Protein AF-A0A346Y3M1-F1 (afdb_monomer_lite)

Structure (mmCIF, N/CA/C/O backbone):
data_AF-A0A346Y3M1-F1
#
_entry.id   AF-A0A346Y3M1-F1
#
loop_
_atom_site.group_PDB
_atom_site.id
_atom_site.type_symbol
_atom_site.label_atom_id
_atom_site.label_alt_id
_atom_site.label_comp_id
_atom_site.label_asym_id
_atom_site.label_entity_id
_atom_site.label_seq_id
_atom_site.pdbx_PDB_ins_code
_atom_site.Cartn_x
_atom_site.Cartn_y
_atom_site.Cartn_z
_atom_site.occupancy
_atom_site.B_iso_or_equiv
_atom_site.auth_seq_id
_atom_site.auth_comp_id
_atom_site.auth_asym_id
_atom_site.auth_atom_id
_atom_site.pdbx_PDB_model_num
ATOM 1 N N . MET A 1 1 ? 23.963 12.002 -17.989 1.00 23.64 1 MET A N 1
ATOM 2 C CA . MET A 1 1 ? 22.587 12.238 -18.474 1.00 23.64 1 MET A CA 1
ATOM 3 C C . MET A 1 1 ? 21.785 12.744 -17.291 1.00 23.64 1 MET A C 1
ATOM 5 O O . MET A 1 1 ? 22.084 12.278 -16.195 1.00 23.64 1 MET A O 1
ATOM 9 N N . PRO A 1 2 ? 20.897 13.739 -17.447 1.00 24.45 2 PRO A N 1
ATOM 10 C CA . PRO A 1 2 ? 20.096 14.206 -16.323 1.00 24.45 2 PRO A CA 1
ATOM 11 C C . PRO A 1 2 ? 19.302 13.014 -15.786 1.00 24.45 2 PRO A C 1
ATOM 13 O O . PRO A 1 2 ? 18.709 12.270 -16.566 1.00 24.45 2 PRO A O 1
ATOM 16 N N . VAL A 1 3 ? 19.383 12.795 -14.474 1.00 26.22 3 VAL A N 1
ATOM 17 C CA . VAL A 1 3 ? 18.525 11.840 -13.771 1.00 26.22 3 VAL A CA 1
ATOM 18 C C . VAL A 1 3 ? 17.090 12.261 -14.098 1.00 26.22 3 VAL A C 1
ATOM 20 O O . VAL A 1 3 ? 16.787 13.450 -13.946 1.00 26.22 3 VAL A O 1
ATOM 23 N N . PRO A 1 4 ? 16.238 11.377 -14.643 1.00 32.31 4 PRO A N 1
ATOM 24 C CA . PRO A 1 4 ? 14.855 11.744 -14.874 1.00 32.31 4 PRO A CA 1
ATOM 25 C C . PRO A 1 4 ? 14.270 12.126 -13.517 1.00 32.31 4 PRO A C 1
ATOM 27 O O . PRO A 1 4 ? 14.454 11.387 -12.554 1.00 32.31 4 PRO A O 1
ATOM 30 N N . LEU A 1 5 ? 13.617 13.288 -13.441 1.00 34.12 5 LEU A N 1
ATOM 31 C CA . LEU A 1 5 ? 12.729 13.621 -12.332 1.00 34.12 5 LEU A CA 1
ATOM 32 C C . LEU A 1 5 ? 11.742 12.459 -12.206 1.00 34.12 5 LEU A C 1
ATOM 34 O O . LEU A 1 5 ? 10.825 12.321 -13.017 1.00 34.12 5 LEU A O 1
ATOM 38 N N . LEU A 1 6 ? 12.001 11.582 -11.242 1.00 40.91 6 LEU A N 1
ATOM 39 C CA . LEU A 1 6 ? 11.101 10.516 -10.856 1.00 40.91 6 LEU A CA 1
ATOM 40 C C . LEU A 1 6 ? 9.777 11.186 -10.476 1.00 40.91 6 LEU A C 1
ATOM 42 O O . LEU A 1 6 ? 9.757 12.233 -9.828 1.00 40.91 6 LEU A O 1
ATOM 46 N N . ALA A 1 7 ? 8.653 10.611 -10.910 1.00 43.75 7 ALA A N 1
ATOM 47 C CA . ALA A 1 7 ? 7.298 11.169 -10.778 1.00 43.75 7 ALA A CA 1
ATOM 48 C C . ALA A 1 7 ? 6.774 11.279 -9.319 1.00 43.75 7 ALA A C 1
ATOM 50 O O . ALA A 1 7 ? 5.561 11.278 -9.079 1.00 43.75 7 ALA A O 1
ATOM 51 N N . HIS A 1 8 ? 7.686 11.319 -8.347 1.00 48.94 8 HIS A N 1
ATOM 52 C CA . HIS A 1 8 ? 7.473 11.048 -6.932 1.00 48.94 8 HIS A CA 1
ATOM 53 C C . HIS A 1 8 ? 7.248 12.348 -6.134 1.00 48.94 8 HIS A C 1
ATOM 55 O O . HIS A 1 8 ? 6.527 12.329 -5.135 1.00 48.94 8 HIS A O 1
ATOM 61 N N . ALA A 1 9 ? 7.739 13.500 -6.619 1.00 47.34 9 ALA A N 1
ATOM 62 C CA . ALA A 1 9 ? 7.533 14.816 -6.004 1.00 47.34 9 ALA A CA 1
ATOM 63 C C . ALA A 1 9 ? 6.978 15.856 -6.999 1.00 47.34 9 ALA A C 1
ATOM 65 O O . ALA A 1 9 ? 7.380 15.917 -8.161 1.00 47.34 9 ALA A O 1
ATOM 66 N N . LEU A 1 10 ? 6.040 16.694 -6.541 1.00 49.81 10 LEU A N 1
ATOM 67 C CA . LEU A 1 10 ? 5.562 17.838 -7.322 1.00 49.81 10 LEU A CA 1
ATOM 68 C C . LEU A 1 10 ? 6.624 18.949 -7.334 1.00 49.81 10 LEU A C 1
ATOM 70 O O . LEU A 1 10 ? 7.386 19.080 -6.375 1.00 49.81 10 LEU A O 1
ATOM 74 N N . PRO A 1 11 ? 6.638 19.822 -8.358 1.00 47.91 11 PRO A N 1
ATOM 75 C CA . PRO A 1 11 ? 7.435 21.044 -8.318 1.00 47.91 11 PRO A CA 1
ATOM 76 C C . PRO A 1 11 ? 7.142 21.854 -7.043 1.00 47.91 11 PRO A C 1
ATOM 78 O O . PRO A 1 11 ? 5.994 21.887 -6.593 1.00 47.91 11 PRO A O 1
ATOM 81 N N . LYS A 1 12 ? 8.139 22.594 -6.522 1.00 46.66 12 LYS A N 1
ATOM 82 C CA . LYS A 1 12 ? 8.071 23.444 -5.299 1.00 46.66 12 LYS A CA 1
ATOM 83 C C . LYS A 1 12 ? 6.934 24.487 -5.266 1.00 46.66 12 LYS A C 1
ATOM 85 O O . LYS A 1 12 ? 6.745 25.197 -4.282 1.00 46.66 12 LYS A O 1
ATOM 90 N N . SER A 1 13 ? 6.164 24.596 -6.343 1.00 41.66 13 SER A N 1
ATOM 91 C CA . SER A 1 13 ? 4.921 25.348 -6.420 1.00 41.66 13 SER A CA 1
ATOM 92 C C . SER A 1 13 ? 3.924 24.606 -7.306 1.00 41.66 13 SER A C 1
ATOM 94 O O . SER A 1 13 ? 4.160 24.432 -8.505 1.00 41.66 13 SER A O 1
ATOM 96 N N . VAL A 1 14 ? 2.771 24.236 -6.751 1.00 46.94 14 VAL A N 1
ATOM 97 C CA . VAL A 1 14 ? 1.624 23.805 -7.558 1.00 46.94 14 VAL A CA 1
ATOM 98 C C . VAL A 1 14 ? 0.920 25.052 -8.062 1.00 46.94 14 VAL A C 1
ATOM 100 O O . VAL A 1 14 ? -0.011 25.571 -7.442 1.00 46.94 14 VAL A O 1
ATOM 103 N N . GLY A 1 15 ? 1.408 25.574 -9.182 1.00 52.34 15 GLY A N 1
ATOM 104 C CA . GLY A 1 15 ? 0.926 26.847 -9.698 1.00 52.34 15 GLY A CA 1
ATOM 105 C C . GLY A 1 15 ? 1.045 27.978 -8.668 1.00 52.34 15 GLY A C 1
ATOM 106 O O . GLY A 1 15 ? 1.755 27.892 -7.669 1.00 52.34 15 GLY A O 1
ATOM 107 N N . ALA A 1 16 ? 0.340 29.074 -8.923 1.00 56.28 16 ALA A N 1
ATOM 108 C CA . ALA A 1 16 ? 0.446 30.321 -8.169 1.00 56.28 16 ALA A CA 1
ATOM 109 C C . ALA A 1 16 ? -0.099 30.278 -6.717 1.00 56.28 16 ALA A C 1
ATOM 111 O O . ALA A 1 16 ? -0.330 31.340 -6.142 1.00 56.28 16 ALA A O 1
ATOM 112 N N . VAL A 1 17 ? -0.347 29.101 -6.119 1.00 66.25 17 VAL A N 1
ATOM 113 C CA . VAL A 1 17 ? -0.883 28.985 -4.751 1.00 66.25 17 VAL A CA 1
ATOM 114 C C . VAL A 1 17 ? 0.257 28.754 -3.751 1.00 66.25 17 VAL A C 1
ATOM 116 O O . VAL A 1 17 ? 0.894 27.703 -3.785 1.00 66.25 17 VAL A O 1
ATOM 119 N N . PRO A 1 18 ? 0.504 29.692 -2.817 1.00 79.88 18 PRO A N 1
ATOM 120 C CA . PRO A 1 18 ? 1.498 29.513 -1.766 1.00 79.88 18 PRO A CA 1
ATOM 121 C C . PRO A 1 18 ? 1.251 28.256 -0.923 1.00 79.88 18 PRO A C 1
ATOM 123 O O . PRO A 1 18 ? 0.133 28.023 -0.454 1.00 79.88 18 PRO A O 1
ATOM 126 N N . LEU A 1 19 ? 2.319 27.506 -0.635 1.00 79.56 19 LEU A N 1
ATOM 127 C CA . LEU A 1 19 ? 2.298 26.320 0.231 1.00 79.56 19 LEU A CA 1
ATOM 128 C C . LEU A 1 19 ? 1.611 26.586 1.582 1.00 79.56 19 LEU A C 1
ATOM 130 O O . LEU A 1 19 ? 0.837 25.769 2.074 1.00 79.56 19 LEU A O 1
ATOM 134 N N . THR A 1 20 ? 1.824 27.769 2.159 1.00 84.06 20 THR A N 1
ATOM 135 C CA . THR A 1 20 ? 1.208 28.190 3.425 1.00 84.06 20 THR A CA 1
ATOM 136 C C . THR A 1 20 ? -0.320 28.224 3.371 1.00 84.06 20 THR A C 1
ATOM 138 O O . THR A 1 20 ? -0.971 27.845 4.347 1.00 84.06 20 THR A O 1
ATOM 141 N N . LEU A 1 21 ? -0.912 28.629 2.243 1.00 84.38 21 LEU A N 1
ATOM 142 C CA . LEU A 1 21 ? -2.364 28.617 2.055 1.00 84.38 21 LEU A CA 1
ATOM 143 C C . LEU A 1 21 ? -2.891 27.189 1.932 1.00 84.38 21 LEU A C 1
ATOM 145 O O . LEU A 1 21 ? -3.919 26.875 2.531 1.00 84.38 21 LEU A O 1
ATOM 149 N N . ILE A 1 22 ? -2.169 26.317 1.223 1.00 83.38 22 ILE A N 1
ATOM 150 C CA . ILE A 1 22 ? -2.534 24.900 1.096 1.00 83.38 22 ILE A CA 1
ATOM 151 C C . ILE A 1 22 ? -2.521 24.234 2.475 1.00 83.38 22 ILE A C 1
ATOM 153 O O . ILE A 1 22 ? -3.523 23.648 2.881 1.00 83.38 22 ILE A O 1
ATOM 157 N N . LEU A 1 23 ? -1.438 24.389 3.240 1.00 87.12 23 LEU A N 1
ATOM 158 C CA . LEU A 1 23 ? -1.315 23.811 4.582 1.00 87.12 23 LEU A CA 1
ATOM 159 C C . LEU A 1 23 ? -2.374 24.352 5.548 1.00 87.12 23 LEU A C 1
ATOM 161 O O . LEU A 1 23 ? -2.950 23.592 6.327 1.00 87.12 23 LEU A O 1
ATOM 165 N N . THR A 1 24 ? -2.680 25.649 5.466 1.00 88.56 24 THR A N 1
ATOM 166 C CA . THR A 1 24 ? -3.735 26.272 6.276 1.00 88.56 24 THR A CA 1
ATOM 167 C C . THR A 1 24 ? -5.114 25.727 5.901 1.00 88.56 24 THR A C 1
ATOM 169 O O . THR A 1 24 ? -5.910 25.412 6.786 1.00 88.56 24 THR A O 1
ATOM 172 N N . GLY A 1 25 ? -5.392 25.552 4.606 1.00 89.38 25 GLY A N 1
ATOM 173 C CA . GLY A 1 25 ? -6.620 24.931 4.109 1.00 89.38 25 GLY A CA 1
ATOM 174 C C . GLY A 1 25 ? -6.771 23.480 4.569 1.00 89.38 25 GLY A C 1
ATOM 175 O O . GLY A 1 25 ? -7.831 23.103 5.071 1.00 89.38 25 GLY A O 1
ATOM 176 N N . LEU A 1 26 ? -5.701 22.682 4.476 1.00 88.56 26 LEU A N 1
ATOM 177 C CA . LEU A 1 26 ? -5.672 21.297 4.957 1.00 88.56 26 LEU A CA 1
ATOM 178 C C . LEU A 1 26 ? -5.905 21.221 6.469 1.00 88.56 26 LEU A C 1
ATOM 180 O O . LEU A 1 26 ? -6.720 20.414 6.919 1.00 88.56 26 LEU A O 1
ATOM 184 N N . LEU A 1 27 ? -5.255 22.086 7.254 1.00 89.88 27 LEU A N 1
ATOM 185 C CA . LEU A 1 27 ? -5.462 22.164 8.700 1.00 89.88 27 LEU A CA 1
ATOM 186 C C . LEU A 1 27 ? -6.905 22.553 9.041 1.00 89.88 27 LEU A C 1
ATOM 188 O O . LEU A 1 27 ? -7.532 21.904 9.878 1.00 89.88 27 LEU A O 1
ATOM 192 N N . ALA A 1 28 ? -7.458 23.575 8.385 1.00 91.38 28 ALA A N 1
ATOM 193 C CA . ALA A 1 28 ? -8.834 24.009 8.608 1.00 91.38 28 ALA A CA 1
ATOM 194 C C . ALA A 1 28 ? -9.840 22.896 8.271 1.00 91.38 28 ALA A C 1
ATOM 196 O O . ALA A 1 28 ? -10.729 22.603 9.075 1.00 91.38 28 ALA A O 1
ATOM 197 N N . ALA A 1 29 ? -9.664 22.222 7.129 1.00 89.25 29 ALA A N 1
ATOM 198 C CA . ALA A 1 29 ? -10.486 21.083 6.729 1.00 89.25 29 ALA A CA 1
ATOM 199 C C . ALA A 1 29 ? -10.376 19.929 7.737 1.00 89.25 29 ALA A C 1
ATOM 201 O O . ALA A 1 29 ? -11.392 19.380 8.172 1.00 89.25 29 ALA A O 1
ATOM 202 N N . PHE A 1 30 ? -9.155 19.604 8.170 1.00 89.06 30 PHE A N 1
ATOM 203 C CA . PHE A 1 30 ? -8.908 18.586 9.182 1.00 89.06 30 PHE A CA 1
ATOM 204 C C . PHE A 1 30 ? -9.622 18.925 10.495 1.00 89.06 30 PHE A C 1
ATOM 206 O O . PHE A 1 30 ? -10.365 18.095 11.020 1.00 89.06 30 PHE A O 1
ATOM 213 N N . LEU A 1 31 ? -9.470 20.144 11.019 1.00 89.81 31 LEU A N 1
ATOM 214 C CA . LEU A 1 31 ? -10.122 20.584 12.257 1.00 89.81 31 LEU A CA 1
ATOM 215 C C . LEU A 1 31 ? -11.654 20.568 12.145 1.00 89.81 31 LEU A C 1
ATOM 217 O O . LEU A 1 31 ? -12.328 20.100 13.067 1.00 89.81 31 LEU A O 1
ATOM 221 N N . ALA A 1 32 ? -12.208 21.001 11.010 1.00 90.75 32 ALA A N 1
ATOM 222 C CA . ALA A 1 32 ? -13.646 20.971 10.757 1.00 90.75 32 ALA A CA 1
ATOM 223 C C . ALA A 1 32 ? -14.196 19.534 10.758 1.00 90.75 32 ALA A C 1
ATOM 225 O O . ALA A 1 32 ? -15.171 19.242 11.457 1.00 90.75 32 ALA A O 1
ATOM 226 N N . VAL A 1 33 ? -13.538 18.611 10.047 1.00 87.94 33 VAL A N 1
ATOM 227 C CA . VAL A 1 33 ? -13.884 17.178 10.044 1.00 87.94 33 VAL A CA 1
ATOM 228 C C . VAL A 1 33 ? -13.820 16.605 11.451 1.00 87.94 33 VAL A C 1
ATOM 230 O O . VAL A 1 33 ? -14.723 15.887 11.871 1.00 87.94 33 VAL A O 1
ATOM 233 N N . ASN A 1 34 ? -12.779 16.948 12.201 1.00 87.75 34 ASN A N 1
ATOM 234 C CA . ASN A 1 34 ? -12.608 16.503 13.572 1.00 87.75 34 ASN A CA 1
ATOM 235 C C . ASN A 1 34 ? -13.755 16.972 14.479 1.00 87.75 34 ASN A C 1
ATOM 237 O O . ASN A 1 34 ? -14.279 16.170 15.257 1.00 87.75 34 ASN A O 1
ATOM 241 N N . ALA A 1 35 ? -14.175 18.235 14.367 1.00 87.88 35 ALA A N 1
ATOM 242 C CA . ALA A 1 35 ? -15.287 18.789 15.135 1.00 87.88 35 ALA A CA 1
ATOM 243 C C . ALA A 1 35 ? -16.623 18.115 14.777 1.00 87.88 35 ALA A C 1
ATOM 245 O O . ALA A 1 35 ? -17.345 17.647 15.660 1.00 87.88 35 ALA A O 1
ATOM 246 N N . VAL A 1 36 ? -16.931 17.996 13.481 1.00 88.56 36 VAL A N 1
ATOM 247 C CA . VAL A 1 36 ? -18.158 17.342 12.993 1.00 88.56 36 VAL A CA 1
ATOM 248 C C . VAL A 1 36 ? -18.175 15.856 13.355 1.00 88.56 36 VAL A C 1
ATOM 250 O O . VAL A 1 36 ? -19.192 15.333 13.812 1.00 88.56 36 VAL A O 1
ATOM 253 N N . GLY A 1 37 ? -17.051 15.172 13.169 1.00 84.50 37 GLY A N 1
ATOM 254 C CA . GLY A 1 37 ? -16.887 13.757 13.472 1.00 84.50 37 GLY A CA 1
ATOM 255 C C . GLY A 1 37 ? -17.026 13.461 14.964 1.00 84.50 37 GLY A C 1
ATOM 256 O O . GLY A 1 37 ? -17.740 12.528 15.322 1.00 84.50 37 GLY A O 1
ATOM 257 N N . THR A 1 38 ? -16.481 14.321 15.836 1.00 85.81 38 THR A N 1
ATOM 258 C CA . THR A 1 38 ? -16.658 14.206 17.295 1.00 85.81 38 THR A CA 1
ATOM 259 C C . THR A 1 38 ? -18.138 14.302 17.666 1.00 85.81 38 THR A C 1
ATOM 261 O O . THR A 1 38 ? -18.633 13.429 18.367 1.00 85.81 38 THR A O 1
ATOM 264 N N . ARG A 1 39 ? -18.879 15.284 17.126 1.00 86.69 39 ARG A N 1
ATOM 265 C CA . ARG A 1 39 ? -20.333 15.415 17.366 1.00 86.69 39 ARG A CA 1
ATOM 266 C C . ARG A 1 39 ? -21.119 14.189 16.888 1.00 86.69 39 ARG A C 1
ATOM 268 O O . ARG A 1 39 ? -22.026 13.720 17.565 1.00 86.69 39 ARG A O 1
ATOM 275 N N . ARG A 1 40 ? -20.769 13.640 15.720 1.00 87.81 40 ARG A N 1
ATOM 276 C CA . ARG A 1 40 ? -21.428 12.443 15.163 1.00 87.81 40 ARG A CA 1
ATOM 277 C C . ARG A 1 40 ? -21.105 11.158 15.926 1.00 87.81 40 ARG A C 1
ATOM 279 O O . ARG A 1 40 ? -21.934 10.250 15.946 1.00 87.81 40 ARG A O 1
ATOM 286 N N . ALA A 1 41 ? -19.899 11.054 16.473 1.00 85.69 41 ALA A N 1
ATOM 287 C CA . ALA A 1 41 ? -19.464 9.926 17.288 1.00 85.69 41 ALA A CA 1
ATOM 288 C C . ALA A 1 41 ? -20.031 10.014 18.712 1.00 85.69 41 ALA A C 1
ATOM 290 O O . ALA A 1 41 ? -20.428 8.997 19.266 1.00 85.69 41 ALA A O 1
ATOM 291 N N . ALA A 1 42 ? -20.170 11.224 19.260 1.00 84.75 42 ALA A N 1
ATOM 292 C CA . ALA A 1 42 ? -20.806 11.466 20.550 1.00 84.75 42 ALA A CA 1
ATOM 293 C C . ALA A 1 42 ? -22.238 10.915 20.619 1.00 84.75 42 ALA A C 1
ATOM 295 O O . ALA A 1 42 ? -22.588 10.216 21.565 1.00 84.75 42 ALA A O 1
ATOM 296 N N . GLY A 1 43 ? -23.031 11.116 19.560 1.00 84.06 43 GLY A N 1
ATOM 297 C CA . GLY A 1 43 ? -24.379 10.543 19.451 1.00 84.06 43 GLY A CA 1
ATOM 298 C C . GLY A 1 43 ? -24.435 9.009 19.358 1.00 84.06 43 GLY A C 1
ATOM 299 O O . GLY A 1 43 ? -25.527 8.455 19.289 1.00 84.06 43 GLY A O 1
ATOM 300 N N . ARG A 1 44 ? -23.286 8.319 19.318 1.00 83.06 44 ARG A N 1
ATOM 301 C CA . ARG A 1 44 ? -23.162 6.850 19.286 1.00 83.06 44 ARG A CA 1
ATOM 302 C C . ARG A 1 44 ? -22.529 6.260 20.549 1.00 83.06 44 ARG A C 1
ATOM 304 O O . ARG A 1 44 ? -22.376 5.045 20.627 1.00 83.06 44 ARG A O 1
ATOM 311 N N . ILE A 1 45 ? -22.150 7.097 21.515 1.00 85.50 45 ILE A N 1
ATOM 312 C CA . ILE A 1 45 ? -21.528 6.654 22.766 1.00 85.50 45 ILE A CA 1
ATOM 313 C C . ILE A 1 45 ? -22.429 5.625 23.456 1.00 85.50 45 ILE A C 1
ATOM 315 O O . ILE A 1 45 ? -23.620 5.860 23.646 1.00 85.50 45 ILE A O 1
ATOM 319 N N . GLY A 1 46 ? -21.854 4.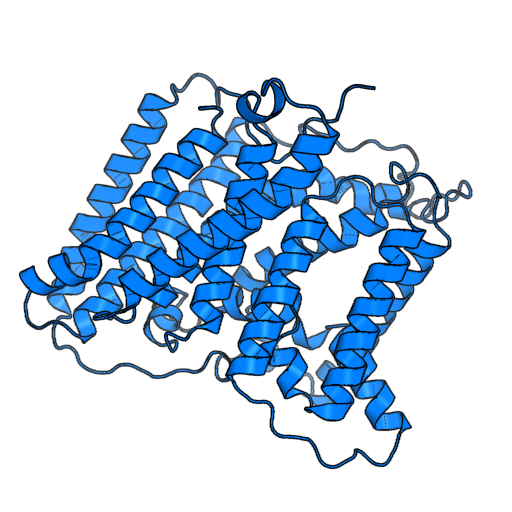482 23.832 1.00 66.94 46 GLY A N 1
ATOM 320 C CA . GLY A 1 46 ? -22.590 3.400 24.492 1.00 66.94 46 GLY A CA 1
ATOM 321 C C . GLY A 1 46 ? -23.488 2.562 23.569 1.00 66.94 46 GLY A C 1
ATOM 322 O O . GLY A 1 46 ? -24.218 1.712 24.069 1.00 66.94 46 GLY A O 1
ATOM 323 N N . GLY A 1 47 ? -23.419 2.756 22.245 1.00 62.06 47 GLY A N 1
ATOM 324 C CA . GLY A 1 47 ? -24.231 2.054 21.239 1.00 62.06 47 GLY A CA 1
ATOM 325 C C . GLY A 1 47 ? -23.885 0.580 20.975 1.00 62.06 47 GLY A C 1
ATOM 326 O O . GLY A 1 47 ? -24.488 -0.009 20.088 1.00 62.06 47 GLY A O 1
ATOM 327 N N . GLY A 1 48 ? -22.939 0.002 21.723 1.00 58.16 48 GLY A N 1
ATOM 328 C CA . GLY A 1 48 ? -22.666 -1.434 21.875 1.00 58.16 48 GLY A CA 1
ATOM 329 C C . GLY A 1 48 ? -22.872 -2.360 20.666 1.00 58.16 48 GLY A C 1
ATOM 330 O O . GLY A 1 48 ? -23.957 -2.895 20.481 1.00 58.16 48 GLY A O 1
ATOM 331 N N . ALA A 1 49 ? -21.789 -2.666 19.950 1.00 52.38 49 ALA A N 1
ATOM 332 C CA . ALA A 1 49 ? -21.262 -4.019 19.706 1.00 52.38 49 ALA A CA 1
ATOM 333 C C . ALA A 1 49 ? -20.062 -3.884 18.764 1.00 52.38 49 ALA A C 1
ATOM 335 O O . ALA A 1 49 ? -20.205 -3.328 17.680 1.00 52.38 49 ALA A O 1
ATOM 336 N N . HIS A 1 50 ? -18.900 -4.406 19.161 1.00 54.31 50 HIS A N 1
ATOM 337 C CA . HIS A 1 50 ? -17.742 -4.551 18.278 1.00 54.31 50 HIS A CA 1
ATOM 338 C C . HIS A 1 50 ? -18.010 -5.779 17.403 1.00 54.31 50 HIS A C 1
ATOM 340 O O . HIS A 1 50 ? -17.957 -6.893 17.932 1.00 54.31 50 HIS A O 1
ATOM 346 N N . PRO A 1 51 ? -18.339 -5.662 16.104 1.00 52.97 51 PRO A N 1
ATOM 347 C CA . PRO A 1 51 ? -18.244 -6.834 15.253 1.00 52.97 51 PRO A CA 1
ATOM 348 C C . PRO A 1 51 ? -16.756 -7.177 15.226 1.00 52.97 51 PRO A C 1
ATOM 350 O O . PRO A 1 51 ? -15.956 -6.333 14.849 1.00 52.97 51 PRO A O 1
ATOM 353 N N . THR A 1 52 ? -16.368 -8.357 15.693 1.00 57.09 52 THR A N 1
ATOM 354 C CA . THR A 1 52 ? -14.991 -8.851 15.585 1.00 57.09 52 THR A CA 1
ATOM 355 C C . THR A 1 52 ? -14.883 -9.617 14.279 1.00 57.09 52 THR A C 1
ATOM 357 O O . THR A 1 52 ? -15.356 -10.751 14.170 1.00 57.09 52 THR A O 1
ATOM 360 N N . GLY A 1 53 ? -14.356 -8.958 13.254 1.00 61.69 53 GLY A N 1
ATOM 361 C CA . GLY A 1 53 ? -14.069 -9.561 11.965 1.00 61.69 53 GLY A CA 1
ATOM 362 C C . GLY A 1 53 ? -12.569 -9.731 11.785 1.00 61.69 53 GLY A C 1
ATOM 363 O O . GLY A 1 53 ? -11.822 -8.750 11.752 1.00 61.69 53 GLY A O 1
ATOM 364 N N . THR A 1 54 ? -12.122 -10.966 11.574 1.00 64.25 54 THR A N 1
ATOM 365 C CA . THR A 1 54 ? -10.793 -11.189 11.005 1.00 64.25 54 THR A CA 1
ATOM 366 C C . THR A 1 54 ? -10.790 -10.707 9.553 1.00 64.25 54 THR A C 1
ATOM 368 O O . THR A 1 54 ? -11.803 -10.785 8.852 1.00 64.25 54 THR A O 1
ATOM 371 N N . ILE A 1 55 ? -9.637 -10.237 9.065 1.00 64.44 55 ILE A N 1
ATOM 372 C CA . ILE A 1 55 ? -9.461 -9.889 7.640 1.00 64.44 55 ILE A CA 1
ATOM 373 C C . ILE A 1 55 ? -9.810 -11.094 6.742 1.00 64.44 55 ILE A C 1
ATOM 375 O O . ILE A 1 55 ? -10.281 -10.928 5.620 1.00 64.44 55 ILE A O 1
ATOM 379 N N . ASP A 1 56 ? -9.649 -12.312 7.269 1.00 54.72 56 ASP A N 1
ATOM 380 C CA . ASP A 1 56 ? -9.956 -13.581 6.608 1.00 54.72 56 ASP A CA 1
ATOM 381 C C . ASP A 1 56 ? -11.442 -13.771 6.272 1.00 54.72 56 ASP A C 1
ATOM 383 O O . ASP A 1 56 ? -11.749 -14.466 5.305 1.00 54.72 56 ASP A O 1
ATOM 387 N N . GLY A 1 57 ? -12.353 -13.115 6.998 1.00 47.94 57 GLY A N 1
ATOM 388 C CA . GLY A 1 57 ? -13.800 -13.198 6.771 1.00 47.94 57 GLY A CA 1
ATOM 389 C C . GLY A 1 57 ? -14.359 -12.219 5.732 1.00 47.94 57 GLY A C 1
ATOM 390 O O . GLY A 1 57 ? -15.557 -12.251 5.451 1.00 47.94 57 GLY A O 1
ATOM 391 N N . LEU A 1 58 ? -13.538 -11.331 5.164 1.00 54.12 58 LEU A N 1
ATOM 392 C CA . LEU A 1 58 ? -14.016 -10.311 4.231 1.00 54.12 58 LEU A CA 1
ATOM 393 C C . LEU A 1 58 ? -14.171 -10.891 2.826 1.00 54.12 58 LEU A C 1
ATOM 395 O O . LEU A 1 58 ? -13.197 -11.225 2.153 1.00 54.12 58 LEU A O 1
ATOM 399 N N . SER A 1 59 ? -15.423 -11.000 2.384 1.00 51.53 59 SER A N 1
ATOM 400 C CA . SER A 1 59 ? -15.773 -11.507 1.061 1.00 51.53 59 SER A CA 1
ATOM 401 C C . SER A 1 59 ? -15.136 -10.663 -0.044 1.00 51.53 59 SER A C 1
ATOM 403 O O . SER A 1 59 ? -15.160 -9.426 -0.015 1.00 51.53 59 SER A O 1
ATOM 405 N N . ILE A 1 60 ? -14.574 -11.350 -1.038 1.00 58.41 60 ILE A N 1
ATOM 406 C CA . ILE A 1 60 ? -14.097 -10.741 -2.275 1.00 58.41 60 ILE A CA 1
ATOM 407 C C . ILE A 1 60 ? -15.294 -10.697 -3.248 1.00 58.41 60 ILE A C 1
ATOM 409 O O . ILE A 1 60 ? -15.924 -11.736 -3.465 1.00 58.41 60 ILE A O 1
ATOM 413 N N . PRO A 1 61 ? -15.666 -9.533 -3.810 1.00 54.09 61 PRO A N 1
ATOM 414 C CA . PRO A 1 61 ? -16.946 -9.337 -4.503 1.00 54.09 61 PRO A CA 1
ATOM 415 C C . PRO A 1 61 ? -17.194 -10.254 -5.716 1.00 54.09 61 PRO A C 1
ATOM 417 O O . PRO A 1 61 ? -18.345 -10.595 -5.998 1.00 54.09 61 PRO A O 1
ATOM 420 N N . TRP A 1 62 ? -16.148 -10.737 -6.397 1.00 56.75 62 TRP A N 1
ATOM 421 C CA . TRP A 1 62 ? -16.287 -11.664 -7.532 1.00 56.75 62 TRP A CA 1
ATOM 422 C C . TRP A 1 62 ? -16.637 -13.108 -7.132 1.00 56.75 62 TRP A C 1
ATOM 424 O O . TRP A 1 62 ? -16.866 -13.938 -8.008 1.00 56.75 62 TRP A O 1
ATOM 434 N N . ALA A 1 63 ? -16.790 -13.411 -5.837 1.00 50.94 63 ALA A N 1
ATOM 435 C CA . ALA A 1 63 ? -17.389 -14.669 -5.378 1.00 50.94 63 ALA A CA 1
ATOM 436 C C . ALA A 1 63 ? -18.847 -14.862 -5.853 1.00 50.94 63 ALA A C 1
ATOM 438 O O . ALA A 1 63 ? -19.383 -15.963 -5.746 1.00 50.94 63 ALA A O 1
ATOM 439 N N . SER A 1 64 ? -19.477 -13.796 -6.361 1.00 52.59 64 SER A N 1
ATOM 440 C CA . SER A 1 64 ? -20.815 -13.791 -6.960 1.00 52.59 64 SER A CA 1
ATOM 441 C C . SER A 1 64 ? -20.835 -14.070 -8.472 1.00 52.59 64 SER A C 1
ATOM 443 O O . SER A 1 64 ? -21.917 -14.225 -9.038 1.00 52.59 64 SER A O 1
ATOM 445 N N . LEU A 1 65 ? -19.674 -14.145 -9.143 1.00 58.78 65 LEU A N 1
ATOM 446 C CA . LEU A 1 65 ? -19.617 -14.512 -10.561 1.00 58.78 65 LEU A CA 1
ATOM 447 C C . LEU A 1 65 ? -20.081 -15.968 -10.750 1.00 58.78 65 LEU A C 1
ATOM 449 O O . LEU A 1 65 ? -19.750 -16.818 -9.922 1.00 58.78 65 LEU A O 1
ATOM 453 N N . PRO A 1 66 ? -20.768 -16.302 -11.860 1.00 58.75 66 PRO A N 1
ATOM 454 C CA . PRO A 1 66 ? -21.292 -17.647 -12.134 1.00 58.75 66 PRO A CA 1
ATOM 455 C C . PRO A 1 66 ? -20.199 -18.689 -12.448 1.00 58.75 66 PRO A C 1
ATOM 457 O O . PRO A 1 66 ? -20.479 -19.752 -12.999 1.00 58.75 66 PRO A O 1
ATOM 460 N N . LEU A 1 67 ? -18.940 -18.398 -12.122 1.00 64.25 67 LEU A N 1
ATOM 461 C CA . LEU A 1 67 ? -17.823 -19.315 -12.277 1.00 64.25 67 LEU A CA 1
ATOM 462 C C . LEU A 1 67 ? -17.726 -20.205 -11.041 1.00 64.25 67 LEU A C 1
ATOM 464 O O . LEU A 1 67 ? -17.773 -19.735 -9.903 1.00 64.25 67 LEU A O 1
ATOM 468 N N . SER A 1 68 ? -17.534 -21.508 -11.249 1.00 70.19 68 SER A N 1
ATOM 469 C CA . SER A 1 68 ? -17.256 -22.400 -10.127 1.00 70.19 68 SER A CA 1
ATOM 470 C C . SER A 1 68 ? -15.958 -21.966 -9.434 1.00 70.19 68 SER A C 1
ATOM 472 O O . SER A 1 68 ? -14.987 -21.577 -10.090 1.00 70.19 68 SER A O 1
ATOM 474 N N . LYS A 1 69 ? -15.908 -22.062 -8.097 1.00 70.06 69 LYS A N 1
ATOM 475 C CA . LYS A 1 69 ? -14.701 -21.744 -7.306 1.00 70.06 69 LYS A CA 1
ATOM 476 C C . LYS A 1 69 ? -13.457 -22.479 -7.827 1.00 70.06 69 LYS A C 1
ATOM 478 O O . LYS A 1 69 ? -12.363 -21.927 -7.798 1.00 70.06 69 LYS A O 1
ATOM 483 N N . ALA A 1 70 ? -13.641 -23.697 -8.342 1.00 71.88 70 ALA A N 1
ATOM 484 C CA . ALA A 1 70 ? -12.589 -24.495 -8.965 1.00 71.88 70 ALA A CA 1
ATOM 485 C C . ALA A 1 70 ? -12.056 -23.870 -10.267 1.00 71.88 70 ALA A C 1
ATOM 487 O O . ALA A 1 70 ? -10.843 -23.805 -10.453 1.00 71.88 70 ALA A O 1
ATOM 488 N N . SER A 1 71 ? -12.938 -23.357 -11.133 1.00 76.12 71 SER A N 1
ATOM 489 C CA . SER A 1 71 ? -12.533 -22.699 -12.385 1.00 76.12 71 SER A CA 1
ATOM 490 C C . SER A 1 71 ? -11.759 -21.413 -12.108 1.00 76.12 71 SER A C 1
ATOM 492 O O . SER A 1 71 ? -10.692 -21.205 -12.670 1.00 76.12 71 SER A O 1
ATOM 494 N N . LEU A 1 72 ? -12.239 -20.590 -11.169 1.00 75.12 72 LEU A N 1
ATOM 495 C CA . LEU A 1 72 ? -11.539 -19.374 -10.737 1.00 75.12 72 LEU A CA 1
ATOM 496 C C . LEU A 1 72 ? -10.151 -19.684 -10.167 1.00 75.12 72 LEU A C 1
ATOM 498 O O . LEU A 1 72 ? -9.173 -19.027 -10.517 1.00 75.12 72 LEU A O 1
ATOM 502 N N . ALA A 1 73 ? -10.053 -20.715 -9.324 1.00 77.38 73 ALA A N 1
ATOM 503 C CA . ALA A 1 73 ? -8.786 -21.133 -8.741 1.00 77.38 73 ALA A CA 1
ATOM 504 C C . ALA A 1 73 ? -7.795 -21.650 -9.796 1.00 77.38 73 ALA A C 1
ATOM 506 O O . ALA A 1 73 ? -6.609 -21.348 -9.679 1.00 77.38 73 ALA A O 1
ATOM 507 N N . SER A 1 74 ? -8.266 -22.404 -10.797 1.00 83.06 74 SER A N 1
ATOM 508 C CA . SER A 1 74 ? -7.441 -22.936 -11.889 1.00 83.06 74 SER A CA 1
ATOM 509 C C . SER A 1 74 ? -6.968 -21.831 -12.834 1.00 83.06 74 SER A C 1
ATOM 511 O O . SER A 1 74 ? -5.766 -21.705 -13.060 1.00 83.06 74 SER A O 1
ATOM 513 N N . THR A 1 75 ? -7.874 -20.970 -13.304 1.00 86.69 75 THR A N 1
ATOM 514 C CA . THR A 1 75 ? -7.522 -19.834 -14.165 1.00 86.69 75 THR A CA 1
ATOM 515 C C . THR A 1 75 ? -6.547 -18.894 -13.464 1.00 86.69 75 THR A C 1
ATOM 517 O O . THR A 1 75 ? -5.532 -18.522 -14.046 1.00 86.69 75 THR A O 1
ATOM 520 N N . GLY A 1 76 ? -6.794 -18.565 -12.192 1.00 86.69 76 GLY A N 1
ATOM 521 C CA . GLY A 1 76 ? -5.873 -17.738 -11.414 1.00 86.69 76 GLY A CA 1
ATOM 522 C C . GLY A 1 76 ? -4.498 -18.384 -11.230 1.00 86.69 76 GLY A C 1
ATOM 523 O O . GLY A 1 76 ? -3.482 -17.706 -11.344 1.00 86.69 76 GLY A O 1
ATOM 524 N N . ASN A 1 77 ? -4.445 -19.708 -11.043 1.00 89.12 77 ASN A N 1
ATOM 525 C CA . ASN A 1 77 ? -3.186 -20.456 -10.985 1.00 89.12 77 ASN A CA 1
ATOM 526 C C . ASN A 1 77 ? -2.389 -20.342 -12.292 1.00 89.12 77 ASN A C 1
ATOM 528 O O . ASN A 1 77 ? -1.189 -20.093 -12.252 1.00 89.12 77 ASN A O 1
ATOM 532 N N . VAL A 1 78 ? -3.053 -20.501 -13.442 1.00 93.38 78 VAL A N 1
ATOM 533 C CA . VAL A 1 78 ? -2.413 -20.365 -14.759 1.00 93.38 78 VAL A CA 1
ATOM 534 C C . VAL A 1 78 ? -1.888 -18.947 -14.960 1.00 93.38 78 VAL A C 1
ATOM 536 O O . VAL A 1 78 ? -0.728 -18.789 -15.326 1.00 93.38 78 VAL A O 1
ATOM 539 N N . ILE A 1 79 ? -2.699 -17.927 -14.664 1.00 93.06 79 ILE A N 1
ATOM 540 C CA . ILE A 1 79 ? -2.286 -16.521 -14.779 1.00 93.06 79 ILE A CA 1
ATOM 541 C C . ILE A 1 79 ? -1.048 -16.255 -13.917 1.00 93.06 79 ILE A C 1
ATOM 543 O O . ILE A 1 79 ? -0.066 -15.725 -14.425 1.00 93.06 79 ILE A O 1
ATOM 547 N N . GLY A 1 80 ? -1.059 -16.671 -12.647 1.00 92.00 80 GLY A N 1
ATOM 548 C CA . GLY A 1 80 ? 0.080 -16.482 -11.749 1.00 92.00 80 GLY A CA 1
ATOM 549 C C . GLY A 1 80 ? 1.360 -17.141 -12.261 1.00 92.00 80 GLY A C 1
ATOM 550 O O . GLY A 1 80 ? 2.410 -16.506 -12.295 1.00 92.00 80 GLY A O 1
ATOM 551 N N . LEU A 1 81 ? 1.284 -18.393 -12.725 1.00 94.88 81 LEU A N 1
ATOM 552 C CA . LEU A 1 81 ? 2.449 -19.086 -13.287 1.00 94.88 81 LEU A CA 1
ATOM 553 C C . LEU A 1 81 ? 2.971 -18.406 -14.557 1.00 94.88 81 LEU A C 1
ATOM 555 O O . LEU A 1 81 ? 4.181 -18.263 -14.708 1.00 94.88 81 LEU A O 1
ATOM 559 N N . VAL A 1 82 ? 2.079 -17.962 -15.446 1.00 95.94 82 VAL A N 1
ATOM 560 C CA . VAL A 1 82 ? 2.465 -17.229 -16.659 1.00 95.94 82 VAL A CA 1
ATOM 561 C C . VAL A 1 82 ? 3.163 -15.923 -16.294 1.00 95.94 82 VAL A C 1
ATOM 563 O O . VAL A 1 82 ? 4.229 -15.654 -16.835 1.00 95.94 82 VAL A O 1
ATOM 566 N N . LEU A 1 83 ? 2.626 -15.149 -15.346 1.00 93.75 83 LEU A N 1
ATOM 567 C CA . LEU A 1 83 ? 3.262 -13.914 -14.880 1.00 93.75 83 LEU A CA 1
ATOM 568 C C . LEU A 1 83 ? 4.658 -14.176 -14.308 1.00 93.75 83 LEU A C 1
ATOM 570 O O . LEU A 1 83 ? 5.592 -13.459 -14.646 1.00 93.75 83 LEU A O 1
ATOM 574 N N . LEU A 1 84 ? 4.829 -15.228 -13.501 1.00 95.38 84 LEU A N 1
ATOM 575 C CA . LEU A 1 84 ? 6.141 -15.593 -12.965 1.00 95.38 84 LEU A CA 1
ATOM 576 C C . LEU A 1 84 ? 7.134 -15.970 -14.069 1.00 95.38 84 LEU A C 1
ATOM 578 O O . LEU A 1 84 ? 8.267 -15.494 -14.065 1.00 95.38 84 LEU A O 1
ATOM 582 N N . VAL A 1 85 ? 6.713 -16.821 -15.010 1.00 95.50 85 VAL A N 1
ATOM 583 C CA . VAL A 1 85 ? 7.556 -17.240 -16.136 1.00 95.50 85 VAL A CA 1
ATOM 584 C C . VAL A 1 85 ? 7.939 -16.036 -16.988 1.00 95.50 85 VAL A C 1
ATOM 586 O O . VAL A 1 85 ? 9.111 -15.894 -17.316 1.00 95.50 85 VAL A O 1
ATOM 589 N N . LEU A 1 86 ? 6.991 -15.147 -17.298 1.00 93.81 86 LEU A N 1
ATOM 590 C CA . LEU A 1 86 ? 7.264 -13.921 -18.045 1.00 93.81 86 LEU A CA 1
ATOM 591 C C . LEU A 1 86 ? 8.270 -13.036 -17.310 1.00 93.81 86 LEU A C 1
ATOM 593 O O . LEU A 1 86 ? 9.260 -12.651 -17.914 1.00 93.81 86 LEU A O 1
ATOM 597 N N . THR A 1 87 ? 8.087 -12.785 -16.012 1.00 94.19 87 THR A N 1
ATOM 598 C CA . THR A 1 87 ? 9.041 -12.003 -15.211 1.00 94.19 87 THR A CA 1
ATOM 599 C C . THR A 1 87 ? 10.450 -12.592 -15.261 1.00 94.19 87 THR A C 1
ATOM 601 O O . THR A 1 87 ? 11.413 -11.868 -15.495 1.00 94.19 87 THR A O 1
ATOM 604 N N . VAL A 1 88 ? 10.593 -13.909 -15.078 1.00 94.00 88 VAL A N 1
ATOM 605 C CA . VAL A 1 88 ? 11.910 -14.565 -15.104 1.00 94.00 88 VAL A CA 1
ATOM 606 C C . VAL A 1 88 ? 12.516 -14.544 -16.507 1.00 94.00 88 VAL A C 1
ATOM 608 O O . VAL A 1 88 ? 13.698 -14.255 -16.649 1.00 94.00 88 VAL A O 1
ATOM 611 N N . VAL A 1 89 ? 11.730 -14.818 -17.550 1.00 93.81 89 VAL A N 1
ATOM 612 C CA . VAL A 1 89 ? 12.212 -14.836 -18.939 1.00 93.81 89 VAL A CA 1
ATOM 613 C C . VAL A 1 89 ? 12.623 -13.439 -19.397 1.00 93.81 89 VAL A C 1
ATOM 615 O O . VAL A 1 89 ? 13.706 -13.275 -19.950 1.00 93.81 89 VAL A O 1
ATOM 618 N N . LEU A 1 90 ? 11.795 -12.428 -19.143 1.00 92.69 90 LEU A N 1
ATOM 619 C CA . LEU A 1 90 ? 12.069 -11.047 -19.534 1.00 92.69 90 LEU A CA 1
ATOM 620 C C . LEU A 1 90 ? 13.248 -10.462 -18.752 1.00 92.69 90 LEU A C 1
ATOM 622 O O . LEU A 1 90 ? 14.085 -9.766 -19.321 1.00 92.69 90 LEU A O 1
ATOM 626 N N . SER A 1 91 ? 13.392 -10.819 -17.476 1.00 91.00 91 SER A N 1
ATOM 627 C CA . SER A 1 91 ? 14.564 -10.413 -16.707 1.00 91.00 91 SER A CA 1
ATOM 628 C C . SER A 1 91 ? 15.840 -11.139 -17.155 1.00 91.00 91 SER A C 1
ATOM 630 O O . SER A 1 91 ? 16.872 -10.498 -17.315 1.00 91.00 91 SER A O 1
ATOM 632 N N . ALA A 1 92 ? 15.796 -12.450 -17.401 1.00 89.88 92 ALA A N 1
ATOM 633 C CA . ALA A 1 92 ? 16.994 -13.230 -17.719 1.00 89.88 92 ALA A CA 1
ATOM 634 C C . ALA A 1 92 ? 17.475 -13.074 -19.171 1.00 89.88 92 ALA A C 1
ATOM 636 O O . ALA A 1 92 ? 18.674 -13.173 -19.427 1.00 89.88 92 ALA A O 1
ATOM 637 N N . PHE A 1 93 ? 16.552 -12.866 -20.115 1.00 91.19 93 PHE A N 1
ATOM 638 C CA . PHE A 1 93 ? 16.843 -12.816 -21.553 1.00 91.19 93 PHE A CA 1
ATOM 639 C C . PHE A 1 93 ? 16.565 -11.452 -22.193 1.00 91.19 93 PHE A C 1
ATOM 641 O O . PHE A 1 93 ? 16.842 -11.280 -23.379 1.00 91.19 93 PHE A O 1
ATOM 648 N N . GLY A 1 94 ? 16.005 -10.499 -21.446 1.00 89.50 94 GLY A N 1
ATOM 649 C CA . GLY A 1 94 ? 15.856 -9.119 -21.898 1.00 89.50 94 GLY A CA 1
ATOM 650 C C . GLY A 1 94 ? 17.197 -8.382 -22.005 1.00 89.50 94 GLY A C 1
ATOM 651 O O . GLY A 1 94 ? 18.256 -8.950 -21.717 1.00 89.50 94 GLY A O 1
ATOM 652 N N . PRO A 1 95 ? 17.172 -7.094 -22.391 1.00 89.62 95 PRO A N 1
ATOM 653 C CA . PRO A 1 95 ? 18.373 -6.269 -22.454 1.00 89.62 95 PRO A CA 1
ATOM 654 C C . PRO A 1 95 ? 19.166 -6.281 -21.139 1.00 89.62 95 PRO A C 1
ATOM 656 O O . PRO A 1 95 ? 18.597 -6.333 -20.047 1.00 89.62 95 PRO A O 1
ATOM 659 N N . THR A 1 96 ? 20.495 -6.211 -21.226 1.00 88.31 96 THR A N 1
ATOM 660 C CA . THR A 1 96 ? 21.361 -6.177 -20.034 1.00 88.31 96 THR A CA 1
ATOM 661 C C . THR A 1 96 ? 21.390 -4.812 -19.356 1.00 88.31 96 THR A C 1
ATOM 663 O O . THR A 1 96 ? 21.779 -4.723 -18.195 1.00 88.31 96 THR A O 1
ATOM 666 N N . ASP A 1 97 ? 21.028 -3.757 -20.090 1.00 85.25 97 ASP A N 1
ATOM 667 C CA . ASP A 1 97 ? 20.955 -2.389 -19.587 1.00 85.25 97 ASP A CA 1
ATOM 668 C C . ASP A 1 97 ? 19.616 -2.166 -18.856 1.00 85.25 97 ASP A C 1
ATOM 670 O O . ASP A 1 97 ? 18.568 -2.211 -19.515 1.00 85.25 97 ASP A O 1
ATOM 674 N N . PRO A 1 98 ? 19.622 -1.898 -17.533 1.00 81.25 98 PRO A N 1
ATOM 675 C CA . PRO A 1 98 ? 18.408 -1.610 -16.766 1.00 81.25 98 PRO A CA 1
ATOM 676 C C . PRO A 1 98 ? 17.577 -0.454 -17.337 1.00 81.25 98 PRO A C 1
ATOM 678 O O . PRO A 1 98 ? 16.360 -0.458 -17.209 1.00 81.25 98 PRO A O 1
ATOM 681 N N . ALA A 1 99 ? 18.199 0.499 -18.043 1.00 79.62 99 ALA A N 1
ATOM 682 C CA . ALA A 1 99 ? 17.472 1.607 -18.663 1.00 79.62 99 ALA A CA 1
ATOM 683 C C . ALA A 1 99 ? 16.522 1.160 -19.792 1.00 79.62 99 ALA A C 1
ATOM 685 O O . ALA A 1 99 ? 15.606 1.892 -20.159 1.00 79.62 99 ALA A O 1
ATOM 686 N N . THR A 1 100 ? 16.743 -0.030 -20.356 1.00 82.12 100 THR A N 1
ATOM 687 C CA . THR A 1 100 ? 15.927 -0.601 -21.444 1.00 82.12 100 THR A CA 1
ATOM 688 C C . THR A 1 100 ? 15.207 -1.887 -21.039 1.00 82.12 100 THR A C 1
ATOM 690 O O . THR A 1 100 ? 14.233 -2.280 -21.682 1.00 82.12 100 THR A O 1
ATOM 693 N N . ASN A 1 101 ? 15.645 -2.534 -19.957 1.00 86.69 101 ASN A N 1
ATOM 694 C CA . ASN A 1 101 ? 14.976 -3.681 -19.363 1.00 86.69 101 ASN A CA 1
ATOM 695 C C . ASN A 1 101 ? 14.128 -3.240 -18.170 1.00 86.69 101 ASN A C 1
ATOM 697 O O . ASN A 1 101 ? 14.594 -3.235 -17.037 1.00 86.69 101 ASN A O 1
ATOM 701 N N . LEU A 1 102 ? 12.858 -2.931 -18.431 1.00 87.88 102 LEU A N 1
ATOM 702 C CA . LEU A 1 102 ? 11.940 -2.415 -17.414 1.00 87.88 102 LEU A CA 1
ATOM 703 C C . LEU A 1 102 ? 11.371 -3.496 -16.482 1.00 87.88 102 LEU A C 1
ATOM 705 O O . LEU A 1 102 ? 10.391 -3.228 -15.793 1.00 87.88 102 LEU A O 1
ATOM 709 N N . THR A 1 103 ? 11.904 -4.724 -16.466 1.00 89.62 103 THR A N 1
ATOM 710 C CA . THR A 1 103 ? 11.270 -5.823 -15.715 1.00 89.62 103 THR A CA 1
ATOM 711 C C . THR A 1 103 ? 11.236 -5.552 -14.207 1.00 89.62 103 THR A C 1
ATOM 713 O O . THR A 1 103 ? 10.235 -5.856 -13.555 1.00 89.62 103 THR A O 1
ATOM 716 N N . ASP A 1 104 ? 12.298 -4.970 -13.643 1.00 87.88 104 ASP A N 1
ATOM 717 C CA . ASP A 1 104 ? 12.360 -4.631 -12.219 1.00 87.88 104 ASP A CA 1
ATOM 718 C C . ASP A 1 104 ? 11.340 -3.539 -11.865 1.00 87.88 104 ASP A C 1
ATOM 720 O O . ASP A 1 104 ? 10.514 -3.753 -10.980 1.00 87.88 104 ASP A O 1
ATOM 724 N N . ILE A 1 105 ? 11.302 -2.437 -12.618 1.00 87.44 105 ILE A N 1
ATOM 725 C CA . ILE A 1 105 ? 10.326 -1.346 -12.467 1.00 87.44 105 ILE A CA 1
ATOM 726 C C . ILE A 1 105 ? 8.894 -1.866 -12.662 1.00 87.44 105 ILE A C 1
ATOM 728 O O . ILE A 1 105 ? 7.996 -1.567 -11.869 1.00 87.44 105 ILE A O 1
ATOM 732 N N . ALA A 1 106 ? 8.666 -2.692 -13.686 1.00 89.88 106 ALA A N 1
ATOM 733 C CA . ALA A 1 106 ? 7.360 -3.255 -14.004 1.00 89.88 106 ALA A CA 1
ATOM 734 C C . ALA A 1 106 ? 6.804 -4.111 -12.861 1.00 89.88 106 ALA A C 1
ATOM 736 O O . ALA A 1 106 ? 5.600 -4.090 -12.615 1.00 89.88 106 ALA A O 1
ATOM 737 N N . VAL A 1 107 ? 7.652 -4.851 -12.144 1.00 90.81 107 VAL A N 1
ATOM 738 C CA . VAL A 1 107 ? 7.221 -5.728 -11.047 1.00 90.81 107 VAL A CA 1
ATOM 739 C C . VAL A 1 107 ? 7.229 -5.008 -9.700 1.00 90.81 107 VAL A C 1
ATOM 741 O O . VAL A 1 107 ? 6.226 -5.054 -8.983 1.00 90.81 107 VAL A O 1
ATOM 744 N N . LEU A 1 108 ? 8.345 -4.370 -9.345 1.00 88.06 108 LEU A N 1
ATOM 745 C CA . LEU A 1 108 ? 8.562 -3.783 -8.023 1.00 88.06 108 LEU A CA 1
ATOM 746 C C . LEU A 1 108 ? 7.771 -2.498 -7.831 1.00 88.06 108 LEU A C 1
ATOM 748 O O . LEU A 1 108 ? 7.205 -2.327 -6.757 1.00 88.06 108 LEU A O 1
ATOM 752 N N . THR A 1 109 ? 7.692 -1.649 -8.857 1.00 87.94 109 THR A N 1
ATOM 753 C CA . THR A 1 109 ? 7.049 -0.332 -8.770 1.00 87.94 109 THR A CA 1
ATOM 754 C C . THR A 1 109 ? 5.635 -0.384 -9.337 1.00 87.94 109 THR A C 1
ATOM 756 O O . THR A 1 109 ? 4.654 -0.190 -8.614 1.00 87.94 109 THR A O 1
ATOM 759 N N . LEU A 1 110 ? 5.498 -0.708 -10.627 1.00 92.06 110 LEU A N 1
ATOM 760 C CA . LEU A 1 110 ? 4.208 -0.664 -11.319 1.00 92.06 110 LEU A CA 1
ATOM 761 C C . LEU A 1 110 ? 3.293 -1.808 -10.878 1.00 92.06 110 LEU A C 1
ATOM 763 O O . LEU A 1 110 ? 2.130 -1.573 -10.569 1.00 92.06 110 LEU A O 1
ATOM 767 N N . GLY A 1 111 ? 3.801 -3.037 -10.789 1.00 93.81 111 GLY A N 1
ATOM 768 C CA . GLY A 1 111 ? 3.031 -4.203 -10.358 1.00 93.81 111 GLY A CA 1
ATOM 769 C C . GLY A 1 111 ? 2.534 -4.060 -8.921 1.00 93.81 111 GLY A C 1
ATOM 770 O O . GLY A 1 111 ? 1.341 -4.224 -8.654 1.00 93.81 111 GLY A O 1
ATOM 771 N N . TRP A 1 112 ? 3.424 -3.682 -8.003 1.00 93.38 112 TRP A N 1
ATOM 772 C CA . TRP A 1 112 ? 3.064 -3.393 -6.616 1.00 93.38 112 TRP A CA 1
ATOM 773 C C . TRP A 1 112 ? 2.033 -2.265 -6.511 1.00 93.38 112 TRP A C 1
ATOM 775 O O . TRP A 1 112 ? 0.976 -2.467 -5.908 1.00 93.38 112 TRP A O 1
ATOM 785 N N . GLY A 1 113 ? 2.291 -1.112 -7.141 1.00 94.94 113 GLY A N 1
ATOM 786 C CA . GLY A 1 113 ? 1.375 0.028 -7.158 1.00 94.94 113 GLY A CA 1
ATOM 787 C C . GLY A 1 113 ? 0.012 -0.334 -7.749 1.00 94.94 113 GLY A C 1
ATOM 788 O O . GLY A 1 113 ? -1.028 -0.006 -7.177 1.00 94.94 113 GLY A O 1
ATOM 789 N N . PHE A 1 114 ? -0.002 -1.084 -8.852 1.00 96.19 114 PHE A N 1
ATOM 790 C CA . PHE A 1 114 ? -1.219 -1.559 -9.504 1.00 96.19 114 PHE A CA 1
ATOM 791 C C . PHE A 1 114 ? -2.039 -2.449 -8.570 1.00 96.19 114 PHE A C 1
ATOM 793 O O . PHE A 1 114 ? -3.237 -2.215 -8.389 1.00 96.19 114 PHE A O 1
ATOM 800 N N . VAL A 1 115 ? -1.412 -3.446 -7.934 1.00 96.69 115 VAL A N 1
ATOM 801 C CA . VAL A 1 115 ? -2.094 -4.325 -6.975 1.00 96.69 115 VAL A CA 1
ATOM 802 C C . VAL A 1 115 ? -2.605 -3.528 -5.782 1.00 96.69 115 VAL A C 1
ATOM 804 O O . VAL A 1 115 ? -3.743 -3.741 -5.359 1.00 96.69 115 VAL A O 1
ATOM 807 N N . ALA A 1 116 ? -1.812 -2.587 -5.270 1.00 96.62 116 ALA A N 1
ATOM 808 C CA . ALA A 1 116 ? -2.226 -1.667 -4.224 1.00 96.62 116 ALA A CA 1
ATOM 809 C C . ALA A 1 116 ? -3.510 -0.923 -4.621 1.00 96.62 116 ALA A C 1
ATOM 811 O O . ALA A 1 116 ? -4.553 -1.158 -4.009 1.00 96.62 116 ALA A O 1
ATOM 812 N N . LEU A 1 117 ? -3.477 -0.096 -5.673 1.00 96.81 117 LEU A N 1
ATOM 813 C CA . LEU A 1 117 ? -4.611 0.743 -6.084 1.00 96.81 117 LEU A CA 1
ATOM 814 C C . LEU A 1 117 ? -5.862 -0.071 -6.408 1.00 96.81 117 LEU A C 1
ATOM 816 O O . LEU A 1 117 ? -6.963 0.263 -5.970 1.00 96.81 117 LEU A O 1
ATOM 820 N N . THR A 1 118 ? -5.708 -1.171 -7.139 1.00 95.75 118 THR A N 1
ATOM 821 C CA . THR A 1 118 ? -6.845 -2.026 -7.497 1.00 95.75 118 THR A CA 1
ATOM 822 C C . THR A 1 118 ? -7.417 -2.755 -6.286 1.00 95.75 118 THR A C 1
ATOM 824 O O . THR A 1 118 ? -8.624 -2.985 -6.239 1.00 95.75 118 THR A O 1
ATOM 827 N N . SER A 1 119 ? -6.612 -3.051 -5.260 1.00 95.75 119 SER A N 1
ATOM 828 C CA . SER A 1 119 ? -7.119 -3.626 -4.011 1.00 95.75 119 SER A CA 1
ATOM 829 C C . SER A 1 119 ? -8.019 -2.652 -3.252 1.00 95.75 119 SER A C 1
ATOM 831 O O . SER A 1 119 ? -9.043 -3.078 -2.717 1.00 95.75 119 SER A O 1
ATOM 833 N N . LEU A 1 120 ? -7.731 -1.343 -3.284 1.00 94.69 120 LEU A N 1
ATOM 834 C CA . LEU A 1 120 ? -8.635 -0.324 -2.730 1.00 94.69 120 LEU A CA 1
ATOM 835 C C . LEU A 1 120 ? -9.995 -0.271 -3.440 1.00 94.69 120 LEU A C 1
ATOM 837 O O . LEU A 1 120 ? -10.921 0.316 -2.895 1.00 94.69 120 LEU A O 1
ATOM 841 N N . LEU A 1 121 ? -10.140 -0.841 -4.638 1.00 92.12 121 LEU A N 1
ATOM 842 C CA . LEU A 1 121 ? -11.392 -0.826 -5.402 1.00 92.12 121 LEU A CA 1
ATOM 843 C C . LEU A 1 121 ? -12.098 -2.185 -5.368 1.00 92.12 121 LEU A C 1
ATOM 845 O O . LEU A 1 121 ? -13.306 -2.261 -5.151 1.00 92.12 121 LEU A O 1
ATOM 849 N N . ALA A 1 122 ? -11.340 -3.264 -5.552 1.00 89.75 122 ALA A N 1
ATOM 850 C CA . ALA A 1 122 ? -11.852 -4.618 -5.732 1.00 89.75 122 ALA A CA 1
ATOM 851 C C . ALA A 1 122 ? -11.771 -5.489 -4.466 1.00 89.75 122 ALA A C 1
ATOM 853 O O . ALA A 1 122 ? -12.337 -6.582 -4.439 1.00 89.75 122 ALA A O 1
ATOM 854 N N . GLY A 1 123 ? -11.104 -5.027 -3.404 1.00 90.44 123 GLY A N 1
ATOM 855 C CA . GLY A 1 123 ? -10.771 -5.853 -2.241 1.00 90.44 123 GLY A CA 1
ATOM 856 C C . GLY A 1 123 ? -9.459 -6.621 -2.416 1.00 90.44 123 GLY A C 1
ATOM 857 O O . GLY A 1 123 ? -8.762 -6.454 -3.409 1.00 90.44 123 GLY A O 1
ATOM 858 N N . GLY A 1 124 ? -9.120 -7.479 -1.448 1.00 90.62 124 GLY A N 1
ATOM 859 C CA . GLY A 1 124 ? -7.870 -8.252 -1.447 1.00 90.62 124 GLY A CA 1
ATOM 860 C C . GLY A 1 124 ? -7.843 -9.375 -2.484 1.00 90.62 124 GLY A C 1
ATOM 861 O O . GLY A 1 124 ? -8.014 -10.540 -2.129 1.00 90.62 124 GLY A O 1
ATOM 862 N N . TRP A 1 125 ? -7.678 -9.021 -3.758 1.00 90.69 125 TRP A N 1
ATOM 863 C CA . TRP A 1 125 ? -7.834 -9.913 -4.907 1.00 90.69 125 TRP A CA 1
ATOM 864 C C . TRP A 1 125 ? -6.551 -10.658 -5.301 1.00 90.69 125 TRP A C 1
ATOM 866 O O . TRP A 1 125 ? -6.647 -11.716 -5.922 1.00 90.69 125 TRP A O 1
ATOM 876 N N . TRP A 1 126 ? -5.372 -10.154 -4.921 1.00 93.75 126 TRP A N 1
ATOM 877 C CA . TRP A 1 126 ? -4.079 -10.726 -5.319 1.00 93.75 126 TRP A CA 1
ATOM 878 C C . TRP A 1 126 ? -3.938 -12.242 -5.082 1.00 93.75 126 TRP A C 1
ATOM 880 O O . TRP A 1 126 ? -3.494 -12.929 -6.003 1.00 93.75 126 TRP A O 1
ATOM 890 N N . PRO A 1 127 ? -4.397 -12.820 -3.947 1.00 90.69 127 PRO A N 1
ATOM 891 C CA . PRO A 1 127 ? -4.232 -14.255 -3.674 1.00 90.69 127 PRO A CA 1
ATOM 892 C C . PRO A 1 127 ? -4.833 -15.199 -4.726 1.00 90.69 127 PRO A C 1
ATOM 894 O O . PRO A 1 127 ? -4.530 -16.389 -4.734 1.00 90.69 127 PRO A O 1
ATOM 897 N N . VAL A 1 128 ? -5.713 -14.699 -5.598 1.00 88.88 128 VAL A N 1
ATOM 898 C CA . VAL A 1 128 ? -6.308 -15.473 -6.697 1.00 88.88 128 VAL A CA 1
ATOM 899 C C . VAL A 1 128 ? -5.277 -15.826 -7.755 1.00 88.88 128 VAL A C 1
ATOM 901 O O . VAL A 1 128 ? -5.251 -16.965 -8.227 1.00 88.88 128 VAL A O 1
ATOM 904 N N . ILE A 1 129 ? -4.463 -14.838 -8.132 1.00 92.12 129 ILE A N 1
ATOM 905 C CA . ILE A 1 129 ? -3.489 -14.941 -9.219 1.00 92.12 129 ILE A CA 1
ATOM 906 C C . ILE A 1 129 ? -2.047 -14.930 -8.718 1.00 92.12 129 ILE A C 1
ATOM 908 O O . ILE A 1 129 ? -1.130 -14.859 -9.526 1.00 92.12 129 ILE A O 1
ATOM 912 N N . ASP A 1 130 ? -1.846 -14.978 -7.401 1.00 93.19 130 ASP A N 1
ATOM 913 C CA . ASP A 1 130 ? -0.527 -14.916 -6.789 1.00 93.19 130 ASP A CA 1
ATOM 914 C C . ASP A 1 130 ? 0.400 -16.012 -7.376 1.00 93.19 130 ASP A C 1
ATOM 916 O O . ASP A 1 130 ? 0.117 -17.210 -7.207 1.00 93.19 130 ASP A O 1
ATOM 920 N N . PRO A 1 131 ? 1.503 -15.636 -8.059 1.00 94.44 131 PRO A N 1
ATOM 921 C CA . PRO A 1 131 ? 2.459 -16.579 -8.640 1.00 94.44 131 PRO A CA 1
ATOM 922 C C . PRO A 1 131 ? 3.061 -17.527 -7.599 1.00 94.44 131 PRO A C 1
ATOM 924 O O . PRO A 1 131 ? 3.360 -18.688 -7.901 1.00 94.44 131 PRO A O 1
ATOM 927 N N . VAL A 1 132 ? 3.215 -17.062 -6.359 1.00 94.62 132 VAL A N 1
ATOM 928 C CA . VAL A 1 132 ? 3.801 -17.831 -5.262 1.00 94.62 132 VAL A CA 1
ATOM 929 C C . VAL A 1 132 ? 2.817 -18.893 -4.771 1.00 94.62 132 VAL A C 1
ATOM 931 O O . VAL A 1 132 ? 3.174 -20.074 -4.656 1.00 94.62 132 VAL A O 1
ATOM 934 N N . ALA A 1 133 ? 1.555 -18.513 -4.549 1.00 92.00 133 ALA A N 1
ATOM 935 C CA . ALA A 1 133 ? 0.477 -19.455 -4.265 1.00 92.00 133 ALA A CA 1
ATOM 936 C C . ALA A 1 133 ? 0.277 -20.458 -5.405 1.00 92.00 133 ALA A C 1
ATOM 938 O O . ALA A 1 133 ? 0.027 -21.640 -5.151 1.00 92.00 133 ALA A O 1
ATOM 939 N N . ALA A 1 134 ? 0.400 -20.018 -6.658 1.00 92.75 134 ALA A N 1
ATOM 940 C CA . ALA A 1 134 ? 0.255 -20.895 -7.809 1.00 92.75 134 ALA A CA 1
ATOM 941 C C . ALA A 1 134 ? 1.369 -21.952 -7.890 1.00 92.75 134 ALA A C 1
ATOM 943 O O . ALA A 1 134 ? 1.103 -23.148 -8.059 1.00 92.75 134 ALA A O 1
ATOM 944 N N . SER A 1 135 ? 2.612 -21.531 -7.661 1.00 93.94 135 SER A N 1
ATOM 945 C CA . SER A 1 135 ? 3.779 -22.417 -7.593 1.00 93.94 135 SER A CA 1
ATOM 946 C C . SER A 1 135 ? 3.651 -23.422 -6.446 1.00 93.94 135 SER A C 1
ATOM 948 O O . SER A 1 135 ? 3.823 -24.625 -6.638 1.00 93.94 135 SER A O 1
ATOM 950 N N . SER A 1 136 ? 3.252 -22.947 -5.262 1.00 92.31 136 SER A N 1
ATOM 951 C CA . SER A 1 136 ? 3.074 -23.783 -4.069 1.00 92.31 136 SER A CA 1
ATOM 952 C C . SER A 1 136 ? 1.976 -24.836 -4.253 1.00 92.31 136 SER A C 1
ATOM 954 O O . SER A 1 136 ? 2.162 -25.995 -3.881 1.00 92.31 136 SER A O 1
ATOM 956 N N . ARG A 1 137 ? 0.838 -24.463 -4.857 1.00 89.62 137 ARG A N 1
ATOM 957 C CA . ARG A 1 137 ? -0.247 -25.403 -5.189 1.00 89.62 137 ARG A CA 1
ATOM 958 C C . ARG A 1 137 ? 0.222 -26.466 -6.175 1.00 89.62 137 ARG A C 1
ATOM 960 O O . ARG A 1 137 ? 0.037 -27.648 -5.904 1.00 89.62 137 ARG A O 1
ATOM 967 N N . THR A 1 138 ? 0.870 -26.048 -7.261 1.00 90.06 138 THR A N 1
ATOM 968 C CA . THR A 1 138 ? 1.360 -26.946 -8.318 1.00 90.06 138 THR A CA 1
ATOM 969 C C . THR A 1 138 ? 2.364 -27.961 -7.764 1.00 90.06 138 THR A C 1
ATOM 971 O O . THR A 1 138 ? 2.229 -29.163 -7.985 1.00 90.06 138 THR A O 1
ATOM 974 N N . LEU A 1 139 ? 3.327 -27.515 -6.955 1.00 88.94 139 LEU A N 1
ATOM 975 C CA . LEU A 1 139 ? 4.313 -28.412 -6.350 1.00 88.94 139 LEU A CA 1
ATOM 976 C C . LEU A 1 139 ? 3.691 -29.380 -5.338 1.00 88.94 139 LEU A C 1
ATOM 978 O O . LEU A 1 139 ? 4.026 -30.561 -5.356 1.00 88.94 139 LEU A O 1
ATOM 982 N N . ARG A 1 140 ? 2.736 -28.929 -4.511 1.00 86.12 140 ARG A N 1
ATOM 983 C CA . ARG A 1 140 ? 1.997 -29.827 -3.603 1.00 86.12 140 ARG A CA 1
ATOM 984 C C . ARG A 1 140 ? 1.191 -30.876 -4.372 1.00 86.12 140 ARG A C 1
ATOM 986 O O . ARG A 1 140 ? 1.151 -32.020 -3.940 1.00 86.12 140 ARG A O 1
ATOM 993 N N . THR A 1 141 ? 0.583 -30.518 -5.508 1.00 87.19 141 THR A N 1
ATOM 994 C CA . THR A 1 141 ? -0.137 -31.494 -6.346 1.00 87.19 141 THR A CA 1
ATOM 995 C C . THR A 1 141 ? 0.791 -32.519 -6.991 1.00 87.19 141 THR A C 1
ATOM 997 O O . THR A 1 141 ? 0.425 -33.685 -7.071 1.00 87.19 141 THR A O 1
ATOM 1000 N N . LEU A 1 142 ? 1.994 -32.112 -7.412 1.00 89.12 142 LEU A N 1
ATOM 1001 C CA . LEU A 1 142 ? 2.981 -33.020 -8.005 1.00 89.12 142 LEU A CA 1
ATOM 1002 C C . LEU A 1 142 ? 3.634 -33.941 -6.967 1.00 89.12 142 LEU A C 1
ATOM 1004 O O . LEU A 1 142 ? 3.982 -35.070 -7.294 1.00 89.12 142 LEU A O 1
ATOM 1008 N N . ALA A 1 143 ? 3.792 -33.473 -5.726 1.00 86.31 143 ALA A N 1
ATOM 1009 C CA . ALA A 1 143 ? 4.390 -34.254 -4.646 1.00 86.31 143 ALA A CA 1
ATOM 1010 C C . ALA A 1 143 ? 3.495 -35.407 -4.150 1.00 86.31 143 ALA A C 1
ATOM 1012 O O . ALA A 1 143 ? 4.016 -36.354 -3.567 1.00 86.31 143 ALA A O 1
ATOM 1013 N N . GLY A 1 144 ? 2.176 -35.353 -4.387 1.00 79.69 144 GLY A N 1
ATOM 1014 C CA . GLY A 1 144 ? 1.212 -36.405 -4.032 1.00 79.69 144 GLY A CA 1
ATOM 1015 C C . GLY A 1 144 ? 0.910 -36.500 -2.531 1.00 79.69 144 GLY A C 1
ATOM 1016 O O . GLY A 1 144 ? -0.241 -36.333 -2.135 1.00 79.69 144 GLY A O 1
ATOM 1017 N N . ASP A 1 145 ? 1.942 -36.689 -1.706 1.00 67.12 145 ASP A N 1
ATOM 1018 C CA . ASP A 1 145 ? 1.867 -36.709 -0.245 1.00 67.12 145 ASP A CA 1
ATOM 1019 C C . ASP A 1 145 ? 2.345 -35.373 0.329 1.00 67.12 145 ASP A C 1
ATOM 1021 O O . ASP A 1 145 ? 3.512 -34.991 0.216 1.00 67.12 145 ASP A O 1
ATOM 1025 N N . THR A 1 146 ? 1.441 -34.640 0.977 1.00 67.12 146 THR A N 1
ATOM 1026 C CA . THR A 1 146 ? 1.809 -33.439 1.732 1.00 67.12 146 THR A CA 1
ATOM 1027 C C . THR A 1 146 ? 2.190 -33.850 3.153 1.00 67.12 146 THR A C 1
ATOM 1029 O O . THR A 1 146 ? 1.328 -34.385 3.856 1.00 67.12 146 THR A O 1
ATOM 1032 N N . PRO A 1 147 ? 3.437 -33.604 3.603 1.00 68.31 147 PRO A N 1
ATOM 1033 C CA . PRO A 1 147 ? 3.832 -33.842 4.987 1.00 68.31 147 PRO A CA 1
ATOM 1034 C C . PRO A 1 147 ? 2.870 -33.167 5.967 1.00 68.31 147 PRO A C 1
ATOM 1036 O O . PRO A 1 147 ? 2.243 -32.159 5.636 1.00 68.31 147 PRO A O 1
ATOM 10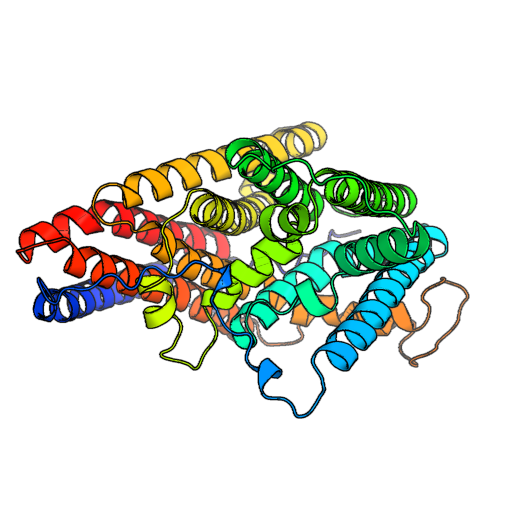39 N N . ALA A 1 148 ? 2.785 -33.696 7.190 1.00 77.06 148 ALA A N 1
ATOM 1040 C CA . ALA A 1 148 ? 1.994 -33.073 8.245 1.00 77.06 148 ALA A CA 1
ATOM 1041 C C . ALA A 1 148 ? 2.420 -31.606 8.440 1.00 77.06 148 ALA A C 1
ATOM 1043 O O . ALA A 1 148 ? 3.590 -31.313 8.703 1.00 77.06 148 ALA A O 1
ATOM 1044 N N . GLU A 1 149 ? 1.464 -30.687 8.292 1.00 85.69 149 GLU A N 1
ATOM 1045 C CA . GLU A 1 149 ? 1.722 -29.252 8.384 1.00 85.69 149 GLU A CA 1
ATOM 1046 C C . GLU A 1 149 ? 2.128 -28.882 9.815 1.00 85.69 149 GLU A C 1
ATOM 1048 O O . GLU A 1 149 ? 1.473 -29.247 10.794 1.00 85.69 149 GLU A O 1
ATOM 1053 N N . THR A 1 150 ? 3.230 -28.144 9.950 1.00 90.50 150 THR A N 1
ATOM 1054 C CA . THR A 1 150 ? 3.654 -27.624 11.252 1.00 90.50 150 THR A CA 1
ATOM 1055 C C . THR A 1 150 ? 2.812 -26.391 11.589 1.00 90.50 150 THR A C 1
ATOM 1057 O O . THR A 1 150 ? 2.742 -25.479 10.763 1.00 90.50 150 THR A O 1
ATOM 1060 N N . PRO A 1 151 ? 2.221 -26.287 12.795 1.00 92.12 151 PRO A N 1
ATOM 1061 C CA . PRO A 1 151 ? 1.508 -25.081 13.201 1.00 92.12 151 PRO A CA 1
ATOM 1062 C C . PRO A 1 151 ? 2.406 -23.843 13.099 1.00 92.12 151 PRO A C 1
ATOM 1064 O O . PRO A 1 151 ? 3.512 -23.834 13.639 1.00 92.12 151 PRO A O 1
ATOM 1067 N N . LEU A 1 152 ? 1.933 -22.795 12.420 1.00 92.94 152 LEU A N 1
ATOM 1068 C CA . LEU A 1 152 ? 2.661 -21.535 12.254 1.00 92.94 152 LEU A CA 1
ATOM 1069 C C . LEU A 1 152 ? 2.445 -20.620 13.473 1.00 92.94 152 LEU A C 1
ATOM 1071 O O . LEU A 1 152 ? 1.336 -20.098 13.645 1.00 92.94 152 LEU A O 1
ATOM 1075 N N . PRO A 1 153 ? 3.472 -20.372 14.313 1.00 94.75 153 PRO A N 1
ATOM 1076 C CA . PRO A 1 153 ? 3.320 -19.502 15.473 1.00 94.75 153 PRO A CA 1
ATOM 1077 C C . PRO A 1 153 ? 3.086 -18.050 15.047 1.00 94.75 153 PRO A C 1
ATOM 1079 O O . PRO A 1 153 ? 3.774 -17.540 14.160 1.00 94.75 153 PRO A O 1
ATOM 1082 N N . GLN A 1 154 ? 2.183 -17.351 15.741 1.00 92.62 154 GLN A N 1
ATOM 1083 C CA . GLN A 1 154 ? 1.819 -15.965 15.417 1.00 92.62 154 GLN A CA 1
ATOM 1084 C C . GLN A 1 154 ? 3.034 -15.027 15.381 1.00 92.62 154 GLN A C 1
ATOM 1086 O O . GLN A 1 154 ? 3.175 -14.218 14.470 1.00 92.62 154 GLN A O 1
ATOM 1091 N N . ARG A 1 155 ? 3.941 -15.147 16.359 1.00 94.88 155 ARG A N 1
ATOM 1092 C CA . ARG A 1 155 ? 5.155 -14.320 16.420 1.00 94.88 155 ARG A CA 1
ATOM 1093 C C . ARG A 1 155 ? 6.046 -14.538 15.197 1.00 94.88 155 ARG A C 1
ATOM 1095 O O . ARG A 1 155 ? 6.562 -13.568 14.653 1.00 94.88 155 ARG A O 1
ATOM 1102 N N . THR A 1 156 ? 6.196 -15.788 14.763 1.00 96.00 156 THR A N 1
ATOM 1103 C CA . THR A 1 156 ? 7.000 -16.150 13.592 1.00 96.00 156 THR A CA 1
ATOM 1104 C C . THR A 1 156 ? 6.404 -15.562 12.322 1.00 96.00 156 THR A C 1
ATOM 1106 O O . THR A 1 156 ? 7.131 -14.921 11.570 1.00 96.00 156 THR A O 1
ATOM 1109 N N . SER A 1 157 ? 5.091 -15.703 12.109 1.00 96.00 157 SER A N 1
ATOM 1110 C CA . SER A 1 157 ? 4.439 -15.104 10.941 1.00 96.00 157 SER A CA 1
ATOM 1111 C C . SER A 1 157 ? 4.516 -13.579 10.954 1.00 96.00 157 SER A C 1
ATOM 1113 O O . SER A 1 157 ? 4.825 -12.994 9.926 1.00 96.00 157 SER A O 1
ATOM 1115 N N . THR A 1 158 ? 4.315 -12.924 12.104 1.00 96.62 158 THR A N 1
ATOM 1116 C CA . THR A 1 158 ? 4.414 -11.458 12.189 1.00 96.62 158 THR A CA 1
ATOM 1117 C C . THR A 1 158 ? 5.831 -10.973 11.889 1.00 96.62 158 THR A C 1
ATOM 1119 O O . THR A 1 158 ? 5.995 -10.033 11.122 1.00 96.62 158 THR A O 1
ATOM 1122 N N . VAL A 1 159 ? 6.865 -11.604 12.457 1.00 97.69 159 VAL A N 1
ATOM 1123 C CA . VAL A 1 159 ? 8.260 -11.211 12.187 1.00 97.69 159 VAL A CA 1
ATOM 1124 C C . VAL A 1 159 ? 8.607 -11.431 10.716 1.00 97.69 159 VAL A C 1
ATOM 1126 O O . VAL A 1 159 ? 9.150 -10.526 10.093 1.00 97.69 159 VAL A O 1
ATOM 1129 N N . ALA A 1 160 ? 8.255 -12.590 10.151 1.00 97.81 160 ALA A N 1
ATOM 1130 C CA . ALA A 1 160 ? 8.487 -12.873 8.738 1.00 97.81 160 ALA A CA 1
ATOM 1131 C C . ALA A 1 160 ? 7.787 -11.849 7.834 1.00 97.81 160 ALA A C 1
ATOM 1133 O O . ALA A 1 160 ? 8.422 -11.299 6.945 1.00 97.81 160 ALA A O 1
ATOM 1134 N N . MET A 1 161 ? 6.519 -11.534 8.114 1.00 98.00 161 MET A N 1
ATOM 1135 C CA . MET A 1 161 ? 5.753 -10.512 7.400 1.00 98.00 161 MET A CA 1
ATOM 1136 C C . MET A 1 161 ? 6.431 -9.139 7.452 1.00 98.00 161 MET A C 1
ATOM 1138 O O . MET A 1 161 ? 6.589 -8.507 6.414 1.00 98.00 161 MET A O 1
ATOM 1142 N N . VAL A 1 162 ? 6.861 -8.678 8.635 1.00 98.38 162 VAL A N 1
ATOM 1143 C CA . VAL A 1 162 ? 7.548 -7.380 8.768 1.00 98.38 162 VAL A CA 1
ATOM 1144 C C . VAL A 1 162 ? 8.835 -7.380 7.953 1.00 98.38 162 VAL A C 1
ATOM 1146 O O . VAL A 1 162 ? 9.059 -6.454 7.182 1.00 98.38 162 VAL A O 1
ATOM 1149 N N . VAL A 1 163 ? 9.666 -8.416 8.097 1.00 97.94 163 VAL A N 1
ATOM 1150 C CA . VAL A 1 163 ? 10.946 -8.510 7.384 1.00 97.94 163 VAL A CA 1
ATOM 1151 C C . VAL A 1 163 ? 10.725 -8.518 5.874 1.00 97.94 163 VAL A C 1
ATOM 1153 O O . VAL A 1 163 ? 11.341 -7.722 5.176 1.00 97.94 163 VAL A O 1
ATOM 1156 N N . LEU A 1 164 ? 9.824 -9.358 5.365 1.00 97.38 164 LEU A N 1
ATOM 1157 C CA . LEU A 1 164 ? 9.556 -9.474 3.930 1.00 97.38 164 LEU A CA 1
ATOM 1158 C C . LEU A 1 164 ? 8.957 -8.193 3.343 1.00 97.38 164 LEU A C 1
ATOM 1160 O O . LEU A 1 164 ? 9.361 -7.780 2.258 1.00 97.38 164 LEU A O 1
ATOM 1164 N N . MET A 1 165 ? 8.045 -7.529 4.056 1.00 96.94 165 MET A N 1
ATOM 1165 C CA . MET A 1 165 ? 7.475 -6.261 3.596 1.00 96.94 165 MET A CA 1
ATOM 1166 C C . MET A 1 165 ? 8.489 -5.112 3.648 1.00 96.94 165 MET A C 1
ATOM 1168 O O . MET A 1 165 ? 8.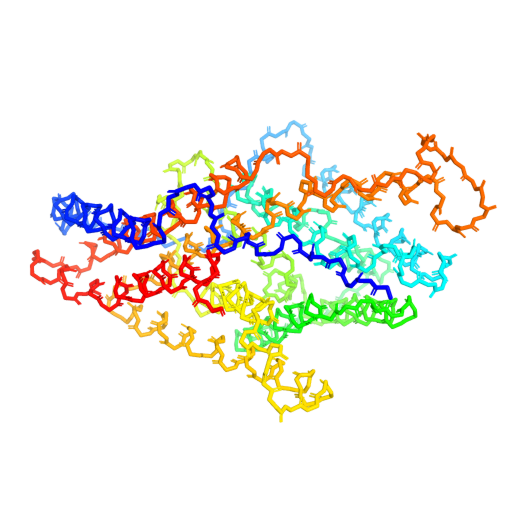503 -4.288 2.741 1.00 96.94 165 MET A O 1
ATOM 1172 N N . VAL A 1 166 ? 9.349 -5.047 4.671 1.00 97.12 166 VAL A N 1
ATOM 1173 C CA . VAL A 1 166 ? 10.419 -4.035 4.752 1.00 97.12 166 VAL A CA 1
ATOM 1174 C C . VAL A 1 166 ? 11.479 -4.274 3.680 1.00 97.12 166 VAL A C 1
ATOM 1176 O O . VAL A 1 166 ? 11.944 -3.315 3.075 1.00 97.12 166 VAL A O 1
ATOM 1179 N N . LEU A 1 167 ? 11.835 -5.532 3.405 1.00 94.75 167 LEU A N 1
ATOM 1180 C CA . LEU A 1 167 ? 12.718 -5.872 2.289 1.00 94.75 167 LEU A CA 1
ATOM 1181 C C . LEU A 1 167 ? 12.092 -5.456 0.959 1.00 94.75 167 LEU A C 1
ATOM 1183 O O . LEU A 1 167 ? 12.765 -4.815 0.163 1.00 94.75 167 LEU A O 1
ATOM 1187 N N . TRP A 1 168 ? 10.804 -5.740 0.744 1.00 92.62 168 TRP A N 1
ATOM 1188 C CA . TRP A 1 168 ? 10.096 -5.293 -0.457 1.00 92.62 168 TRP A CA 1
ATOM 1189 C C . TRP A 1 168 ? 10.088 -3.763 -0.588 1.00 92.62 168 TRP A C 1
ATOM 1191 O O . TRP A 1 168 ? 10.393 -3.226 -1.647 1.00 92.62 168 TRP A O 1
ATOM 1201 N N . ALA A 1 169 ? 9.795 -3.049 0.502 1.00 92.25 169 ALA A N 1
ATOM 1202 C CA . ALA A 1 169 ? 9.856 -1.592 0.552 1.00 92.25 169 ALA A CA 1
ATOM 1203 C C . ALA A 1 169 ? 11.265 -1.062 0.237 1.00 92.25 169 ALA A C 1
ATOM 1205 O O . ALA A 1 169 ? 11.406 -0.111 -0.520 1.00 92.25 169 ALA A O 1
ATOM 1206 N N . HIS A 1 170 ? 12.312 -1.691 0.771 1.00 91.12 170 HIS A N 1
ATOM 1207 C CA . HIS A 1 170 ? 13.688 -1.310 0.475 1.00 91.12 170 HIS A CA 1
ATOM 1208 C C . HIS A 1 170 ? 14.058 -1.556 -0.992 1.00 91.12 170 HIS A C 1
ATOM 1210 O O . HIS A 1 170 ? 14.689 -0.693 -1.591 1.00 91.12 170 HIS A O 1
ATOM 1216 N N . LEU A 1 171 ? 13.644 -2.686 -1.578 1.00 90.00 171 LEU A N 1
ATOM 1217 C CA . LEU A 1 171 ? 13.896 -2.995 -2.989 1.00 90.00 171 LEU A CA 1
ATOM 1218 C C . LEU A 1 171 ? 13.303 -1.942 -3.926 1.00 90.00 171 LEU A C 1
ATOM 1220 O O . LEU A 1 171 ? 13.920 -1.638 -4.936 1.00 90.00 171 LEU A O 1
ATOM 1224 N N . GLN A 1 172 ? 12.155 -1.359 -3.575 1.00 85.25 172 GLN A N 1
ATOM 1225 C CA . GLN A 1 172 ? 11.564 -0.261 -4.345 1.00 85.25 172 GLN A CA 1
ATOM 1226 C C . GLN A 1 172 ? 12.381 1.037 -4.288 1.00 85.25 172 GLN A C 1
ATOM 1228 O O . GLN A 1 172 ? 12.265 1.851 -5.189 1.00 85.25 172 GLN A O 1
ATOM 1233 N N . LEU A 1 173 ? 13.216 1.226 -3.259 1.00 82.44 173 LEU A N 1
ATOM 1234 C CA . LEU A 1 173 ? 14.131 2.371 -3.169 1.00 82.44 173 LEU A CA 1
ATOM 1235 C C . LEU A 1 173 ? 15.442 2.138 -3.937 1.00 82.44 173 LEU A C 1
ATOM 1237 O O . LEU A 1 173 ? 16.283 3.033 -4.010 1.00 82.44 173 LEU A O 1
ATOM 1241 N N . LEU A 1 174 ? 15.669 0.924 -4.448 1.00 80.88 174 LEU A N 1
ATOM 1242 C CA . LEU A 1 174 ? 16.826 0.633 -5.284 1.00 80.88 174 LEU A CA 1
ATOM 1243 C C . LEU A 1 174 ? 16.501 1.021 -6.723 1.00 80.88 174 LEU A C 1
ATOM 1245 O O . LEU A 1 174 ? 15.496 0.592 -7.279 1.00 80.88 174 LEU A O 1
ATOM 1249 N N . THR A 1 175 ? 17.387 1.794 -7.341 1.00 68.31 175 THR A N 1
ATOM 1250 C CA . THR A 1 175 ? 17.272 2.155 -8.755 1.00 68.31 175 THR A CA 1
ATOM 1251 C C . THR A 1 175 ? 18.144 1.234 -9.610 1.00 68.31 175 THR A C 1
ATOM 1253 O O . THR A 1 175 ? 19.260 0.885 -9.220 1.00 68.31 175 THR A O 1
ATOM 1256 N N . ASN A 1 176 ? 17.651 0.860 -10.796 1.00 72.06 176 ASN A N 1
ATOM 1257 C CA . ASN A 1 176 ? 18.404 0.162 -11.846 1.00 72.06 176 ASN A CA 1
ATOM 1258 C C . ASN A 1 176 ? 19.045 -1.164 -11.397 1.00 72.06 176 ASN A C 1
ATOM 1260 O O . ASN A 1 176 ? 20.257 -1.367 -11.549 1.00 72.06 176 ASN A O 1
ATOM 1264 N N . LEU A 1 177 ? 18.250 -2.087 -10.845 1.00 83.12 177 LEU A N 1
ATOM 1265 C CA . LEU A 1 177 ? 18.774 -3.407 -10.505 1.00 83.12 177 LEU A CA 1
ATOM 1266 C C . LEU A 1 177 ? 19.255 -4.106 -11.778 1.00 83.12 177 LEU A C 1
ATOM 1268 O O . LEU A 1 177 ? 18.536 -4.195 -12.771 1.00 83.12 177 LEU A O 1
ATOM 1272 N N . THR A 1 178 ? 20.474 -4.656 -11.748 1.00 89.12 178 THR A N 1
ATOM 1273 C CA . THR A 1 178 ? 20.927 -5.487 -12.874 1.00 89.12 178 THR A CA 1
ATOM 1274 C C . THR A 1 178 ? 19.938 -6.641 -13.085 1.00 89.12 178 THR A C 1
ATOM 1276 O O . THR A 1 178 ? 19.466 -7.212 -12.092 1.00 89.12 178 THR A O 1
ATOM 1279 N N . PRO A 1 179 ? 19.652 -7.051 -14.334 1.00 89.38 179 PRO A N 1
ATOM 1280 C CA . PRO A 1 179 ? 18.637 -8.074 -14.580 1.00 89.38 179 PRO A CA 1
ATOM 1281 C C . PRO A 1 179 ? 18.927 -9.401 -13.858 1.00 89.38 179 PRO A C 1
ATOM 1283 O O . PRO A 1 179 ? 18.024 -10.031 -13.310 1.00 89.38 179 PRO A O 1
ATOM 1286 N N . LEU A 1 180 ? 20.206 -9.780 -13.738 1.00 90.44 180 LEU A N 1
ATOM 1287 C CA . LEU A 1 180 ? 20.614 -10.947 -12.952 1.00 90.44 180 LEU A CA 1
ATOM 1288 C C . LEU A 1 180 ? 20.262 -10.798 -11.464 1.00 90.44 180 LEU A C 1
ATOM 1290 O O . LEU A 1 180 ? 19.718 -11.730 -10.873 1.00 90.44 180 LEU A O 1
ATOM 1294 N N . ALA A 1 181 ? 20.563 -9.647 -10.854 1.00 91.12 181 ALA A N 1
ATOM 1295 C CA . ALA A 1 181 ? 20.245 -9.406 -9.448 1.00 91.12 181 ALA A CA 1
ATOM 1296 C C . ALA A 1 181 ? 18.732 -9.485 -9.207 1.00 91.12 181 ALA A C 1
ATOM 1298 O O . ALA A 1 181 ? 18.297 -10.175 -8.284 1.00 91.12 181 ALA A O 1
ATOM 1299 N N . PHE A 1 182 ? 17.932 -8.858 -10.075 1.00 92.06 182 PHE A N 1
ATOM 1300 C CA . PHE A 1 182 ? 16.476 -8.913 -9.987 1.00 92.06 182 PHE A CA 1
ATOM 1301 C C . PHE A 1 182 ? 15.935 -10.344 -10.162 1.00 92.06 182 PHE A C 1
ATOM 1303 O O . PHE A 1 182 ? 15.152 -10.809 -9.330 1.00 92.06 182 PHE A O 1
ATOM 1310 N N . THR A 1 183 ? 16.419 -11.095 -11.160 1.00 92.81 183 THR A N 1
ATOM 1311 C CA . THR A 1 183 ? 16.056 -12.511 -11.355 1.00 92.81 183 THR A CA 1
ATOM 1312 C C . THR A 1 183 ? 16.351 -13.343 -10.104 1.00 92.81 183 THR A C 1
ATOM 1314 O O . THR A 1 183 ? 15.492 -14.099 -9.647 1.00 92.81 183 THR A O 1
ATOM 1317 N N . VAL A 1 184 ? 17.546 -13.199 -9.519 1.00 93.88 184 VAL A N 1
ATOM 1318 C CA . VAL A 1 184 ? 17.933 -13.931 -8.303 1.00 93.88 184 VAL A CA 1
ATOM 1319 C C . VAL A 1 184 ? 17.011 -13.579 -7.136 1.00 93.88 184 VAL A C 1
ATOM 1321 O O . VAL A 1 184 ? 16.552 -14.485 -6.442 1.00 93.88 184 VAL A O 1
ATOM 1324 N N . ILE A 1 185 ? 16.691 -12.296 -6.941 1.00 94.06 185 ILE A N 1
ATOM 1325 C CA . ILE A 1 185 ? 15.769 -11.842 -5.891 1.00 94.06 185 ILE A CA 1
ATOM 1326 C C . ILE A 1 185 ? 14.394 -12.498 -6.054 1.00 94.06 185 ILE A C 1
ATOM 1328 O O . ILE A 1 185 ? 13.884 -13.075 -5.093 1.00 94.06 185 ILE A O 1
ATOM 1332 N N . VAL A 1 186 ? 13.815 -12.471 -7.259 1.00 93.56 186 VAL A N 1
ATOM 1333 C CA . VAL A 1 186 ? 12.503 -13.080 -7.539 1.00 93.56 186 VAL A CA 1
ATOM 1334 C C . VAL A 1 186 ? 12.532 -14.588 -7.290 1.00 93.56 186 VAL A C 1
ATOM 1336 O O . VAL A 1 186 ? 11.655 -15.116 -6.605 1.00 93.56 186 VAL A O 1
ATOM 1339 N N . VAL A 1 187 ? 13.553 -15.292 -7.788 1.00 94.75 187 VAL A N 1
ATOM 1340 C CA . VAL A 1 187 ? 13.690 -16.746 -7.602 1.00 94.75 187 VAL A CA 1
ATOM 1341 C C . VAL A 1 187 ? 13.824 -17.102 -6.122 1.00 94.75 187 VAL A C 1
ATOM 1343 O O . VAL A 1 187 ? 13.137 -18.008 -5.652 1.00 94.75 187 VAL A O 1
ATOM 1346 N N . VAL A 1 188 ? 14.661 -16.382 -5.370 1.00 96.06 188 VAL A N 1
ATOM 1347 C CA . VAL A 1 188 ? 14.847 -16.609 -3.928 1.00 96.06 188 VAL A CA 1
ATOM 1348 C C . VAL A 1 188 ? 13.565 -16.308 -3.154 1.00 96.06 188 VAL A C 1
ATOM 1350 O O . VAL A 1 188 ? 13.193 -17.092 -2.280 1.00 96.06 188 VAL A O 1
ATOM 1353 N N . TYR A 1 189 ? 12.858 -15.227 -3.491 1.00 95.50 189 TYR A N 1
ATOM 1354 C CA . TYR A 1 189 ? 11.576 -14.872 -2.880 1.00 95.50 189 TYR A CA 1
ATOM 1355 C C . TYR A 1 189 ? 10.536 -15.983 -3.084 1.00 95.50 189 TYR A C 1
ATOM 1357 O O . TYR A 1 189 ? 9.974 -16.502 -2.115 1.00 95.50 189 TYR A O 1
ATOM 1365 N N . VAL A 1 190 ? 10.336 -16.420 -4.333 1.00 96.12 190 VAL A N 1
ATOM 1366 C CA . VAL A 1 190 ? 9.382 -17.486 -4.675 1.00 96.12 190 VAL A CA 1
ATOM 1367 C C . VAL A 1 190 ? 9.774 -18.805 -4.011 1.00 96.12 190 VAL A C 1
ATOM 1369 O O . VAL A 1 190 ? 8.939 -19.428 -3.356 1.00 96.12 190 VAL A O 1
ATOM 1372 N N . ALA A 1 191 ? 11.037 -19.225 -4.127 1.00 96.25 191 ALA A N 1
ATOM 1373 C CA . ALA A 1 191 ? 11.518 -20.472 -3.537 1.00 96.25 191 ALA A CA 1
ATOM 1374 C C . ALA A 1 191 ? 11.369 -20.470 -2.009 1.00 96.25 191 ALA A C 1
ATOM 1376 O O . ALA A 1 191 ? 10.880 -21.445 -1.438 1.00 96.25 191 ALA A O 1
ATOM 1377 N N . GLY A 1 192 ? 11.721 -19.366 -1.344 1.00 96.62 192 GLY A N 1
ATOM 1378 C CA . GLY A 1 192 ? 11.579 -19.214 0.103 1.00 96.62 192 GLY A CA 1
ATOM 1379 C C . GLY A 1 192 ? 10.128 -19.358 0.562 1.00 96.62 192 GLY A C 1
ATOM 1380 O O . GLY A 1 192 ? 9.843 -20.115 1.494 1.00 96.62 192 GLY A O 1
ATOM 1381 N N . HIS A 1 193 ? 9.191 -18.705 -0.129 1.00 96.88 193 HIS A N 1
ATOM 1382 C CA . HIS A 1 193 ? 7.770 -18.847 0.174 1.00 96.88 193 HIS A CA 1
ATOM 1383 C C . HIS A 1 193 ? 7.222 -20.245 -0.133 1.00 96.88 193 HIS A C 1
ATOM 1385 O O . HIS A 1 193 ? 6.436 -20.762 0.661 1.00 96.88 193 HIS A O 1
ATOM 1391 N N . VAL A 1 194 ? 7.635 -20.881 -1.232 1.00 95.00 194 VAL A N 1
ATOM 1392 C CA . VAL A 1 194 ? 7.240 -22.256 -1.578 1.00 95.00 194 VAL A CA 1
ATOM 1393 C C . VAL A 1 194 ? 7.707 -23.243 -0.507 1.00 95.00 194 VAL A C 1
AT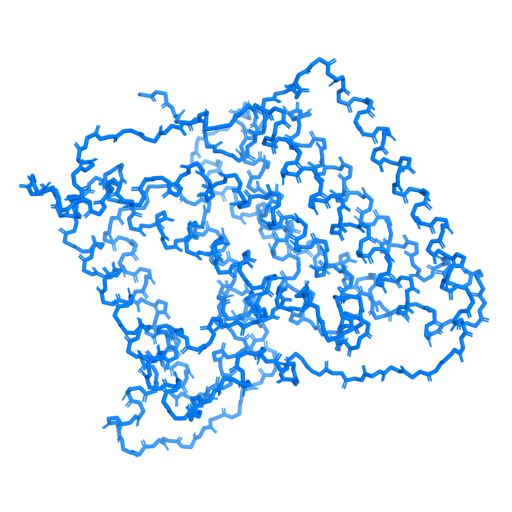OM 1395 O O . VAL A 1 194 ? 6.906 -24.036 -0.010 1.00 95.00 194 VAL A O 1
ATOM 1398 N N . LEU A 1 195 ? 8.977 -23.166 -0.096 1.00 94.06 195 LEU A N 1
ATOM 1399 C CA . LEU A 1 195 ? 9.548 -24.032 0.940 1.00 94.06 195 LEU A CA 1
ATOM 1400 C C . LEU A 1 195 ? 8.854 -23.827 2.291 1.00 94.06 195 LEU A C 1
ATOM 1402 O O . LEU A 1 195 ? 8.507 -24.789 2.977 1.00 94.06 195 LEU A O 1
ATOM 1406 N N . ALA A 1 196 ? 8.599 -22.574 2.667 1.00 95.12 196 ALA A N 1
ATOM 1407 C CA . ALA A 1 196 ? 7.885 -22.269 3.898 1.00 95.12 196 ALA A CA 1
ATOM 1408 C C . ALA A 1 196 ? 6.417 -22.726 3.847 1.00 95.12 196 ALA A C 1
ATOM 1410 O O . ALA A 1 196 ? 5.908 -23.242 4.840 1.00 95.12 196 ALA A O 1
ATOM 1411 N N . THR A 1 197 ? 5.757 -22.632 2.691 1.00 93.88 197 THR A N 1
ATOM 1412 C CA . THR A 1 197 ? 4.393 -23.148 2.485 1.00 93.88 197 THR A CA 1
ATOM 1413 C C . THR A 1 197 ? 4.351 -24.673 2.546 1.00 93.88 197 THR A C 1
ATOM 1415 O O . THR A 1 197 ? 3.408 -25.235 3.096 1.00 93.88 197 THR A O 1
ATOM 1418 N N . ALA A 1 198 ? 5.385 -25.363 2.054 1.00 91.12 198 ALA A N 1
ATOM 1419 C CA . ALA A 1 198 ? 5.507 -26.813 2.200 1.00 91.12 198 ALA A CA 1
ATOM 1420 C C . ALA A 1 198 ? 5.621 -27.246 3.675 1.00 91.12 198 ALA A C 1
ATOM 1422 O O . ALA A 1 198 ? 5.152 -28.323 4.032 1.00 91.12 198 ALA A O 1
ATOM 1423 N N . ARG A 1 199 ? 6.201 -26.402 4.543 1.00 91.56 199 ARG A N 1
ATOM 1424 C CA . ARG A 1 199 ? 6.346 -26.669 5.985 1.00 91.56 199 ARG A CA 1
ATOM 1425 C C . ARG A 1 199 ? 5.125 -26.266 6.818 1.00 91.56 199 ARG A C 1
ATOM 1427 O O . ARG A 1 199 ? 4.719 -27.009 7.709 1.00 91.56 199 ARG A O 1
ATOM 1434 N N . PHE A 1 200 ? 4.603 -25.063 6.592 1.00 93.12 200 PHE A N 1
ATOM 1435 C CA . PHE A 1 200 ? 3.603 -24.409 7.448 1.00 93.12 200 PHE A CA 1
ATOM 1436 C C . PHE A 1 200 ? 2.195 -24.378 6.839 1.00 93.12 200 PHE A C 1
ATOM 1438 O O . PHE A 1 200 ? 1.272 -23.830 7.444 1.00 93.12 200 PHE A O 1
ATOM 1445 N N . GLY A 1 201 ? 2.034 -24.924 5.634 1.00 91.31 201 GLY A N 1
ATOM 1446 C CA . GLY A 1 201 ? 0.783 -24.891 4.892 1.00 91.31 201 GLY A CA 1
ATOM 1447 C C . GLY A 1 201 ? 0.460 -23.516 4.286 1.00 91.31 201 GLY A C 1
ATOM 1448 O O . GLY A 1 201 ? 1.231 -22.556 4.410 1.00 91.31 201 GLY A O 1
ATOM 1449 N N . PRO A 1 202 ? -0.714 -23.384 3.637 1.00 89.25 202 PRO A N 1
ATOM 1450 C CA . PRO A 1 202 ? -1.151 -22.155 2.962 1.00 89.25 202 PRO A CA 1
ATOM 1451 C C . PRO A 1 202 ? -1.254 -20.924 3.875 1.00 89.25 202 PRO A C 1
ATOM 1453 O O . PRO A 1 202 ? -1.205 -19.792 3.395 1.00 89.25 202 PRO A O 1
ATOM 1456 N N . ALA A 1 203 ? -1.369 -21.134 5.191 1.00 91.12 203 ALA A N 1
ATOM 1457 C CA . ALA A 1 203 ? -1.402 -20.065 6.185 1.00 91.12 203 ALA A CA 1
ATOM 1458 C C . ALA A 1 203 ? -0.112 -19.227 6.219 1.00 91.12 203 ALA A C 1
ATOM 1460 O O . ALA A 1 203 ? -0.137 -18.102 6.715 1.00 91.12 203 ALA A O 1
ATOM 1461 N N . TRP A 1 204 ? 1.008 -19.752 5.705 1.00 95.44 204 TRP A N 1
ATOM 1462 C CA . TRP A 1 204 ? 2.221 -18.962 5.506 1.00 95.44 204 TRP A CA 1
ATOM 1463 C C . TRP A 1 204 ? 1.956 -17.796 4.552 1.00 95.44 204 TRP A C 1
ATOM 1465 O O . TRP A 1 204 ? 2.096 -16.643 4.947 1.00 95.44 204 TRP A O 1
ATOM 1475 N N . LEU A 1 205 ? 1.482 -18.083 3.336 1.00 94.06 205 LEU A N 1
ATOM 1476 C CA . LEU A 1 205 ? 1.283 -17.073 2.292 1.00 94.06 205 LEU A CA 1
ATOM 1477 C C . LEU A 1 205 ? 0.285 -15.998 2.713 1.00 94.06 205 LEU A C 1
ATOM 1479 O O . LEU A 1 205 ? 0.558 -14.812 2.561 1.00 94.06 205 LEU A O 1
ATOM 1483 N N . THR A 1 206 ? -0.833 -16.396 3.325 1.00 91.69 206 THR A N 1
ATOM 1484 C CA . THR A 1 206 ? -1.861 -15.437 3.755 1.00 91.69 206 THR A CA 1
ATOM 1485 C C . THR A 1 206 ? -1.376 -14.471 4.834 1.00 91.69 206 THR A C 1
ATOM 1487 O O . THR A 1 206 ? -1.959 -13.395 4.980 1.00 91.69 206 THR A O 1
ATOM 1490 N N . ARG A 1 207 ? -0.334 -14.841 5.591 1.00 93.94 207 ARG A N 1
ATOM 1491 C CA . ARG A 1 207 ? 0.190 -14.056 6.714 1.00 93.94 207 ARG A CA 1
ATOM 1492 C C . ARG A 1 207 ? 1.518 -13.365 6.429 1.00 93.94 207 ARG A C 1
ATOM 1494 O O . ARG A 1 207 ? 1.840 -12.451 7.179 1.00 93.94 207 ARG A O 1
ATOM 1501 N N . THR A 1 208 ? 2.298 -13.803 5.440 1.00 96.81 208 THR A N 1
ATOM 1502 C CA . THR A 1 208 ? 3.687 -13.338 5.260 1.00 96.81 208 THR A CA 1
ATOM 1503 C C . THR A 1 208 ? 4.036 -12.869 3.853 1.00 96.81 208 THR A C 1
ATOM 1505 O O . THR A 1 208 ? 5.010 -12.137 3.722 1.00 96.81 208 THR A O 1
ATOM 1508 N N . GLU A 1 209 ? 3.292 -13.263 2.815 1.00 96.50 209 GLU A N 1
ATOM 1509 C CA . GLU A 1 209 ? 3.583 -12.843 1.438 1.00 96.50 209 GLU A CA 1
ATOM 1510 C C . GLU A 1 209 ? 3.206 -11.365 1.270 1.00 96.50 209 GLU A C 1
ATOM 1512 O O . GLU A 1 209 ? 2.061 -10.970 1.508 1.00 96.50 209 GLU A O 1
ATOM 1517 N N . SER A 1 210 ? 4.195 -10.533 0.937 1.00 96.56 210 SER A N 1
ATOM 1518 C CA . SER A 1 210 ? 4.111 -9.074 1.045 1.00 96.56 210 SER A CA 1
ATOM 1519 C C . SER A 1 210 ? 2.973 -8.485 0.214 1.00 96.56 210 SER A C 1
ATOM 1521 O O . SER A 1 210 ? 2.233 -7.624 0.704 1.00 96.56 210 SER A O 1
ATOM 1523 N N . VAL A 1 211 ? 2.792 -8.968 -1.018 1.00 95.75 211 VAL A N 1
ATOM 1524 C CA . VAL A 1 211 ? 1.776 -8.446 -1.940 1.00 95.75 211 VAL A CA 1
ATOM 1525 C C . VAL A 1 211 ? 0.374 -8.876 -1.493 1.00 95.75 211 VAL A C 1
ATOM 1527 O O . VAL A 1 211 ? -0.562 -8.075 -1.495 1.00 95.75 211 VAL A O 1
ATOM 1530 N N . THR A 1 212 ? 0.229 -10.105 -1.000 1.00 95.81 212 THR A N 1
ATOM 1531 C CA . THR A 1 212 ? -0.988 -10.644 -0.383 1.00 95.81 212 THR A CA 1
ATOM 1532 C C . THR A 1 212 ? -1.386 -9.844 0.849 1.00 95.81 212 THR A C 1
ATOM 1534 O O . THR A 1 212 ? -2.540 -9.425 0.967 1.00 95.81 212 THR A O 1
ATOM 1537 N N . VAL A 1 213 ? -0.451 -9.604 1.768 1.00 96.56 213 VAL A N 1
ATOM 1538 C CA . VAL A 1 213 ? -0.698 -8.858 3.010 1.00 96.56 213 VAL A CA 1
ATOM 1539 C C . VAL A 1 213 ? -1.109 -7.418 2.702 1.00 96.56 213 VAL A C 1
ATOM 1541 O O . VAL A 1 213 ? -2.096 -6.928 3.265 1.00 96.56 213 VAL A O 1
ATOM 1544 N N . MET A 1 214 ? -0.419 -6.762 1.764 1.00 96.75 214 MET A N 1
ATOM 1545 C CA . MET A 1 214 ? -0.795 -5.436 1.276 1.00 96.75 214 MET A CA 1
ATOM 1546 C C . MET A 1 214 ? -2.197 -5.446 0.653 1.00 96.75 214 MET A C 1
ATOM 1548 O O . MET A 1 214 ? -3.054 -4.668 1.073 1.00 96.75 214 MET A O 1
ATOM 1552 N N . SER A 1 215 ? -2.450 -6.335 -0.313 1.00 96.50 215 SER A N 1
ATOM 1553 C CA . SER A 1 215 ? -3.717 -6.411 -1.050 1.00 96.50 215 SER A CA 1
ATOM 1554 C C . SER A 1 215 ? -4.903 -6.622 -0.107 1.00 96.50 215 SER A C 1
ATOM 1556 O O . SER A 1 215 ? -5.909 -5.916 -0.186 1.00 96.50 215 SER A O 1
ATOM 1558 N N . ARG A 1 216 ? -4.777 -7.538 0.859 1.00 94.88 216 ARG A N 1
ATOM 1559 C CA . ARG A 1 216 ? -5.819 -7.814 1.861 1.00 94.88 216 ARG A CA 1
ATOM 1560 C C . ARG A 1 216 ? -6.069 -6.622 2.783 1.00 94.88 216 ARG A C 1
ATOM 1562 O O . ARG A 1 216 ? -7.225 -6.315 3.071 1.00 94.88 216 ARG A O 1
ATOM 1569 N N . THR A 1 217 ? -5.008 -5.939 3.210 1.00 96.44 217 THR A N 1
ATOM 1570 C CA . THR A 1 217 ? -5.103 -4.772 4.097 1.00 96.44 217 THR A CA 1
ATOM 1571 C C . THR A 1 217 ? -5.739 -3.581 3.385 1.00 96.44 217 THR A C 1
ATOM 1573 O O . THR A 1 217 ? -6.717 -3.022 3.875 1.00 96.44 217 THR A O 1
ATOM 1576 N N . LEU A 1 218 ? -5.255 -3.223 2.194 1.00 97.12 218 LEU A N 1
ATOM 1577 C CA . LEU A 1 218 ? -5.829 -2.138 1.393 1.00 97.12 218 LEU A CA 1
ATOM 1578 C C . LEU A 1 218 ? -7.243 -2.470 0.896 1.00 97.12 218 LEU A C 1
ATOM 1580 O O . LEU A 1 218 ? -8.081 -1.579 0.771 1.00 97.12 218 LEU A O 1
ATOM 1584 N N . GLY A 1 219 ? -7.551 -3.757 0.723 1.00 95.12 219 GLY A N 1
ATOM 1585 C CA . GLY A 1 219 ? -8.886 -4.255 0.408 1.00 95.12 219 GLY A CA 1
ATOM 1586 C C . GLY A 1 219 ? -9.972 -3.889 1.421 1.00 95.12 219 GLY A C 1
ATOM 1587 O O . GLY A 1 219 ? -11.153 -3.850 1.063 1.00 95.12 219 GLY A O 1
ATOM 1588 N N . LEU A 1 220 ? -9.600 -3.549 2.661 1.00 94.44 220 LEU A N 1
ATOM 1589 C CA . LEU A 1 220 ? -10.524 -3.006 3.663 1.00 94.44 220 LEU A CA 1
ATOM 1590 C C . LEU A 1 220 ? -11.174 -1.693 3.201 1.00 94.44 220 LEU A C 1
ATOM 1592 O O . LEU A 1 220 ? -12.297 -1.386 3.613 1.00 94.44 220 LEU A O 1
ATOM 1596 N N . LEU A 1 221 ? -10.498 -0.950 2.318 1.00 95.62 221 LEU A N 1
ATOM 1597 C CA . LEU A 1 221 ? -10.917 0.364 1.838 1.00 95.62 221 LEU A CA 1
ATOM 1598 C C . LEU A 1 221 ? -11.891 0.332 0.659 1.00 95.62 221 LEU A C 1
ATOM 1600 O O . LEU A 1 221 ? -12.366 1.394 0.256 1.00 95.62 221 LEU A O 1
ATOM 1604 N N . ARG A 1 222 ? -12.232 -0.858 0.141 1.00 93.25 222 ARG A N 1
ATOM 1605 C CA . ARG A 1 222 ? -13.131 -0.989 -1.014 1.00 93.25 222 ARG A CA 1
ATOM 1606 C C . ARG A 1 222 ? -14.450 -0.232 -0.842 1.00 93.25 222 ARG A C 1
ATOM 1608 O O . ARG A 1 222 ? -14.918 -0.084 0.288 1.00 93.25 222 ARG A O 1
ATOM 1615 N N . PRO A 1 223 ? -15.093 0.252 -1.913 1.00 90.06 223 PRO A N 1
ATOM 1616 C CA . PRO A 1 223 ? -16.486 0.684 -1.854 1.00 90.06 223 PRO A CA 1
ATOM 1617 C C . PRO A 1 223 ? -17.445 -0.521 -1.714 1.00 90.06 223 PRO A C 1
ATOM 1619 O O . PRO A 1 223 ? -17.058 -1.674 -1.903 1.00 90.06 223 PRO A O 1
ATOM 1622 N N . GLY A 1 224 ? -18.708 -0.265 -1.351 1.00 84.81 224 GLY A N 1
ATOM 1623 C CA . GLY A 1 224 ? -19.750 -1.301 -1.205 1.00 84.81 224 GLY A CA 1
ATOM 1624 C C . GLY A 1 224 ? -19.748 -2.042 0.143 1.00 84.81 224 GLY A C 1
ATOM 1625 O O . GLY A 1 224 ? -18.866 -1.832 0.975 1.00 84.81 224 GLY A O 1
ATOM 1626 N N . ASP A 1 225 ? -20.757 -2.883 0.392 1.00 78.69 225 ASP A N 1
ATOM 1627 C CA . ASP A 1 225 ? -20.943 -3.673 1.629 1.00 78.69 225 ASP A CA 1
ATOM 1628 C C . ASP A 1 225 ? -20.761 -2.847 2.923 1.00 78.69 225 ASP A C 1
ATOM 1630 O O . ASP A 1 225 ? -19.936 -3.166 3.777 1.00 78.69 225 ASP A O 1
ATOM 1634 N N . GLY A 1 226 ? -21.455 -1.706 3.022 1.00 81.94 226 GLY A N 1
ATOM 1635 C CA . GLY A 1 226 ? -21.344 -0.764 4.151 1.00 81.94 226 GLY A CA 1
ATOM 1636 C C . GLY A 1 226 ? -20.157 0.211 4.082 1.00 81.94 226 GLY A C 1
ATOM 1637 O O . GLY A 1 226 ? -20.076 1.147 4.880 1.00 81.94 226 GLY A O 1
ATOM 1638 N N . GLY A 1 227 ? -19.268 0.044 3.102 1.00 89.56 227 GLY A N 1
ATOM 1639 C CA . GLY A 1 227 ? -18.148 0.940 2.825 1.00 89.56 227 GLY A CA 1
ATOM 1640 C C . GLY A 1 227 ? -16.938 0.754 3.751 1.00 89.56 227 GLY A C 1
ATOM 1641 O O . GLY A 1 227 ? -16.960 -0.055 4.686 1.00 89.56 227 GLY A O 1
ATOM 1642 N N . PRO A 1 228 ? -15.861 1.522 3.510 1.00 93.44 228 PRO A N 1
ATOM 1643 C CA . PRO A 1 228 ? -14.591 1.355 4.211 1.00 93.44 228 PRO A CA 1
ATOM 1644 C C . PRO A 1 228 ? -14.714 1.623 5.710 1.00 93.44 228 PRO A C 1
ATOM 1646 O O . PRO A 1 228 ? -14.110 0.927 6.521 1.00 93.44 228 PRO A O 1
ATOM 1649 N N . THR A 1 229 ? -15.548 2.587 6.110 1.00 92.25 229 THR A N 1
ATOM 1650 C CA . THR A 1 229 ? -15.738 2.895 7.527 1.00 92.25 229 THR A CA 1
ATOM 1651 C C . THR A 1 229 ? -16.330 1.714 8.290 1.00 92.25 229 THR A C 1
ATOM 1653 O O . THR A 1 229 ? -15.843 1.429 9.373 1.00 92.25 229 THR A O 1
ATOM 1656 N N . ALA A 1 230 ? -17.334 1.019 7.738 1.00 89.44 230 ALA A N 1
ATOM 1657 C CA . ALA A 1 230 ? -17.959 -0.127 8.402 1.00 89.44 230 ALA A CA 1
ATOM 1658 C C . ALA A 1 230 ? -16.968 -1.287 8.586 1.00 89.44 230 ALA A C 1
ATOM 1660 O O . ALA A 1 230 ? -16.863 -1.846 9.678 1.00 89.44 230 ALA A O 1
ATOM 1661 N N . ARG A 1 231 ? -16.182 -1.601 7.547 1.00 91.50 231 ARG A N 1
ATOM 1662 C CA . ARG A 1 231 ? -15.128 -2.626 7.622 1.00 91.50 231 ARG A CA 1
ATOM 1663 C C . ARG A 1 231 ? -14.040 -2.269 8.622 1.00 91.50 231 ARG A C 1
ATOM 1665 O O . ARG A 1 231 ? -13.686 -3.096 9.451 1.00 91.50 231 ARG A O 1
ATOM 1672 N N . LEU A 1 232 ? -13.533 -1.040 8.587 1.00 93.44 232 LEU A N 1
ATOM 1673 C CA . LEU A 1 232 ? -12.469 -0.617 9.496 1.00 93.44 232 LEU A CA 1
ATOM 1674 C C . LEU A 1 232 ? -12.937 -0.472 10.949 1.00 93.44 232 LEU A C 1
ATOM 1676 O O . LEU A 1 232 ? -12.120 -0.590 11.858 1.00 93.44 232 LEU A O 1
ATOM 1680 N N . THR A 1 233 ? -14.228 -0.254 11.209 1.00 91.31 233 THR A N 1
ATOM 1681 C CA . THR A 1 233 ? -14.779 -0.332 12.575 1.00 91.31 233 THR A CA 1
ATOM 1682 C C . THR A 1 233 ? -14.986 -1.772 13.047 1.00 91.31 233 THR A C 1
ATOM 1684 O O . THR A 1 233 ? -14.899 -2.014 14.241 1.00 91.31 233 THR A O 1
ATOM 1687 N N . ALA A 1 234 ? -15.191 -2.718 12.127 1.00 88.81 234 ALA A N 1
ATOM 1688 C CA . ALA A 1 234 ? -15.412 -4.135 12.427 1.00 88.81 234 ALA A CA 1
ATOM 1689 C C . ALA A 1 234 ? -14.130 -4.992 12.437 1.00 88.81 234 ALA A C 1
ATOM 1691 O O . ALA A 1 234 ? -14.118 -6.105 12.947 1.00 88.81 234 ALA A O 1
ATOM 1692 N N . VAL A 1 235 ? -13.038 -4.537 11.826 1.00 91.25 235 VAL A N 1
ATOM 1693 C CA . VAL A 1 235 ? -11.823 -5.360 11.748 1.00 91.25 235 VAL A CA 1
ATOM 1694 C C . VAL A 1 235 ? -11.105 -5.428 13.098 1.00 91.25 235 VAL A C 1
ATOM 1696 O O . VAL A 1 235 ? -11.042 -4.438 13.840 1.00 91.25 235 VAL A O 1
ATOM 1699 N N . ASP A 1 236 ? -10.525 -6.581 13.413 1.00 91.00 236 ASP A N 1
ATOM 1700 C CA . ASP A 1 236 ? -9.699 -6.738 14.606 1.00 91.00 236 ASP A CA 1
ATOM 1701 C C . ASP A 1 236 ? -8.439 -5.866 14.539 1.00 91.00 236 ASP A C 1
ATOM 1703 O O . ASP A 1 236 ? -7.745 -5.779 13.521 1.00 91.00 236 ASP A O 1
ATOM 1707 N N . ASP A 1 237 ? -8.117 -5.224 15.661 1.00 93.12 237 ASP A N 1
ATOM 1708 C CA . ASP A 1 237 ? -6.930 -4.383 15.775 1.00 93.12 237 ASP A CA 1
ATOM 1709 C C . ASP A 1 237 ? -5.700 -5.216 16.168 1.00 93.12 237 ASP A C 1
ATOM 1711 O O . ASP A 1 237 ? -5.352 -5.329 17.348 1.00 93.12 237 ASP A O 1
ATOM 1715 N N . THR A 1 238 ? -5.054 -5.807 15.163 1.00 93.50 238 THR A N 1
ATOM 1716 C CA . THR A 1 238 ? -3.949 -6.764 15.319 1.00 93.50 238 THR A CA 1
ATOM 1717 C C . THR A 1 238 ? -2.574 -6.154 15.021 1.00 93.50 238 THR A C 1
ATOM 1719 O O . THR A 1 238 ? -2.453 -5.195 14.259 1.00 93.50 238 THR A O 1
ATOM 1722 N N . ASP A 1 239 ? -1.509 -6.743 15.579 1.00 94.94 239 ASP A N 1
ATOM 1723 C CA . ASP A 1 239 ? -0.126 -6.319 15.305 1.00 94.94 239 ASP A CA 1
ATOM 1724 C C . ASP A 1 239 ? 0.234 -6.335 13.802 1.00 94.94 239 ASP A C 1
ATOM 1726 O O . ASP A 1 239 ? 0.794 -5.338 13.344 1.00 94.94 239 ASP A O 1
ATOM 1730 N N . PRO A 1 240 ? -0.097 -7.381 13.007 1.00 95.62 240 PRO A N 1
ATOM 1731 C CA . PRO A 1 240 ? 0.123 -7.365 11.559 1.00 95.62 240 PRO A CA 1
ATOM 1732 C C . PRO A 1 240 ? -0.508 -6.154 10.870 1.00 95.62 240 PRO A C 1
ATOM 1734 O O . PRO A 1 240 ? 0.177 -5.461 10.130 1.00 95.62 240 PRO A O 1
ATOM 1737 N N . LEU A 1 241 ? -1.766 -5.821 11.187 1.00 96.12 241 LEU A N 1
ATOM 1738 C CA . LEU A 1 241 ? -2.458 -4.672 10.591 1.00 96.12 241 LEU A CA 1
ATOM 1739 C C . LEU A 1 241 ? -1.726 -3.348 10.865 1.00 96.12 241 LEU A C 1
ATOM 1741 O O . LEU A 1 241 ? -1.581 -2.503 9.975 1.00 96.12 241 LEU A O 1
ATOM 1745 N N . ARG A 1 242 ? -1.250 -3.165 12.103 1.00 97.56 242 ARG A N 1
ATOM 1746 C CA . ARG A 1 242 ? -0.508 -1.964 12.512 1.00 97.56 242 ARG A CA 1
ATOM 1747 C C . ARG A 1 242 ? 0.845 -1.880 11.821 1.00 97.56 242 ARG A C 1
ATOM 1749 O O . ARG A 1 242 ? 1.208 -0.805 11.356 1.00 97.56 242 ARG A O 1
ATOM 1756 N N . TRP A 1 243 ? 1.570 -2.995 11.734 1.00 98.19 243 TRP A N 1
ATOM 1757 C CA . TRP A 1 243 ? 2.840 -3.062 11.015 1.00 98.19 243 TRP A CA 1
ATOM 1758 C C . TRP A 1 243 ? 2.666 -2.797 9.524 1.00 98.19 243 TRP A C 1
ATOM 1760 O O . TRP A 1 243 ? 3.386 -1.965 8.989 1.00 98.19 243 TRP A O 1
ATOM 1770 N N . THR A 1 244 ? 1.689 -3.420 8.862 1.00 98.19 244 THR A N 1
ATOM 1771 C CA . THR A 1 244 ? 1.401 -3.158 7.446 1.00 98.19 244 THR A CA 1
ATOM 1772 C C . THR A 1 244 ? 1.091 -1.682 7.213 1.00 98.19 244 THR A C 1
ATOM 1774 O O . THR A 1 244 ? 1.647 -1.079 6.301 1.00 98.19 244 THR A O 1
ATOM 1777 N N . SER A 1 245 ? 0.280 -1.065 8.080 1.00 98.38 245 SER A N 1
ATOM 1778 C CA . SER A 1 245 ? -0.004 0.375 8.002 1.00 98.38 245 SER A CA 1
ATOM 1779 C C . SER A 1 245 ? 1.265 1.219 8.189 1.00 98.38 245 SER A C 1
ATOM 1781 O O . SER A 1 245 ? 1.509 2.135 7.409 1.00 98.38 245 SER A O 1
ATOM 1783 N N . ALA A 1 246 ? 2.100 0.894 9.184 1.00 98.62 246 ALA A N 1
ATOM 1784 C CA . ALA A 1 246 ? 3.363 1.587 9.441 1.00 98.62 246 ALA A CA 1
ATOM 1785 C C . ALA A 1 246 ? 4.351 1.467 8.272 1.00 98.62 246 ALA A C 1
ATOM 1787 O O . ALA A 1 246 ? 5.022 2.441 7.954 1.00 98.62 246 ALA A O 1
ATOM 1788 N N . ILE A 1 247 ? 4.425 0.299 7.629 1.00 98.50 247 ILE A N 1
ATOM 1789 C CA . ILE A 1 247 ? 5.318 0.040 6.495 1.00 98.50 247 ILE A CA 1
ATOM 1790 C C . ILE A 1 247 ? 4.858 0.815 5.260 1.00 98.50 247 ILE A C 1
ATOM 1792 O O . ILE A 1 247 ? 5.669 1.504 4.655 1.00 98.50 247 ILE A O 1
ATOM 1796 N N . LEU A 1 248 ? 3.566 0.764 4.917 1.00 97.94 248 LEU A N 1
ATOM 1797 C CA . LEU A 1 248 ? 3.030 1.474 3.748 1.00 97.94 248 LEU A CA 1
ATOM 1798 C C . LEU A 1 248 ? 3.174 3.000 3.883 1.00 97.94 248 LEU A C 1
ATOM 1800 O O . LEU A 1 248 ? 3.571 3.670 2.931 1.00 97.94 248 LEU A O 1
ATOM 1804 N N . ILE A 1 249 ? 2.901 3.548 5.074 1.00 97.81 249 ILE A N 1
ATOM 1805 C CA . ILE A 1 249 ? 3.104 4.978 5.356 1.00 97.81 249 ILE A CA 1
ATOM 1806 C C . ILE A 1 249 ? 4.600 5.307 5.382 1.00 97.81 249 ILE A C 1
ATOM 1808 O O . ILE A 1 249 ? 5.028 6.278 4.770 1.00 97.81 249 ILE A O 1
ATOM 1812 N N . GLY A 1 250 ? 5.392 4.510 6.102 1.00 96.31 250 GLY A N 1
ATOM 1813 C CA . GLY A 1 250 ? 6.807 4.775 6.341 1.00 96.31 250 GLY A CA 1
ATOM 1814 C C . GLY A 1 250 ? 7.645 4.719 5.077 1.00 96.31 250 GLY A C 1
ATOM 1815 O O . GLY A 1 250 ? 8.471 5.598 4.880 1.00 96.31 250 GLY A O 1
ATOM 1816 N N . TRP A 1 251 ? 7.395 3.744 4.203 1.00 94.25 251 TRP A N 1
ATOM 1817 C CA . TRP A 1 251 ? 8.039 3.682 2.895 1.00 94.25 251 TRP A CA 1
ATOM 1818 C C . TRP A 1 251 ? 7.710 4.915 2.048 1.00 94.25 251 TRP A C 1
ATOM 1820 O O . TRP A 1 251 ? 8.637 5.590 1.620 1.00 94.25 251 TRP A O 1
ATOM 1830 N N . SER A 1 252 ? 6.426 5.278 1.917 1.00 92.56 252 SER A N 1
ATOM 1831 C CA . SER A 1 252 ? 6.007 6.446 1.117 1.00 92.56 252 SER A CA 1
ATOM 1832 C C . SER A 1 252 ? 6.618 7.752 1.640 1.00 92.56 252 SER A C 1
ATOM 1834 O O . SER A 1 252 ? 6.948 8.652 0.875 1.00 92.56 252 SER A O 1
ATOM 1836 N N . LEU A 1 253 ? 6.751 7.870 2.965 1.00 92.06 253 LEU A N 1
ATOM 1837 C CA . LEU A 1 253 ? 7.369 9.026 3.608 1.00 92.06 253 LEU A CA 1
ATOM 1838 C C . LEU A 1 253 ? 8.881 9.073 3.365 1.00 92.06 253 LEU A C 1
ATOM 1840 O O . LEU A 1 253 ? 9.430 10.146 3.149 1.00 92.06 253 LEU A O 1
ATOM 1844 N N . VAL A 1 254 ? 9.554 7.926 3.453 1.00 91.75 254 VAL A N 1
ATOM 1845 C CA . VAL A 1 254 ? 11.006 7.835 3.271 1.00 91.75 254 VAL A CA 1
ATOM 1846 C C . VAL A 1 254 ? 11.366 8.100 1.825 1.00 91.75 254 VAL A C 1
ATOM 1848 O O . VAL A 1 254 ? 12.247 8.911 1.596 1.00 91.75 254 VAL A O 1
ATOM 1851 N N . ASP A 1 255 ? 10.659 7.485 0.883 1.00 88.56 255 ASP A N 1
ATOM 1852 C CA . ASP A 1 255 ? 10.820 7.742 -0.544 1.00 88.56 255 ASP A CA 1
ATOM 1853 C C . ASP A 1 255 ? 10.767 9.249 -0.849 1.00 88.56 255 ASP A C 1
ATOM 1855 O O . ASP A 1 255 ? 11.728 9.827 -1.347 1.00 88.56 255 ASP A O 1
ATOM 1859 N N . LEU A 1 256 ? 9.730 9.924 -0.350 1.00 86.06 256 LEU A N 1
ATOM 1860 C CA . LEU A 1 256 ? 9.593 11.367 -0.488 1.00 86.06 256 LEU A CA 1
ATOM 1861 C C . LEU A 1 256 ? 10.759 12.156 0.126 1.00 86.06 256 LEU A C 1
ATOM 1863 O O . LEU A 1 256 ? 11.172 13.157 -0.442 1.00 86.06 256 LEU A O 1
ATOM 1867 N N . VAL A 1 257 ? 11.291 11.741 1.280 1.00 86.56 257 VAL A N 1
ATOM 1868 C CA . VAL A 1 257 ? 12.472 12.385 1.882 1.00 86.56 257 VAL A CA 1
ATOM 1869 C C . VAL A 1 257 ? 13.713 12.170 1.019 1.00 86.56 257 VAL A C 1
ATOM 1871 O O . VAL A 1 257 ? 14.499 13.103 0.859 1.00 86.56 257 VAL A O 1
ATOM 1874 N N . LEU A 1 258 ? 13.898 10.966 0.477 1.00 86.00 258 LEU A N 1
ATOM 1875 C CA . LEU A 1 258 ? 15.062 10.620 -0.337 1.00 86.00 258 LEU A CA 1
ATOM 1876 C C . LEU A 1 258 ? 15.091 11.376 -1.673 1.00 86.00 258 LEU A C 1
ATOM 1878 O O . LEU A 1 258 ? 16.182 11.600 -2.184 1.00 86.00 258 LEU A O 1
ATOM 1882 N N . GLU A 1 259 ? 13.937 11.818 -2.173 1.00 80.31 259 GLU A N 1
ATOM 1883 C CA . GLU A 1 259 ? 13.795 12.627 -3.394 1.00 80.31 259 GLU A CA 1
ATOM 1884 C C . GLU A 1 259 ? 13.938 14.149 -3.160 1.00 80.31 259 GLU A C 1
ATOM 1886 O O . GLU A 1 259 ? 13.836 14.944 -4.094 1.00 80.31 259 GLU A O 1
ATOM 1891 N N . THR A 1 260 ? 14.151 14.605 -1.918 1.00 82.25 260 THR A N 1
ATOM 1892 C CA . THR A 1 260 ? 14.273 16.049 -1.624 1.00 82.25 260 THR A CA 1
ATOM 1893 C C . THR A 1 260 ? 15.675 16.592 -1.881 1.00 82.25 260 THR A C 1
ATOM 1895 O O . THR A 1 260 ? 16.677 15.936 -1.582 1.00 82.25 260 THR A O 1
ATOM 1898 N N . ASP A 1 261 ? 15.760 17.857 -2.315 1.00 82.06 261 ASP A N 1
ATOM 1899 C CA . ASP A 1 261 ? 17.036 18.579 -2.447 1.00 82.06 261 ASP A CA 1
ATOM 1900 C C . ASP A 1 261 ? 17.823 18.551 -1.131 1.00 82.06 261 ASP A C 1
ATOM 1902 O O . ASP A 1 261 ? 19.025 18.309 -1.130 1.00 82.06 261 ASP A O 1
ATOM 1906 N N . TRP A 1 262 ? 17.137 18.691 0.010 1.00 84.81 262 TRP A N 1
ATOM 1907 C CA . TRP A 1 262 ? 17.752 18.575 1.333 1.00 84.81 262 TRP A CA 1
ATOM 1908 C C . TRP A 1 262 ? 18.560 17.279 1.517 1.00 84.81 262 TRP A C 1
ATOM 1910 O O . TRP A 1 262 ? 19.672 17.326 2.045 1.00 84.81 262 TRP A O 1
ATOM 1920 N N . TRP A 1 263 ? 18.035 16.129 1.081 1.00 87.25 263 TRP A N 1
ATOM 1921 C CA . TRP A 1 263 ? 18.745 14.848 1.151 1.00 87.25 263 TRP A CA 1
ATOM 1922 C C . TRP A 1 263 ? 19.922 14.790 0.164 1.00 87.25 263 TRP A C 1
ATOM 1924 O O . TRP A 1 263 ? 20.999 14.257 0.475 1.00 87.25 263 TRP A O 1
ATOM 1934 N N . HIS A 1 264 ? 19.744 15.374 -1.021 1.00 84.62 264 HIS A N 1
ATOM 1935 C CA . HIS A 1 264 ? 20.771 15.438 -2.058 1.00 84.62 264 HIS A CA 1
ATOM 1936 C C . HIS A 1 264 ? 21.909 16.432 -1.753 1.00 84.62 264 HIS A C 1
ATOM 1938 O O . HIS A 1 264 ? 23.041 16.209 -2.196 1.00 84.62 264 HIS A O 1
ATOM 1944 N N . ASP A 1 265 ? 21.657 17.438 -0.921 1.00 87.38 265 ASP A N 1
ATOM 1945 C CA . ASP A 1 265 ? 22.620 18.472 -0.529 1.00 87.38 265 ASP A CA 1
ATOM 1946 C C . ASP A 1 265 ? 23.392 18.133 0.757 1.00 87.38 265 ASP A C 1
ATOM 1948 O O . ASP A 1 265 ? 24.314 18.858 1.149 1.00 87.38 265 ASP A O 1
ATOM 1952 N N . LEU A 1 266 ? 23.067 17.017 1.424 1.00 87.88 266 LEU A N 1
ATOM 1953 C CA . LEU A 1 266 ? 23.865 16.530 2.548 1.00 87.88 266 LEU A CA 1
ATOM 1954 C C . LEU A 1 266 ? 25.321 16.327 2.101 1.00 87.88 266 LEU A C 1
ATOM 1956 O O . LEU A 1 266 ? 25.593 15.612 1.137 1.00 87.88 266 LEU A O 1
ATOM 1960 N N . ALA A 1 267 ? 26.265 16.906 2.850 1.00 88.31 267 ALA A N 1
ATOM 1961 C CA . ALA A 1 267 ? 27.707 16.820 2.602 1.00 88.31 267 ALA A CA 1
ATOM 1962 C C . ALA A 1 267 ? 28.292 15.433 2.955 1.00 88.31 267 ALA A C 1
ATOM 1964 O O . ALA A 1 267 ? 29.250 15.309 3.719 1.00 88.31 267 ALA A O 1
ATOM 1965 N N . ILE A 1 268 ? 27.685 14.377 2.419 1.00 89.69 268 ILE A N 1
ATOM 1966 C CA . ILE A 1 268 ? 28.056 12.973 2.587 1.00 89.69 268 ILE A CA 1
ATOM 1967 C C . ILE A 1 268 ? 28.181 12.307 1.215 1.00 89.69 268 ILE A C 1
ATOM 1969 O O . ILE A 1 268 ? 27.609 12.759 0.223 1.00 89.69 268 ILE A O 1
ATOM 1973 N N . SER A 1 269 ? 28.948 11.219 1.138 1.00 89.19 269 SER A N 1
ATOM 1974 C CA . SER A 1 269 ? 29.109 10.489 -0.119 1.00 89.19 269 SER A CA 1
ATOM 1975 C C . SER A 1 269 ? 27.792 9.853 -0.575 1.00 89.19 269 SER A C 1
ATOM 1977 O O . SER A 1 269 ? 26.911 9.537 0.228 1.00 89.19 269 SER A O 1
ATOM 1979 N N . GLN A 1 270 ? 27.686 9.582 -1.877 1.00 85.75 270 GLN A N 1
ATOM 1980 C CA . GLN A 1 270 ? 26.594 8.778 -2.427 1.00 85.75 270 GLN A CA 1
ATOM 1981 C C . GLN A 1 270 ? 26.482 7.416 -1.720 1.00 85.75 270 GLN A C 1
ATOM 1983 O O . GLN A 1 270 ? 25.401 7.053 -1.271 1.00 85.75 270 GLN A O 1
ATOM 1988 N N . SER A 1 271 ? 27.610 6.731 -1.505 1.00 86.81 271 SER A N 1
ATOM 1989 C CA . SER A 1 271 ? 27.646 5.450 -0.787 1.00 86.81 271 SER A CA 1
ATOM 1990 C C . SER A 1 271 ? 27.126 5.541 0.653 1.00 86.81 271 SER A C 1
ATOM 1992 O O . SER A 1 271 ? 26.476 4.616 1.144 1.00 86.81 271 SER A O 1
ATOM 1994 N N . ALA A 1 272 ? 27.374 6.660 1.343 1.00 88.31 272 ALA A N 1
ATOM 1995 C CA . ALA A 1 272 ? 26.838 6.891 2.678 1.00 88.31 272 ALA A CA 1
ATOM 1996 C C . ALA A 1 272 ? 25.314 7.061 2.637 1.00 88.31 272 ALA A C 1
ATOM 1998 O O . ALA A 1 272 ? 24.628 6.468 3.464 1.00 88.31 272 ALA A O 1
ATOM 1999 N N . ARG A 1 273 ? 24.768 7.794 1.656 1.00 86.56 273 ARG A N 1
ATOM 2000 C CA . ARG A 1 273 ? 23.309 7.921 1.466 1.00 86.56 273 ARG A CA 1
ATOM 2001 C C . ARG A 1 273 ? 22.644 6.584 1.181 1.00 86.56 273 ARG A C 1
ATOM 2003 O O . ARG A 1 273 ? 21.666 6.253 1.842 1.00 86.56 273 ARG A O 1
ATOM 2010 N N . GLU A 1 274 ? 23.206 5.799 0.268 1.00 84.50 274 GLU A N 1
ATOM 2011 C CA . GLU A 1 274 ? 22.705 4.461 -0.070 1.00 84.50 274 GLU A CA 1
ATOM 2012 C C . GLU A 1 274 ? 22.711 3.524 1.151 1.00 84.50 274 GLU A C 1
ATOM 2014 O O . GLU A 1 274 ? 21.785 2.741 1.340 1.00 84.50 274 GLU A O 1
ATOM 2019 N N . THR A 1 275 ? 23.705 3.655 2.038 1.00 88.12 275 THR A N 1
ATOM 2020 C CA . THR A 1 275 ? 23.780 2.879 3.291 1.00 88.12 275 THR A CA 1
ATOM 2021 C C . THR A 1 275 ? 22.801 3.384 4.358 1.00 88.12 275 THR A C 1
ATOM 2023 O O . THR A 1 275 ? 22.237 2.596 5.118 1.00 88.12 275 THR A O 1
ATOM 2026 N N . LEU A 1 276 ? 22.594 4.701 4.442 1.00 90.75 276 LEU A N 1
ATOM 2027 C CA . LEU A 1 276 ? 21.718 5.323 5.436 1.00 90.75 276 LEU A CA 1
ATOM 2028 C C . LEU A 1 276 ? 20.234 5.196 5.083 1.00 90.75 276 LEU A C 1
ATOM 2030 O O . LEU A 1 276 ? 19.425 5.069 5.997 1.00 90.75 276 LEU A O 1
ATOM 2034 N N . GLY A 1 277 ? 19.869 5.181 3.799 1.00 88.88 277 GLY A N 1
ATOM 2035 C CA . GLY A 1 277 ? 18.484 5.045 3.333 1.00 88.88 277 GLY A CA 1
ATOM 2036 C C . GLY A 1 277 ? 17.716 3.889 3.999 1.00 88.88 277 GLY A C 1
ATOM 2037 O O . GLY A 1 277 ? 16.691 4.142 4.635 1.00 88.88 277 GLY A O 1
ATOM 2038 N N . PRO A 1 278 ? 18.217 2.637 3.970 1.00 91.25 278 PRO A N 1
ATOM 2039 C CA . PRO A 1 278 ? 17.578 1.515 4.661 1.00 91.25 278 PRO A CA 1
ATOM 2040 C C . PRO A 1 278 ? 17.473 1.705 6.183 1.00 91.25 278 PRO A C 1
ATOM 2042 O O . PRO A 1 278 ? 16.488 1.290 6.794 1.00 91.25 278 PRO A O 1
ATOM 2045 N N . VAL A 1 279 ? 18.466 2.340 6.816 1.00 94.06 279 VAL A N 1
ATOM 2046 C CA . VAL A 1 279 ? 18.446 2.622 8.264 1.00 94.06 279 VAL A CA 1
ATOM 2047 C C . VAL A 1 279 ? 17.351 3.634 8.596 1.00 94.06 279 VAL A C 1
ATOM 2049 O O . VAL A 1 279 ? 16.592 3.429 9.545 1.00 94.06 279 VAL A O 1
ATOM 2052 N N . VAL A 1 280 ? 17.234 4.694 7.791 1.00 94.00 280 VAL A N 1
ATOM 2053 C CA . VAL A 1 280 ? 16.163 5.692 7.896 1.00 94.00 280 VAL A CA 1
ATOM 2054 C C . VAL A 1 280 ? 14.806 5.024 7.684 1.00 94.00 280 VAL A C 1
ATOM 2056 O O . VAL A 1 280 ? 13.910 5.218 8.505 1.00 94.00 280 VAL A O 1
ATOM 2059 N N . LEU A 1 281 ? 14.674 4.164 6.668 1.00 95.62 281 LEU A N 1
ATOM 2060 C CA . LEU A 1 281 ? 13.452 3.407 6.394 1.00 95.62 281 LEU A CA 1
ATOM 2061 C C . LEU A 1 281 ? 13.001 2.585 7.607 1.00 95.62 281 LEU A C 1
ATOM 2063 O O . LEU A 1 281 ? 11.872 2.732 8.080 1.00 95.62 281 LEU A O 1
ATOM 2067 N N . VAL A 1 282 ? 13.889 1.748 8.149 1.00 97.25 282 VAL A N 1
ATOM 2068 C CA . VAL A 1 282 ? 13.583 0.915 9.322 1.00 97.25 282 VAL A CA 1
ATOM 2069 C C . VAL A 1 282 ? 13.253 1.782 10.537 1.00 97.25 282 VAL A C 1
ATOM 2071 O O . VAL A 1 282 ? 12.277 1.508 11.236 1.00 97.25 282 VAL A O 1
ATOM 2074 N N . GLY A 1 283 ? 14.026 2.844 10.780 1.00 98.00 283 GLY A N 1
ATOM 2075 C CA . GLY A 1 283 ? 13.803 3.766 11.893 1.00 98.00 283 GLY A CA 1
ATOM 2076 C C . GLY A 1 283 ? 12.425 4.427 11.838 1.00 98.00 283 GLY A C 1
ATOM 2077 O O . GLY A 1 283 ? 11.682 4.385 12.822 1.00 98.00 283 GLY A O 1
ATOM 2078 N N . VAL A 1 284 ? 12.047 4.967 10.677 1.00 97.44 284 VAL A N 1
ATOM 2079 C CA . VAL A 1 284 ? 10.732 5.583 10.444 1.00 97.44 284 VAL A CA 1
ATOM 2080 C C . VAL A 1 284 ? 9.610 4.568 10.662 1.00 97.44 284 VAL A C 1
ATOM 2082 O O . VAL A 1 284 ? 8.666 4.852 11.399 1.00 97.44 284 VAL A O 1
ATOM 2085 N N . ILE A 1 285 ? 9.724 3.362 10.099 1.00 98.31 285 ILE A N 1
ATOM 2086 C CA . ILE A 1 285 ? 8.710 2.307 10.245 1.00 98.31 285 ILE A CA 1
ATOM 2087 C C . ILE A 1 285 ? 8.532 1.898 11.716 1.00 98.31 285 ILE A C 1
ATOM 2089 O O . ILE A 1 285 ? 7.400 1.748 12.181 1.00 98.31 285 ILE A O 1
ATOM 2093 N N . VAL A 1 286 ? 9.622 1.759 12.479 1.00 98.50 286 VAL A N 1
ATOM 2094 C CA . VAL A 1 286 ? 9.570 1.421 13.912 1.00 98.50 286 VAL A CA 1
ATOM 2095 C C . VAL A 1 286 ? 8.906 2.534 14.727 1.00 98.50 286 VAL A C 1
ATOM 2097 O O . VAL A 1 286 ? 8.053 2.245 15.572 1.00 98.50 286 VAL A O 1
ATOM 2100 N N . VAL A 1 287 ? 9.246 3.800 14.463 1.00 98.31 287 VAL A N 1
ATOM 2101 C CA . VAL A 1 287 ? 8.627 4.959 15.130 1.00 98.31 287 VAL A CA 1
ATOM 2102 C C . VAL A 1 287 ? 7.132 5.030 14.819 1.00 98.31 287 VAL A C 1
ATOM 2104 O O . VAL A 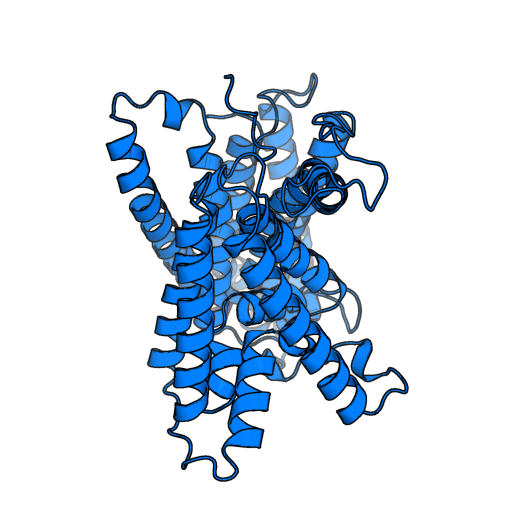1 287 ? 6.319 5.170 15.737 1.00 98.31 287 VAL A O 1
ATOM 2107 N N . LEU A 1 288 ? 6.749 4.865 13.550 1.00 98.12 288 LEU A N 1
ATOM 2108 C CA . LEU A 1 288 ? 5.349 4.855 13.127 1.00 98.12 288 LEU A CA 1
ATOM 2109 C C . LEU A 1 288 ? 4.575 3.708 13.767 1.00 98.12 288 LEU A C 1
ATOM 2111 O O . LEU A 1 288 ? 3.495 3.931 14.311 1.00 98.12 288 LEU A O 1
ATOM 2115 N N . TYR A 1 289 ? 5.130 2.497 13.781 1.00 98.25 289 TYR A N 1
ATOM 2116 C CA . TYR A 1 289 ? 4.506 1.375 14.473 1.00 98.25 289 TYR A CA 1
ATOM 2117 C C . TYR A 1 289 ? 4.312 1.664 15.965 1.00 98.25 289 TYR A C 1
ATOM 2119 O O . TYR A 1 289 ? 3.231 1.411 16.500 1.00 98.25 289 TYR A O 1
ATOM 2127 N N . GLY A 1 290 ? 5.313 2.245 16.635 1.00 97.81 290 GLY A N 1
ATOM 2128 C CA . GLY A 1 290 ? 5.207 2.678 18.028 1.00 97.81 290 GLY A CA 1
ATOM 2129 C C . GLY A 1 290 ? 4.069 3.682 18.247 1.00 97.81 290 GLY A C 1
ATOM 2130 O O . GLY A 1 290 ? 3.259 3.505 19.161 1.00 97.81 290 GLY A O 1
ATOM 2131 N N . ALA A 1 291 ? 3.946 4.684 17.373 1.00 97.19 291 ALA A N 1
ATOM 2132 C CA . ALA A 1 291 ? 2.881 5.686 17.418 1.00 97.19 291 ALA A CA 1
ATOM 2133 C C . ALA A 1 291 ? 1.484 5.080 17.163 1.00 97.19 291 ALA A C 1
ATOM 2135 O O . ALA A 1 291 ? 0.524 5.372 17.886 1.00 97.19 291 ALA A O 1
ATOM 2136 N N . ILE A 1 292 ? 1.360 4.177 16.188 1.00 97.19 292 ILE A N 1
ATOM 2137 C CA . ILE A 1 292 ? 0.108 3.470 15.876 1.00 97.19 292 ILE A CA 1
ATOM 2138 C C . ILE A 1 292 ? -0.286 2.553 17.039 1.00 97.19 292 ILE A C 1
ATOM 2140 O O . ILE A 1 292 ? -1.434 2.558 17.495 1.00 97.19 292 ILE A O 1
ATOM 2144 N N . ARG A 1 293 ? 0.670 1.796 17.582 1.00 95.94 293 ARG A N 1
ATOM 2145 C CA . ARG A 1 293 ? 0.457 0.923 18.739 1.00 95.94 293 ARG A CA 1
ATOM 2146 C C . ARG A 1 293 ? 0.056 1.719 19.979 1.00 95.94 293 ARG A C 1
ATOM 2148 O O . ARG A 1 293 ? -0.882 1.310 20.661 1.00 95.94 293 ARG A O 1
ATOM 2155 N N . GLY A 1 294 ? 0.708 2.851 20.245 1.00 92.75 294 GLY A N 1
ATOM 2156 C CA . GLY A 1 294 ? 0.361 3.755 21.346 1.00 92.75 294 GLY A CA 1
ATOM 2157 C C . GLY A 1 294 ? -1.050 4.333 21.209 1.00 92.75 294 GLY A C 1
ATOM 2158 O O . GLY A 1 294 ? -1.806 4.358 22.178 1.00 92.75 294 GLY A O 1
ATOM 2159 N N . SER A 1 295 ? -1.449 4.690 19.984 1.00 88.44 295 SER A N 1
ATOM 2160 C CA . SER A 1 295 ? -2.808 5.152 19.653 1.00 88.44 295 SER A CA 1
ATOM 2161 C C . SER A 1 295 ? -3.876 4.084 19.883 1.00 88.44 295 SER A C 1
ATOM 2163 O O . SER A 1 295 ? -5.028 4.389 20.179 1.00 88.44 295 SER A O 1
ATOM 2165 N N . SER A 1 296 ? -3.498 2.816 19.772 1.00 82.50 296 SER A N 1
ATOM 2166 C CA . SER A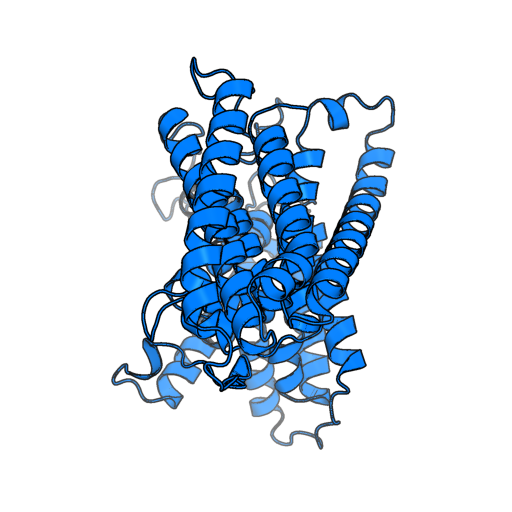 1 296 ? -4.430 1.695 19.812 1.00 82.50 296 SER A CA 1
ATOM 2167 C C . SER A 1 296 ? -4.804 1.231 21.224 1.00 82.50 296 SER A C 1
ATOM 2169 O O . SER A 1 296 ? -5.762 0.482 21.368 1.00 82.50 296 SER A O 1
ATOM 2171 N N . GLY A 1 297 ? -4.088 1.667 22.269 1.00 76.69 297 GLY A N 1
ATOM 2172 C CA . GLY A 1 297 ? -4.173 1.093 23.620 1.00 76.69 297 GLY A CA 1
ATOM 2173 C C . GLY A 1 297 ? -5.589 0.971 24.201 1.00 76.69 297 GLY A C 1
ATOM 2174 O O . GLY A 1 297 ? -6.032 -0.133 24.489 1.00 76.69 297 GLY A O 1
ATOM 2175 N N . ARG A 1 298 ? -6.301 2.092 24.388 1.00 72.50 298 ARG A N 1
ATOM 2176 C CA . ARG A 1 298 ? -7.661 2.093 24.975 1.00 72.50 298 ARG A CA 1
ATOM 2177 C C . ARG A 1 298 ? -8.790 2.037 23.945 1.00 72.50 298 ARG A C 1
ATOM 2179 O O . ARG A 1 298 ? -9.887 1.632 24.297 1.00 72.50 298 ARG A O 1
ATOM 2186 N N . GLY A 1 299 ? -8.537 2.479 22.713 1.00 79.62 299 GLY A N 1
ATOM 2187 C CA . GLY A 1 299 ? -9.564 2.637 21.675 1.00 79.62 299 GLY A CA 1
ATOM 2188 C C . GLY A 1 299 ? -9.511 1.615 20.542 1.00 79.62 299 GLY A C 1
ATOM 2189 O O . GLY A 1 299 ? -10.351 1.679 19.652 1.00 79.62 299 GLY A O 1
ATOM 2190 N N . HIS A 1 300 ? -8.518 0.718 20.528 1.00 89.50 300 HIS A N 1
ATOM 2191 C CA . HIS A 1 300 ? -8.263 -0.196 19.410 1.00 89.50 300 HIS A CA 1
ATOM 2192 C C . HIS A 1 300 ? -8.225 0.536 18.055 1.00 89.50 300 HIS A C 1
ATOM 2194 O O . HIS A 1 300 ? -8.912 0.158 17.106 1.00 89.50 300 HIS A O 1
ATOM 2200 N N . LEU A 1 301 ? -7.490 1.651 18.003 1.00 94.88 301 LEU A N 1
ATOM 2201 C CA . LEU A 1 301 ? -7.496 2.620 16.903 1.00 94.88 301 LEU A CA 1
ATOM 2202 C C . LEU A 1 301 ? -6.570 2.258 15.730 1.00 94.88 301 LEU A C 1
ATOM 2204 O O . LEU A 1 301 ? -6.525 3.016 14.764 1.00 94.88 301 LEU A O 1
ATOM 2208 N N . GLY A 1 302 ? -5.859 1.127 15.765 1.00 95.31 302 GLY A N 1
ATOM 2209 C CA . GLY A 1 302 ? -4.953 0.705 14.690 1.00 95.31 302 GLY A CA 1
ATOM 2210 C C . GLY A 1 302 ? -5.585 0.706 13.287 1.00 95.31 302 GLY A C 1
ATOM 2211 O O . GLY A 1 302 ? -4.973 1.249 12.366 1.00 95.31 302 GLY A O 1
ATOM 2212 N N . PRO A 1 303 ? -6.834 0.231 13.102 1.00 96.00 303 PRO A N 1
ATOM 2213 C CA . PRO A 1 303 ? -7.513 0.240 11.804 1.00 96.00 303 PRO A CA 1
ATOM 2214 C C . PRO A 1 303 ? -7.717 1.624 11.179 1.00 96.00 303 PRO A C 1
ATOM 2216 O O . PRO A 1 303 ? -7.873 1.724 9.965 1.00 96.00 303 PRO A O 1
ATOM 2219 N N . ALA A 1 304 ? -7.680 2.706 11.964 1.00 97.06 304 ALA A N 1
ATOM 2220 C CA . ALA A 1 304 ? -7.721 4.063 11.419 1.00 97.06 304 ALA A CA 1
ATOM 2221 C C . ALA A 1 304 ? -6.527 4.351 10.494 1.00 97.06 304 ALA A C 1
ATOM 2223 O O . ALA A 1 304 ? -6.667 5.068 9.504 1.00 97.06 304 ALA A O 1
ATOM 2224 N N . PHE A 1 305 ? -5.366 3.761 10.784 1.00 98.38 305 PHE A N 1
ATOM 2225 C CA . PHE A 1 305 ? -4.142 3.979 10.018 1.00 98.38 305 PHE A CA 1
ATOM 2226 C C . PHE A 1 305 ? -4.110 3.213 8.695 1.00 98.38 305 PHE A C 1
ATOM 2228 O O . PHE A 1 305 ? -3.342 3.586 7.816 1.00 98.38 305 PHE A O 1
ATOM 2235 N N . VAL A 1 306 ? -4.999 2.236 8.493 1.00 98.31 306 VAL A N 1
ATOM 2236 C CA . VAL A 1 306 ? -5.201 1.605 7.178 1.00 98.31 306 VAL A CA 1
ATOM 2237 C C . VAL A 1 306 ? -5.741 2.627 6.180 1.00 98.31 306 VAL A C 1
ATOM 2239 O O . VAL A 1 306 ? -5.279 2.685 5.047 1.00 98.31 306 VAL A O 1
ATOM 2242 N N . ALA A 1 307 ? -6.688 3.473 6.603 1.00 98.06 307 ALA A N 1
ATOM 2243 C CA . ALA A 1 307 ? -7.216 4.547 5.761 1.00 98.06 307 ALA A CA 1
ATOM 2244 C C . ALA A 1 307 ? -6.152 5.601 5.437 1.00 98.06 307 ALA A C 1
ATOM 2246 O O . ALA A 1 307 ? -6.067 6.055 4.298 1.00 98.06 307 ALA A O 1
ATOM 2247 N N . VAL A 1 308 ? -5.309 5.939 6.417 1.00 98.38 308 VAL A N 1
ATOM 2248 C CA . VAL A 1 308 ? -4.168 6.843 6.219 1.00 98.38 308 VAL A CA 1
ATOM 2249 C C . VAL A 1 308 ? -3.186 6.244 5.211 1.00 98.38 308 VAL A C 1
ATOM 2251 O O . VAL A 1 308 ? -2.856 6.905 4.232 1.00 98.38 308 VAL A O 1
ATOM 2254 N N . ALA A 1 309 ? -2.791 4.981 5.397 1.00 98.44 309 ALA A N 1
ATOM 2255 C CA . ALA A 1 309 ? -1.924 4.250 4.475 1.00 98.44 309 ALA A CA 1
ATOM 2256 C C . ALA A 1 309 ? -2.505 4.195 3.056 1.00 98.44 309 ALA A C 1
ATOM 2258 O O . ALA A 1 309 ? -1.785 4.431 2.095 1.00 98.44 309 ALA A O 1
ATOM 2259 N N . GLY A 1 310 ? -3.812 3.956 2.913 1.00 98.12 310 GLY A N 1
ATOM 2260 C CA . GLY A 1 310 ? -4.480 3.999 1.613 1.00 98.12 310 GLY A CA 1
ATOM 2261 C C . GLY A 1 310 ? -4.403 5.369 0.940 1.00 98.12 310 GLY A C 1
ATOM 2262 O O . GLY A 1 310 ? -4.153 5.434 -0.257 1.00 98.12 310 GLY A O 1
ATOM 2263 N N . GLY A 1 311 ? -4.562 6.458 1.700 1.00 97.19 311 GLY A N 1
ATOM 2264 C CA . GLY A 1 311 ? -4.384 7.818 1.184 1.00 97.19 311 GLY A CA 1
ATOM 2265 C C . GLY A 1 311 ? -2.972 8.058 0.647 1.00 97.19 311 GLY A C 1
ATOM 2266 O O . GLY A 1 311 ? -2.837 8.547 -0.470 1.00 97.19 311 GLY A O 1
ATOM 2267 N N . TRP A 1 312 ? -1.949 7.649 1.409 1.00 95.50 312 TRP A N 1
ATOM 2268 C CA . TRP A 1 312 ? -0.539 7.695 0.996 1.00 95.50 312 TRP A CA 1
ATOM 2269 C C . TRP A 1 312 ? -0.278 6.888 -0.277 1.00 95.50 312 TRP A C 1
ATOM 2271 O O . TRP A 1 312 ? 0.292 7.403 -1.233 1.00 95.50 312 TRP A O 1
ATOM 2281 N N . VAL A 1 313 ? -0.749 5.642 -0.312 1.00 95.88 313 VAL A N 1
ATOM 2282 C CA . VAL A 1 313 ? -0.578 4.740 -1.455 1.00 95.88 313 VAL A CA 1
ATOM 2283 C C . VAL A 1 313 ? -1.215 5.318 -2.719 1.00 95.88 313 VAL A C 1
ATOM 2285 O O . VAL A 1 313 ? -0.585 5.310 -3.772 1.00 95.88 313 VAL A O 1
ATOM 2288 N N . VAL A 1 314 ? -2.438 5.856 -2.633 1.00 95.62 314 VAL A N 1
ATOM 2289 C CA . VAL A 1 314 ? -3.093 6.466 -3.801 1.00 95.62 314 VAL A CA 1
ATOM 2290 C C . VAL A 1 314 ? -2.351 7.715 -4.254 1.00 95.62 314 VAL A C 1
ATOM 2292 O O . VAL A 1 314 ? -2.088 7.849 -5.445 1.00 95.62 314 VAL A O 1
ATOM 2295 N N . SER A 1 315 ? -1.987 8.607 -3.330 1.00 92.44 315 SER A N 1
ATOM 2296 C CA . SER A 1 315 ? -1.272 9.832 -3.693 1.00 92.44 315 SER A CA 1
ATOM 2297 C C . SER A 1 315 ? 0.097 9.561 -4.307 1.00 92.44 315 SER A C 1
ATOM 2299 O O . SER A 1 315 ? 0.553 10.333 -5.137 1.00 92.44 315 SER A O 1
ATOM 2301 N N . HIS A 1 316 ? 0.741 8.469 -3.905 1.00 89.19 316 HIS A N 1
ATOM 2302 C CA . HIS A 1 316 ? 2.078 8.131 -4.359 1.00 89.19 316 HIS A CA 1
ATOM 2303 C C . HIS A 1 316 ? 2.060 7.387 -5.706 1.00 89.19 316 HIS A C 1
ATOM 2305 O O . HIS A 1 316 ? 2.666 7.833 -6.673 1.00 89.19 316 HIS A O 1
ATOM 2311 N N . TYR A 1 317 ? 1.299 6.294 -5.824 1.00 92.19 317 TYR A N 1
ATOM 2312 C CA . TYR A 1 317 ? 1.370 5.429 -7.009 1.00 92.19 317 TYR A CA 1
ATOM 2313 C C . TYR A 1 317 ? 0.508 5.873 -8.191 1.00 92.19 317 TYR A C 1
ATOM 2315 O O . TYR A 1 317 ? 0.722 5.392 -9.302 1.00 92.19 317 TYR A O 1
ATOM 2323 N N . LEU A 1 318 ? -0.488 6.745 -7.996 1.00 91.88 318 LEU A N 1
ATOM 2324 C CA . LEU A 1 318 ? -1.410 7.089 -9.083 1.00 91.88 318 LEU A CA 1
ATOM 2325 C C . LEU A 1 318 ? -0.716 7.856 -10.219 1.00 91.88 318 LEU A C 1
ATOM 2327 O O . LEU A 1 318 ? -0.951 7.542 -11.385 1.00 91.88 318 LEU A O 1
ATOM 2331 N N . SER A 1 319 ? 0.147 8.825 -9.898 1.00 88.62 319 SER A N 1
ATOM 2332 C CA . SER A 1 319 ? 0.945 9.547 -10.900 1.00 88.62 319 SER A CA 1
ATOM 2333 C C . SER A 1 319 ? 1.995 8.644 -11.540 1.00 88.62 319 SER A C 1
ATOM 2335 O O . SER A 1 319 ? 2.147 8.679 -12.756 1.00 88.62 319 SER A O 1
ATOM 2337 N N . ILE A 1 320 ? 2.655 7.796 -10.747 1.00 89.31 320 ILE A N 1
ATOM 2338 C CA . ILE A 1 320 ? 3.652 6.829 -11.226 1.00 89.31 320 ILE A CA 1
ATOM 2339 C C . ILE A 1 320 ? 3.025 5.888 -12.260 1.00 89.31 320 ILE A C 1
ATOM 2341 O O . ILE A 1 320 ? 3.518 5.774 -13.376 1.00 89.31 320 ILE A O 1
ATOM 2345 N N . LEU A 1 321 ? 1.877 5.279 -11.951 1.00 92.62 321 LEU A N 1
ATOM 2346 C CA . LEU A 1 321 ? 1.182 4.393 -12.890 1.00 92.62 321 LEU A CA 1
ATOM 2347 C C . LEU A 1 321 ? 0.698 5.117 -14.149 1.00 92.62 321 LEU A C 1
ATOM 2349 O O . LEU A 1 321 ? 0.681 4.520 -15.221 1.00 92.62 321 LEU A O 1
ATOM 2353 N N . LEU A 1 322 ? 0.298 6.385 -14.035 1.00 92.69 322 LEU A N 1
ATOM 2354 C CA . LEU A 1 322 ? -0.118 7.184 -15.186 1.00 92.69 322 LEU A CA 1
ATOM 2355 C C . LEU A 1 322 ? 1.068 7.540 -16.093 1.00 92.69 322 LEU A C 1
ATOM 2357 O O . LEU A 1 322 ? 0.938 7.493 -17.314 1.00 92.69 322 LEU A O 1
ATOM 2361 N N . ILE A 1 323 ? 2.197 7.929 -15.501 1.00 90.62 323 ILE A N 1
ATOM 2362 C CA . ILE A 1 323 ? 3.371 8.419 -16.223 1.00 90.62 323 ILE A CA 1
ATOM 2363 C C . ILE A 1 323 ? 4.221 7.233 -16.676 1.00 90.62 323 ILE A C 1
ATOM 2365 O O . ILE A 1 323 ? 4.281 6.943 -17.867 1.00 90.62 323 ILE A O 1
ATOM 2369 N N . GLU A 1 324 ? 4.814 6.499 -15.741 1.00 89.25 324 GLU A N 1
ATOM 2370 C CA . GLU A 1 324 ? 5.741 5.399 -16.022 1.00 89.25 324 GLU A CA 1
ATOM 2371 C C . GLU A 1 324 ? 5.035 4.166 -16.595 1.00 89.25 324 GLU A C 1
ATOM 2373 O O . GLU A 1 324 ? 5.630 3.417 -17.369 1.00 89.25 324 GLU A O 1
ATOM 2378 N N . GLY A 1 325 ? 3.740 3.983 -16.314 1.00 91.69 325 GLY A N 1
ATOM 2379 C CA . GLY A 1 325 ? 2.948 2.908 -16.918 1.00 91.69 325 GLY A CA 1
ATOM 2380 C C . GLY A 1 325 ? 2.861 2.984 -18.448 1.00 91.69 325 GLY A C 1
ATOM 2381 O O . GLY A 1 325 ? 2.679 1.949 -19.090 1.00 91.69 325 GLY A O 1
ATOM 2382 N N . GLN A 1 326 ? 3.074 4.165 -19.049 1.00 93.19 326 GLN A N 1
ATOM 2383 C CA . GLN A 1 326 ? 3.226 4.322 -20.505 1.00 93.19 326 GLN A CA 1
ATOM 2384 C C . GLN A 1 326 ? 4.422 3.528 -21.053 1.00 93.19 326 GLN A C 1
ATOM 2386 O O . GLN A 1 326 ? 4.399 3.106 -22.204 1.00 93.19 326 GLN A O 1
ATOM 2391 N N . GLY A 1 327 ? 5.452 3.292 -20.233 1.00 91.00 327 GLY A N 1
ATOM 2392 C CA . GLY A 1 327 ? 6.648 2.546 -20.618 1.00 91.00 327 GLY A CA 1
ATOM 2393 C C . GLY A 1 327 ? 6.399 1.055 -20.842 1.00 91.00 327 GLY A C 1
ATOM 2394 O O . GLY A 1 327 ? 7.145 0.426 -21.585 1.00 91.00 327 GLY A O 1
ATOM 2395 N N . ILE A 1 328 ? 5.335 0.482 -20.264 1.00 91.88 328 ILE A N 1
ATOM 2396 C CA . ILE A 1 328 ? 5.018 -0.948 -20.406 1.00 91.88 328 ILE A CA 1
ATOM 2397 C C . ILE A 1 328 ? 4.773 -1.352 -21.870 1.00 91.88 328 ILE A C 1
ATOM 2399 O O . ILE A 1 328 ? 5.466 -2.255 -22.339 1.00 91.88 328 ILE A O 1
ATOM 2403 N N . PRO A 1 329 ? 3.834 -0.744 -22.624 1.00 92.75 329 PRO A N 1
ATOM 2404 C CA . PRO A 1 329 ? 3.623 -1.116 -24.025 1.00 92.75 329 PRO A CA 1
ATOM 2405 C C . PRO A 1 329 ? 4.814 -0.756 -24.937 1.00 92.75 329 PRO A C 1
ATOM 2407 O O . PRO A 1 329 ? 5.095 -1.487 -25.888 1.00 92.75 329 PRO A O 1
ATOM 2410 N N . ILE A 1 330 ? 5.577 0.293 -24.613 1.00 91.75 330 ILE A N 1
ATOM 2411 C CA . ILE A 1 330 ? 6.816 0.645 -25.329 1.00 91.75 330 ILE A CA 1
ATOM 2412 C C . ILE A 1 330 ? 7.843 -0.485 -25.179 1.00 91.75 330 ILE A C 1
ATOM 2414 O O . ILE A 1 330 ? 8.347 -1.018 -26.167 1.00 91.75 330 ILE A O 1
ATOM 2418 N N . TRP A 1 331 ? 8.101 -0.920 -23.945 1.00 90.38 331 TRP A N 1
ATOM 2419 C CA . TRP A 1 331 ? 9.022 -2.015 -23.643 1.00 90.38 331 TRP A CA 1
ATOM 2420 C C . TRP A 1 331 ? 8.554 -3.360 -24.215 1.00 90.38 331 TRP A C 1
ATOM 2422 O O . TRP A 1 331 ? 9.351 -4.091 -24.800 1.00 90.38 331 TRP A O 1
ATOM 2432 N N . LEU A 1 332 ? 7.255 -3.667 -24.141 1.00 92.31 332 LEU A N 1
ATOM 2433 C CA . LEU A 1 332 ? 6.682 -4.888 -24.723 1.00 92.31 332 LEU A CA 1
ATOM 2434 C C . LEU A 1 332 ? 6.704 -4.914 -26.263 1.00 92.31 332 LEU A C 1
ATOM 2436 O O . LEU A 1 332 ? 6.452 -5.972 -26.843 1.00 92.31 332 LEU A O 1
ATOM 2440 N N . SER A 1 333 ? 7.026 -3.801 -26.933 1.00 94.00 333 SER A N 1
ATOM 2441 C CA . SER A 1 333 ? 7.246 -3.787 -28.386 1.00 94.00 333 SER A CA 1
ATOM 2442 C C . SER A 1 333 ? 8.556 -4.476 -28.784 1.00 94.00 333 SER A C 1
ATOM 2444 O O . SER A 1 333 ? 8.573 -5.183 -29.789 1.00 94.00 333 SER A O 1
ATOM 2446 N N . ASP A 1 334 ? 9.618 -4.354 -27.980 1.00 92.94 334 ASP A N 1
ATOM 2447 C CA . ASP A 1 334 ? 10.892 -5.069 -28.176 1.00 92.94 334 ASP A CA 1
ATOM 2448 C C . ASP A 1 334 ? 11.451 -5.621 -26.847 1.00 92.94 334 ASP A C 1
ATOM 2450 O O . ASP A 1 334 ? 12.512 -5.201 -26.380 1.00 92.94 334 ASP A O 1
ATOM 2454 N N . PRO A 1 335 ? 10.762 -6.592 -26.220 1.00 92.06 335 PRO A N 1
ATOM 2455 C CA . PRO A 1 335 ? 11.060 -7.036 -24.856 1.00 92.06 335 PRO A CA 1
ATOM 2456 C C . PRO A 1 335 ? 12.441 -7.690 -24.698 1.00 92.06 335 PRO A C 1
ATOM 2458 O O . PRO A 1 335 ? 12.955 -7.792 -23.585 1.00 92.06 335 PRO A O 1
ATOM 2461 N N . PHE A 1 336 ? 13.038 -8.143 -25.805 1.00 92.75 336 PHE A N 1
ATOM 2462 C CA . PHE A 1 336 ? 14.341 -8.811 -25.844 1.00 92.75 336 PHE A CA 1
ATOM 2463 C C . PHE A 1 336 ? 15.442 -7.959 -26.497 1.00 92.75 336 PHE A C 1
ATOM 2465 O O . PHE A 1 336 ? 16.557 -8.445 -26.666 1.00 92.75 336 PHE A O 1
ATOM 2472 N N . GLY A 1 337 ? 15.154 -6.709 -26.886 1.00 88.75 337 GLY A N 1
ATOM 2473 C CA . GLY A 1 337 ? 16.132 -5.829 -27.540 1.00 88.75 337 GLY A CA 1
ATOM 2474 C C . GLY A 1 337 ? 16.647 -6.365 -28.882 1.00 88.75 337 GLY A C 1
ATOM 2475 O O . GLY A 1 337 ? 17.801 -6.151 -29.246 1.00 88.75 337 GLY A O 1
ATOM 2476 N N . THR A 1 338 ? 15.815 -7.120 -29.599 1.00 91.12 338 THR A N 1
ATOM 2477 C CA . THR A 1 338 ? 16.177 -7.792 -30.862 1.00 91.12 338 THR A CA 1
ATOM 2478 C C . THR A 1 338 ? 15.917 -6.929 -32.093 1.00 91.12 338 THR A C 1
ATOM 2480 O O . THR A 1 338 ? 16.234 -7.328 -33.214 1.00 91.12 338 THR A O 1
ATOM 2483 N N . GLY A 1 339 ? 15.316 -5.755 -31.904 1.00 90.56 339 GLY A N 1
ATOM 2484 C CA . GLY A 1 339 ? 14.743 -4.956 -32.972 1.00 90.56 339 GLY A CA 1
ATOM 2485 C C . GLY A 1 339 ? 13.345 -5.423 -33.390 1.00 90.56 339 GLY A C 1
ATOM 2486 O O . GLY A 1 339 ? 12.906 -5.061 -34.482 1.00 90.56 339 GLY A O 1
ATOM 2487 N N . ALA A 1 340 ? 12.637 -6.193 -32.557 1.00 92.50 340 ALA A N 1
ATOM 2488 C CA . ALA A 1 340 ? 11.220 -6.489 -32.772 1.00 92.50 340 ALA A CA 1
ATOM 2489 C C . ALA A 1 340 ? 10.361 -5.222 -32.603 1.00 92.50 340 ALA A C 1
ATOM 2491 O O . ALA A 1 340 ? 10.846 -4.205 -32.118 1.00 92.50 340 ALA A O 1
ATOM 2492 N N . ASP A 1 341 ? 9.099 -5.265 -33.027 1.00 94.50 341 ASP A N 1
ATOM 2493 C CA . ASP A 1 341 ? 8.138 -4.179 -32.795 1.00 94.50 341 ASP A CA 1
ATOM 2494 C C . ASP A 1 341 ? 6.709 -4.739 -32.715 1.00 94.50 341 ASP A C 1
ATOM 2496 O O . ASP A 1 341 ? 5.882 -4.554 -33.606 1.00 94.50 341 ASP A O 1
ATOM 2500 N N . TYR A 1 342 ? 6.437 -5.532 -31.675 1.00 94.81 342 TYR A N 1
ATOM 2501 C CA . TYR A 1 342 ? 5.188 -6.295 -31.559 1.00 94.81 342 TYR A CA 1
ATOM 2502 C C . TYR A 1 342 ? 3.936 -5.421 -31.432 1.00 94.81 342 TYR A C 1
ATOM 2504 O O . TYR A 1 342 ? 2.857 -5.859 -31.832 1.00 94.81 342 TYR A O 1
ATOM 2512 N N . LEU A 1 343 ? 4.064 -4.215 -30.866 1.00 95.88 343 LEU A N 1
ATOM 2513 C CA . LEU A 1 343 ? 2.944 -3.298 -30.631 1.00 95.88 343 LEU A CA 1
ATOM 2514 C C . LEU A 1 343 ? 3.032 -2.011 -31.466 1.00 95.88 343 LEU A C 1
ATOM 2516 O O . LEU A 1 343 ? 2.125 -1.184 -31.378 1.00 95.88 343 LEU A O 1
ATOM 2520 N N . GLY A 1 344 ? 4.075 -1.843 -32.286 1.00 95.50 344 GLY A N 1
ATOM 2521 C CA . GLY A 1 344 ? 4.257 -0.653 -33.119 1.00 95.50 344 GLY A CA 1
ATOM 2522 C C . GLY A 1 344 ? 4.728 0.588 -32.355 1.00 95.50 344 GLY A C 1
ATOM 2523 O O . GLY A 1 344 ? 4.536 1.691 -32.859 1.00 95.50 344 GLY A O 1
ATOM 2524 N N . GLN A 1 345 ? 5.256 0.432 -31.134 1.00 93.56 345 GLN A N 1
ATOM 2525 C CA . GLN A 1 345 ? 5.663 1.534 -30.242 1.00 93.56 345 GLN A CA 1
ATOM 2526 C C . GLN A 1 345 ? 7.172 1.550 -29.977 1.00 93.56 345 GLN A C 1
ATOM 2528 O O . GLN A 1 345 ? 7.654 2.218 -29.057 1.00 93.56 345 GLN A O 1
ATOM 2533 N N . ARG A 1 346 ? 7.964 0.789 -30.742 1.00 88.62 346 ARG A N 1
ATOM 2534 C CA . ARG A 1 346 ? 9.414 0.774 -30.543 1.00 88.62 346 ARG A CA 1
ATOM 2535 C C . ARG A 1 346 ? 10.014 2.161 -30.794 1.00 88.62 346 ARG A C 1
ATOM 2537 O O . ARG A 1 346 ? 9.978 2.677 -31.908 1.00 88.62 346 ARG A O 1
ATOM 2544 N N . GLY A 1 347 ? 10.695 2.692 -29.781 1.00 84.31 347 GLY A N 1
ATOM 2545 C CA . GLY A 1 347 ? 11.361 3.995 -29.846 1.00 84.31 347 GLY A CA 1
ATOM 2546 C C . GLY A 1 347 ? 10.475 5.169 -29.434 1.00 84.31 347 GLY A C 1
ATOM 2547 O O . GLY A 1 347 ? 10.976 6.293 -29.381 1.00 84.31 347 GLY A O 1
ATOM 2548 N N . ASP A 1 348 ? 9.207 4.918 -29.095 1.00 91.31 348 ASP A N 1
ATOM 2549 C CA . ASP A 1 348 ? 8.380 5.898 -28.401 1.00 91.31 348 ASP A CA 1
ATOM 2550 C C . ASP A 1 348 ? 8.999 6.239 -27.038 1.00 91.31 348 ASP A C 1
ATOM 2552 O O . ASP A 1 348 ? 9.716 5.443 -26.424 1.00 91.31 348 ASP A O 1
ATOM 2556 N N . LEU A 1 349 ? 8.724 7.450 -26.557 1.00 89.00 349 LEU A N 1
ATOM 2557 C CA . LEU A 1 349 ? 9.195 7.936 -25.264 1.00 89.00 349 LEU A CA 1
ATOM 2558 C C . LEU A 1 349 ? 8.012 8.128 -24.321 1.00 89.00 349 LEU A C 1
ATOM 2560 O O . LEU A 1 349 ? 6.930 8.545 -24.736 1.00 89.00 349 LEU A O 1
ATOM 2564 N N . VAL A 1 350 ? 8.241 7.880 -23.031 1.00 88.94 350 VAL A N 1
ATOM 2565 C CA . VAL A 1 350 ? 7.269 8.212 -21.986 1.00 88.94 350 VAL A CA 1
ATOM 2566 C C . VAL A 1 350 ? 7.041 9.721 -21.981 1.00 88.94 350 VAL A C 1
ATOM 2568 O O . VAL A 1 350 ? 7.985 10.501 -21.842 1.00 88.94 350 VAL A O 1
ATOM 2571 N N . ASN A 1 351 ? 5.780 10.143 -22.093 1.00 89.94 351 ASN A N 1
ATOM 2572 C CA . ASN A 1 351 ? 5.428 11.535 -21.863 1.00 89.94 351 ASN A CA 1
ATOM 2573 C C . ASN A 1 351 ? 5.436 11.807 -20.352 1.00 89.94 351 ASN A C 1
ATOM 2575 O O . ASN A 1 351 ? 4.583 11.286 -19.631 1.00 89.94 351 ASN A O 1
ATOM 2579 N N . LEU A 1 352 ? 6.388 12.621 -19.891 1.00 86.81 352 LEU A N 1
ATOM 2580 C CA . LEU A 1 352 ? 6.535 13.014 -18.483 1.00 86.81 352 LEU A CA 1
ATOM 2581 C C . LEU A 1 352 ? 5.486 14.042 -18.033 1.00 86.81 352 LEU A C 1
ATOM 2583 O O . LEU A 1 352 ? 5.242 14.197 -16.840 1.00 86.81 352 LEU A O 1
ATOM 2587 N N . GLU A 1 353 ? 4.819 14.700 -18.981 1.00 88.50 353 GLU A N 1
ATOM 2588 C CA . GLU A 1 353 ? 3.769 15.687 -18.730 1.00 88.50 353 GLU A CA 1
ATOM 2589 C C . GLU A 1 353 ? 2.455 15.269 -19.422 1.00 88.50 353 GLU A C 1
ATOM 2591 O O . GLU A 1 353 ? 1.925 15.992 -20.271 1.00 88.50 353 GLU A O 1
ATOM 2596 N N . PRO A 1 354 ? 1.886 14.087 -19.096 1.00 87.94 354 PRO A N 1
ATOM 2597 C CA . PRO A 1 354 ? 0.673 13.605 -19.756 1.00 87.94 354 PRO A CA 1
ATOM 2598 C C . PRO A 1 354 ? -0.570 14.406 -19.347 1.00 87.94 354 PRO A C 1
ATOM 2600 O O . PRO A 1 354 ? -1.588 14.365 -20.036 1.00 87.94 354 PRO A O 1
ATOM 2603 N N . LEU A 1 355 ? -0.501 15.133 -18.227 1.00 89.62 355 LEU A N 1
ATOM 2604 C CA . LEU A 1 355 ? -1.552 16.001 -17.707 1.00 89.62 355 LEU A CA 1
ATOM 2605 C C . LEU A 1 355 ? -0.952 17.306 -17.167 1.00 89.62 355 LEU A C 1
ATOM 2607 O O . LEU A 1 355 ? 0.194 17.312 -16.715 1.00 89.62 355 LEU A O 1
ATOM 2611 N N . PRO A 1 356 ? -1.737 18.399 -17.112 1.00 88.38 356 PRO A N 1
ATOM 2612 C CA . PRO A 1 356 ? -1.309 19.623 -16.445 1.00 88.38 356 PRO A CA 1
ATOM 2613 C C . PRO A 1 356 ? -0.955 19.374 -14.973 1.00 88.38 356 PRO A C 1
ATOM 2615 O O . PRO A 1 356 ? -1.684 18.666 -14.274 1.00 88.38 356 PRO A O 1
ATOM 2618 N N . VAL A 1 357 ? 0.088 20.043 -14.468 1.00 82.06 357 VAL A N 1
ATOM 2619 C CA . VAL A 1 357 ? 0.557 19.931 -13.068 1.00 82.06 357 VAL A CA 1
ATOM 2620 C C . VAL A 1 357 ? -0.583 20.091 -12.059 1.00 82.06 357 VAL A C 1
ATOM 2622 O O . VAL A 1 357 ? -0.681 19.323 -11.109 1.00 82.06 357 VAL A O 1
ATOM 2625 N N . ALA A 1 358 ? -1.504 21.031 -12.297 1.00 82.25 358 ALA A N 1
ATOM 2626 C CA . ALA A 1 358 ? -2.660 21.246 -11.427 1.00 82.25 358 ALA A CA 1
ATOM 2627 C C . ALA A 1 358 ? -3.549 19.995 -11.285 1.00 82.25 358 ALA A C 1
ATOM 2629 O O . ALA A 1 358 ? -4.064 19.725 -10.201 1.00 82.25 358 ALA A O 1
ATOM 2630 N N . VAL A 1 359 ? -3.719 19.217 -12.359 1.00 86.19 359 VAL A N 1
ATOM 2631 C CA . VAL A 1 359 ? -4.499 17.973 -12.334 1.00 86.19 359 VAL A CA 1
ATOM 2632 C C . VAL A 1 359 ? -3.750 16.898 -11.552 1.00 86.19 359 VAL A C 1
ATOM 2634 O O . VAL A 1 359 ? -4.354 16.270 -10.685 1.00 86.19 359 VAL A O 1
ATOM 2637 N N . ILE A 1 360 ? -2.443 16.730 -11.790 1.00 84.81 360 ILE A N 1
ATOM 2638 C CA . ILE A 1 360 ? -1.610 15.783 -11.029 1.00 84.81 360 ILE A CA 1
ATOM 2639 C C . ILE A 1 360 ? -1.667 16.105 -9.535 1.00 84.81 360 ILE A C 1
ATOM 2641 O O . ILE A 1 360 ? -1.925 15.217 -8.727 1.00 84.81 360 ILE A O 1
ATOM 2645 N N . THR A 1 361 ? -1.558 17.377 -9.151 1.00 83.06 361 THR A N 1
ATOM 2646 C CA . THR A 1 361 ? -1.674 17.752 -7.740 1.00 83.06 361 THR A CA 1
ATOM 2647 C C . THR A 1 361 ? -3.028 17.405 -7.143 1.00 83.06 361 THR A C 1
ATOM 2649 O O . THR A 1 361 ? -3.083 16.912 -6.019 1.00 83.06 361 THR A O 1
ATOM 2652 N N . VAL A 1 362 ? -4.132 17.637 -7.857 1.00 85.75 362 VAL A N 1
ATOM 2653 C CA . VAL A 1 362 ? -5.459 17.240 -7.364 1.00 85.75 362 VAL A CA 1
ATOM 2654 C C . VAL A 1 362 ? -5.524 15.723 -7.161 1.00 85.75 362 VAL A C 1
ATOM 2656 O O . VAL A 1 362 ? -6.015 15.275 -6.123 1.00 85.75 362 VAL A O 1
ATOM 2659 N N . LEU A 1 363 ? -4.988 14.944 -8.108 1.00 86.81 363 LEU A N 1
ATOM 2660 C CA . LEU A 1 363 ? -4.922 13.482 -8.027 1.00 86.81 363 LEU A CA 1
ATOM 2661 C C . LEU A 1 363 ? -4.068 12.980 -6.853 1.00 86.81 363 LEU A C 1
ATOM 2663 O O . LEU A 1 363 ? -4.328 11.887 -6.359 1.00 86.81 363 LEU A O 1
ATOM 2667 N N . GLN A 1 364 ? -3.112 13.771 -6.367 1.00 87.31 364 GLN A N 1
ATOM 2668 C CA . GLN A 1 364 ? -2.298 13.424 -5.201 1.00 87.31 364 GLN A CA 1
ATOM 2669 C C . GLN A 1 364 ? -2.912 13.929 -3.884 1.00 87.31 364 GLN A C 1
ATOM 2671 O O . GLN A 1 364 ? -3.163 13.136 -2.976 1.00 87.31 364 GLN A O 1
ATOM 2676 N N . ILE A 1 365 ? -3.246 15.221 -3.776 1.00 87.31 365 ILE A N 1
ATOM 2677 C CA . ILE A 1 365 ? -3.720 15.842 -2.525 1.00 87.31 365 ILE A CA 1
ATOM 2678 C C . ILE A 1 365 ? -5.105 15.334 -2.110 1.00 87.31 365 ILE A C 1
ATOM 2680 O O . ILE A 1 365 ? -5.352 15.134 -0.918 1.00 87.31 365 ILE A O 1
ATOM 2684 N N . VAL A 1 366 ? -6.041 15.147 -3.049 1.00 91.00 366 VAL A N 1
ATOM 2685 C CA . VAL A 1 366 ? -7.424 14.790 -2.686 1.00 91.00 366 VAL A CA 1
ATOM 2686 C C . VAL A 1 366 ? -7.498 13.395 -2.053 1.00 91.00 366 VAL A C 1
ATOM 2688 O O . VAL A 1 366 ? -8.047 13.293 -0.950 1.00 91.00 366 VAL A O 1
ATOM 2691 N N . PRO A 1 367 ? -6.936 12.327 -2.655 1.00 92.75 367 PRO A N 1
ATOM 2692 C CA . PRO A 1 367 ? -6.901 11.012 -2.014 1.00 92.75 367 PRO A CA 1
ATOM 2693 C C . PRO A 1 367 ? -6.091 11.004 -0.717 1.00 92.75 367 PRO A C 1
ATOM 2695 O O . PRO A 1 367 ? -6.513 10.381 0.261 1.00 92.75 367 PRO A O 1
ATOM 2698 N N . PHE A 1 368 ? -4.985 11.753 -0.678 1.00 93.88 368 PHE A N 1
ATOM 2699 C CA . PHE A 1 368 ? -4.172 11.926 0.520 1.00 93.88 368 PHE A CA 1
ATOM 2700 C C . PHE A 1 368 ? -5.002 12.470 1.689 1.00 93.88 368 PHE A C 1
ATOM 2702 O O . PHE A 1 368 ? -5.108 11.828 2.738 1.00 93.88 368 PHE A O 1
ATOM 2709 N N . LEU A 1 369 ? -5.676 13.610 1.501 1.00 94.31 369 LEU A N 1
ATOM 2710 C CA . LEU A 1 369 ? -6.559 14.205 2.504 1.00 94.31 369 LEU A CA 1
ATOM 2711 C C . LEU A 1 369 ? -7.720 13.267 2.867 1.00 94.31 369 LEU A C 1
ATOM 2713 O O . LEU A 1 369 ? -8.041 13.117 4.048 1.00 94.31 369 LEU A O 1
ATOM 2717 N N . ALA A 1 370 ? -8.336 12.616 1.877 1.00 94.69 370 ALA A N 1
ATOM 2718 C CA . ALA A 1 370 ? -9.453 11.701 2.094 1.00 94.69 370 ALA A CA 1
ATOM 2719 C C . ALA A 1 370 ? -9.073 10.525 3.011 1.00 94.69 370 ALA A C 1
ATOM 2721 O O . ALA A 1 370 ? -9.839 10.198 3.921 1.00 94.69 370 ALA A O 1
ATOM 2722 N N . GLY A 1 371 ? -7.883 9.940 2.837 1.00 96.81 371 GLY A N 1
ATOM 2723 C CA . GLY A 1 371 ? -7.368 8.877 3.706 1.00 96.81 371 GLY A CA 1
ATOM 2724 C C . GLY A 1 371 ? -7.214 9.321 5.165 1.00 96.81 371 GLY A C 1
ATOM 2725 O O . GLY A 1 371 ? -7.648 8.621 6.082 1.00 96.81 371 GLY A O 1
ATOM 2726 N N . HIS A 1 372 ? -6.691 10.529 5.394 1.00 97.06 372 HIS A N 1
ATOM 2727 C CA . HIS A 1 372 ? -6.535 11.103 6.736 1.00 97.06 372 HIS A CA 1
ATOM 2728 C C . HIS A 1 372 ? -7.884 11.434 7.391 1.00 97.06 372 HIS A C 1
ATOM 2730 O O . HIS A 1 372 ? -8.107 11.121 8.564 1.00 97.06 372 HIS A O 1
ATOM 2736 N N . VAL A 1 373 ? -8.814 12.014 6.628 1.00 95.75 373 VAL A N 1
ATOM 2737 C CA . VAL A 1 373 ? -10.190 12.292 7.071 1.00 95.75 373 VAL A CA 1
ATOM 2738 C C . VAL A 1 373 ? -10.912 11.001 7.452 1.00 95.75 373 VAL A C 1
ATOM 2740 O O . VAL A 1 373 ? -11.503 10.918 8.531 1.00 95.75 373 VAL A O 1
ATOM 2743 N N . LEU A 1 374 ? -10.833 9.972 6.606 1.00 95.81 374 LEU A N 1
ATOM 2744 C CA . LEU A 1 374 ? -11.417 8.665 6.885 1.00 95.81 374 LEU A CA 1
ATOM 2745 C C . LEU A 1 374 ? -10.776 8.017 8.120 1.00 95.81 374 LEU A C 1
ATOM 2747 O O . LEU A 1 374 ? -11.502 7.472 8.952 1.00 95.81 374 LEU A O 1
ATOM 2751 N N . GLY A 1 375 ? -9.456 8.134 8.287 1.00 96.75 375 GLY A N 1
ATOM 2752 C CA . GLY A 1 375 ? -8.744 7.669 9.478 1.00 96.75 375 GLY A CA 1
ATOM 2753 C C . GLY A 1 375 ? -9.285 8.297 10.765 1.00 96.75 375 GLY A C 1
ATOM 2754 O O . GLY A 1 375 ? -9.621 7.580 11.708 1.00 96.75 375 GLY A O 1
ATOM 2755 N N . VAL A 1 376 ? -9.484 9.619 10.790 1.00 95.38 376 VAL A N 1
ATOM 2756 C CA . VAL A 1 376 ? -10.105 10.311 11.938 1.00 95.38 376 VAL A CA 1
ATOM 2757 C C . VAL A 1 376 ? -11.515 9.790 12.209 1.00 95.38 376 VAL A C 1
ATOM 2759 O O . VAL A 1 376 ? -11.851 9.501 13.358 1.00 95.38 376 VAL A O 1
ATOM 2762 N N . VAL A 1 377 ? -12.337 9.637 11.167 1.00 94.19 377 VAL A N 1
ATOM 2763 C CA . VAL A 1 377 ? -13.714 9.139 11.308 1.00 94.19 377 VAL A CA 1
ATOM 2764 C C . VAL A 1 377 ? -13.733 7.721 11.887 1.00 94.19 377 VAL A C 1
ATOM 2766 O O . VAL A 1 377 ? -14.532 7.440 12.781 1.00 94.19 377 VAL A O 1
ATOM 2769 N N . VAL A 1 378 ? -12.854 6.832 11.415 1.00 94.25 378 VAL A N 1
ATOM 2770 C CA . VAL A 1 378 ? -12.719 5.462 11.935 1.00 94.25 378 VAL A CA 1
ATOM 2771 C C . VAL A 1 378 ? -12.263 5.478 13.390 1.00 94.25 378 VAL A C 1
ATOM 2773 O O . VAL A 1 378 ? -12.872 4.800 14.218 1.00 94.25 378 VAL A O 1
ATOM 2776 N N . ALA A 1 379 ? -11.250 6.283 13.724 1.00 94.38 379 ALA A N 1
ATOM 2777 C CA . ALA A 1 379 ? -10.750 6.394 15.090 1.00 94.38 379 ALA A CA 1
ATOM 2778 C C . ALA A 1 379 ? -11.845 6.871 16.058 1.00 94.38 379 ALA A C 1
ATOM 2780 O O . ALA A 1 379 ? -12.018 6.311 17.137 1.00 94.38 379 ALA A O 1
ATOM 2781 N N . GLN A 1 380 ? -12.629 7.873 15.659 1.00 92.25 380 GLN A N 1
ATOM 2782 C CA . GLN A 1 380 ? -13.724 8.397 16.474 1.00 92.25 380 GLN A CA 1
ATOM 2783 C C . GLN A 1 380 ? -14.863 7.393 16.648 1.00 92.25 380 GLN A C 1
ATOM 2785 O O . GLN A 1 380 ? -15.407 7.293 17.744 1.00 92.25 380 GLN A O 1
ATOM 2790 N N . ARG A 1 381 ? -15.218 6.636 15.601 1.00 91.62 381 ARG A N 1
ATOM 2791 C CA . ARG A 1 381 ? -16.260 5.605 15.706 1.00 91.62 381 ARG A CA 1
ATOM 2792 C C . ARG A 1 381 ? -15.847 4.481 16.650 1.00 91.62 381 ARG A C 1
ATOM 2794 O O . ARG A 1 381 ? -16.581 4.220 17.588 1.00 91.62 381 ARG A O 1
ATOM 2801 N N . ARG A 1 382 ? -14.648 3.917 16.477 1.00 91.62 382 ARG A N 1
ATOM 2802 C CA . ARG A 1 382 ? -14.145 2.859 17.374 1.00 91.62 382 ARG A CA 1
ATOM 2803 C C . ARG A 1 382 ? -13.992 3.347 18.813 1.00 91.62 382 ARG A C 1
ATOM 2805 O O . ARG A 1 382 ? -14.300 2.624 19.751 1.00 91.62 382 ARG A O 1
ATOM 2812 N N . ALA A 1 383 ? -13.551 4.591 19.007 1.00 91.81 383 ALA A N 1
ATOM 2813 C CA . ALA A 1 383 ? -13.466 5.170 20.342 1.00 91.81 383 ALA A CA 1
ATOM 2814 C C . ALA A 1 383 ? -14.849 5.355 20.994 1.00 91.81 383 ALA A C 1
ATOM 2816 O O . ALA A 1 383 ? -14.974 5.149 22.198 1.00 91.81 383 ALA A O 1
ATOM 2817 N N . ALA A 1 384 ? -15.887 5.711 20.228 1.00 91.50 384 ALA A N 1
ATOM 2818 C CA . ALA A 1 384 ? -17.249 5.850 20.752 1.00 91.50 384 ALA A CA 1
ATOM 2819 C C . ALA A 1 384 ? -17.820 4.529 21.297 1.00 91.50 384 ALA A C 1
ATOM 2821 O O . ALA A 1 384 ? -18.632 4.566 22.221 1.00 91.50 384 ALA A O 1
ATOM 2822 N N . ASP A 1 385 ? -17.347 3.388 20.788 1.00 87.88 385 ASP A N 1
ATOM 2823 C CA . ASP A 1 385 ? -17.773 2.058 21.234 1.00 87.88 385 ASP A CA 1
ATOM 2824 C C . ASP A 1 385 ? -17.217 1.684 22.622 1.00 87.88 385 ASP A C 1
ATOM 2826 O O . ASP A 1 385 ? -17.779 0.829 23.305 1.00 87.88 385 ASP A O 1
ATOM 2830 N N . VAL A 1 386 ? -16.137 2.339 23.070 1.00 87.81 386 VAL A N 1
ATOM 2831 C CA . VAL A 1 386 ? -15.446 2.015 24.335 1.00 87.81 386 VAL A CA 1
ATOM 2832 C C . VAL A 1 386 ? -15.542 3.107 25.405 1.00 87.81 386 VAL A C 1
ATOM 2834 O O . VAL A 1 386 ? -15.182 2.874 26.561 1.00 87.81 386 VAL A O 1
ATOM 2837 N N . VAL A 1 387 ? -16.005 4.308 25.048 1.00 90.31 387 VAL A N 1
ATOM 2838 C CA . VAL A 1 387 ? -16.153 5.436 25.982 1.00 90.31 387 VAL A CA 1
ATOM 2839 C C . VAL A 1 387 ? -17.593 5.601 26.465 1.00 90.31 387 VAL A C 1
ATOM 2841 O O . VAL A 1 387 ? -18.530 5.075 25.875 1.00 90.31 387 VAL A O 1
ATOM 2844 N N . ARG A 1 388 ? -17.777 6.352 27.558 1.00 88.69 388 ARG A N 1
ATOM 2845 C CA . ARG A 1 388 ? -19.091 6.663 28.152 1.00 88.69 388 ARG A CA 1
ATOM 2846 C C . ARG A 1 388 ? -19.458 8.142 28.095 1.00 88.69 388 ARG A C 1
ATOM 2848 O O . ARG A 1 388 ? -20.611 8.486 28.327 1.00 88.69 388 ARG A O 1
ATOM 2855 N N . THR A 1 389 ? -18.494 9.022 27.831 1.00 87.00 389 THR A N 1
ATOM 2856 C CA . THR A 1 389 ? -18.711 10.474 27.786 1.00 87.00 389 THR A CA 1
ATOM 2857 C C . THR A 1 389 ? -17.960 11.116 26.625 1.00 87.00 389 THR A C 1
ATOM 2859 O O . THR A 1 389 ? -16.940 10.601 26.160 1.00 87.00 389 THR A O 1
ATOM 2862 N N . GLU A 1 390 ? -18.429 12.280 26.172 1.00 83.88 390 GLU A N 1
ATOM 2863 C CA . GLU A 1 390 ? -17.759 13.045 25.111 1.00 83.88 390 GLU A CA 1
ATOM 2864 C C . GLU A 1 390 ? -16.330 13.461 25.498 1.00 83.88 390 GLU A C 1
ATOM 2866 O O . GLU A 1 390 ? -15.418 13.421 24.672 1.00 83.88 390 GLU A O 1
ATOM 2871 N N . GLY A 1 391 ? -16.098 13.794 26.774 1.00 85.38 391 GLY A N 1
ATOM 2872 C CA . GLY A 1 391 ? -14.759 14.124 27.274 1.00 85.38 391 GLY A CA 1
ATOM 2873 C C . GLY A 1 391 ? -13.774 12.955 27.145 1.00 85.38 391 GLY A C 1
ATOM 2874 O O . GLY A 1 391 ? -12.618 13.148 26.768 1.00 85.38 391 GLY A O 1
ATOM 2875 N N . GLN A 1 392 ? -14.240 11.723 27.378 1.00 89.44 392 GLN A N 1
ATOM 2876 C CA . GLN A 1 392 ? -13.431 10.517 27.185 1.00 89.44 392 GLN A CA 1
ATOM 2877 C C . GLN A 1 392 ? -13.132 10.257 25.705 1.00 89.44 392 GLN A C 1
ATOM 2879 O O . GLN A 1 392 ? -12.011 9.870 25.379 1.00 89.44 392 GLN A O 1
ATOM 2884 N N . LEU A 1 393 ? -14.093 10.508 24.808 1.00 89.12 393 LEU A N 1
ATOM 2885 C CA . LEU A 1 393 ? -13.894 10.378 23.361 1.00 89.12 393 LEU A CA 1
ATOM 2886 C C . LEU A 1 393 ? -12.741 11.270 22.876 1.00 89.12 393 LEU A C 1
ATOM 2888 O O . LEU A 1 393 ? -11.868 10.819 22.128 1.00 89.12 393 LEU A O 1
ATOM 2892 N N . GLY A 1 394 ? -12.709 12.524 23.338 1.00 87.44 394 GLY A N 1
ATOM 2893 C CA . GLY A 1 394 ? -11.612 13.450 23.059 1.00 87.44 394 GLY A CA 1
ATOM 2894 C C . GLY A 1 394 ? -10.266 12.906 23.539 1.00 87.44 394 GLY A C 1
ATOM 2895 O O . GLY A 1 394 ? -9.329 12.811 22.750 1.00 87.44 394 GLY A O 1
ATOM 2896 N N . ALA A 1 395 ? -10.187 12.476 24.800 1.00 89.06 395 ALA A N 1
ATOM 2897 C CA . ALA A 1 395 ? -8.953 11.963 25.395 1.00 89.06 395 ALA A CA 1
ATOM 2898 C C . ALA A 1 395 ? -8.426 10.687 24.708 1.00 89.06 395 ALA A C 1
ATOM 2900 O O . ALA A 1 395 ? -7.232 10.588 24.435 1.00 89.06 395 ALA A O 1
ATOM 2901 N N . VAL A 1 396 ? -9.303 9.726 24.391 1.00 91.25 396 VAL A N 1
ATOM 2902 C CA . VAL A 1 396 ? -8.924 8.456 23.740 1.00 91.25 396 VAL A CA 1
ATOM 2903 C C . VAL A 1 396 ? -8.436 8.679 22.309 1.00 91.25 396 VAL A C 1
ATOM 2905 O O . VAL A 1 396 ? -7.519 7.997 21.860 1.00 91.25 396 VAL A O 1
ATOM 2908 N N . THR A 1 397 ? -9.020 9.642 21.592 1.00 93.06 397 THR A N 1
ATOM 2909 C CA . THR A 1 397 ? -8.667 9.900 20.187 1.00 93.06 397 THR A CA 1
ATOM 2910 C C . THR A 1 397 ? -7.541 10.913 20.007 1.00 93.06 397 THR A C 1
ATOM 2912 O O . THR A 1 397 ? -6.989 10.987 18.912 1.00 93.06 397 THR A O 1
ATOM 2915 N N . LEU A 1 398 ? -7.179 11.686 21.040 1.00 92.06 398 LEU A N 1
ATOM 2916 C CA . LEU A 1 398 ? -6.243 12.810 20.929 1.00 92.06 398 LEU A CA 1
ATOM 2917 C C . LEU A 1 398 ? -4.904 12.408 20.306 1.00 92.06 398 LEU A C 1
ATOM 2919 O O . LEU A 1 398 ? -4.475 13.028 19.337 1.00 92.06 398 LEU A O 1
ATOM 2923 N N . PHE A 1 399 ? -4.267 11.361 20.835 1.00 94.44 399 PHE A N 1
ATOM 2924 C CA . PHE A 1 399 ? -2.956 10.930 20.350 1.00 94.44 399 PHE A CA 1
ATOM 2925 C C . PHE A 1 399 ? -3.027 10.441 18.898 1.00 94.44 399 PHE A C 1
ATOM 2927 O O . PHE A 1 399 ? -2.258 10.907 18.063 1.00 94.44 399 PHE A O 1
ATOM 2934 N N . ALA A 1 400 ? -4.018 9.607 18.560 1.00 95.12 400 ALA A N 1
ATOM 2935 C CA . ALA A 1 400 ? -4.229 9.149 17.186 1.00 95.12 400 ALA A CA 1
ATOM 2936 C C . ALA A 1 400 ? -4.447 10.324 16.220 1.00 95.12 400 ALA A C 1
ATOM 2938 O O . ALA A 1 400 ? -3.827 10.390 15.164 1.00 95.12 400 ALA A O 1
ATOM 2939 N N . ARG A 1 401 ? -5.291 11.290 16.601 1.00 94.38 401 ARG A N 1
ATOM 2940 C CA . ARG A 1 401 ? -5.571 12.491 15.802 1.00 94.38 401 ARG A CA 1
ATOM 2941 C C . ARG A 1 401 ? -4.328 13.355 15.619 1.00 94.38 401 ARG A C 1
ATOM 2943 O O . ARG A 1 401 ? -4.143 13.885 14.531 1.00 94.38 401 ARG A O 1
ATOM 2950 N N . ALA A 1 402 ? -3.483 13.477 16.642 1.00 95.12 402 ALA A N 1
ATOM 2951 C CA . ALA A 1 402 ? -2.215 14.192 16.544 1.00 95.12 402 ALA A CA 1
ATOM 2952 C C . ALA A 1 402 ? -1.254 13.500 15.567 1.00 95.12 402 ALA A C 1
ATOM 2954 O O . ALA A 1 402 ? -0.712 14.166 14.693 1.00 95.12 402 ALA A O 1
ATOM 2955 N N . VAL A 1 403 ? -1.109 12.171 15.645 1.00 96.62 403 VAL A N 1
ATOM 2956 C CA . VAL A 1 403 ? -0.284 11.404 14.693 1.00 96.62 403 VAL A CA 1
ATOM 2957 C C . VAL A 1 403 ? -0.804 11.580 13.263 1.00 96.62 403 VAL A C 1
ATOM 2959 O O . VAL A 1 403 ? -0.027 11.896 12.368 1.00 96.62 403 VAL A O 1
ATOM 2962 N N . ILE A 1 404 ? -2.117 11.452 13.043 1.00 97.12 404 ILE A N 1
ATOM 2963 C CA . ILE A 1 404 ? -2.732 11.659 11.722 1.00 97.12 404 ILE A CA 1
ATOM 2964 C C . ILE A 1 404 ? -2.515 13.101 11.233 1.00 97.12 404 ILE A C 1
ATOM 2966 O O . ILE A 1 404 ? -2.214 13.304 10.063 1.00 97.12 404 ILE A O 1
ATOM 2970 N N . ALA A 1 405 ? -2.632 14.107 12.104 1.00 95.50 405 ALA A N 1
ATOM 2971 C CA . ALA A 1 405 ? -2.394 15.503 11.735 1.00 95.50 405 ALA A CA 1
ATOM 2972 C C . ALA A 1 405 ? -0.933 15.757 11.337 1.00 95.50 405 ALA A C 1
ATOM 2974 O O . ALA A 1 405 ? -0.683 16.449 10.354 1.00 95.50 405 ALA A O 1
ATOM 2975 N N . VAL A 1 406 ? 0.024 15.184 12.074 1.00 95.38 406 VAL A N 1
ATOM 2976 C CA . VAL A 1 406 ? 1.455 15.285 11.756 1.00 95.38 406 VAL A CA 1
ATOM 2977 C C . VAL A 1 406 ? 1.756 14.621 10.414 1.00 95.38 406 VAL A C 1
ATOM 2979 O O . VAL A 1 406 ? 2.444 15.220 9.595 1.00 95.38 406 VAL A O 1
ATOM 2982 N N . LEU A 1 407 ? 1.194 13.436 10.154 1.00 96.19 407 LEU A N 1
ATOM 2983 C CA . LEU A 1 407 ? 1.331 12.759 8.862 1.00 96.19 407 LEU A CA 1
ATOM 2984 C C . LEU A 1 407 ? 0.731 13.580 7.712 1.00 96.19 407 LEU A C 1
ATOM 2986 O O . LEU A 1 407 ? 1.366 13.708 6.670 1.00 96.19 407 LEU A O 1
ATOM 2990 N N . LEU A 1 408 ? -0.441 14.189 7.919 1.00 95.12 408 LEU A N 1
ATOM 2991 C CA . LEU A 1 408 ? -1.098 15.032 6.918 1.00 95.12 408 LEU A CA 1
ATOM 2992 C C . LEU A 1 408 ? -0.271 16.284 6.605 1.00 95.12 408 LEU A C 1
ATOM 2994 O O . LEU A 1 408 ? -0.002 16.574 5.446 1.00 95.12 408 LEU A O 1
ATOM 2998 N N . LEU A 1 409 ? 0.107 17.049 7.631 1.00 92.25 409 LEU A N 1
ATOM 2999 C CA . LEU A 1 409 ? 0.774 18.338 7.444 1.00 92.25 409 LEU A CA 1
ATOM 3000 C C . LEU A 1 409 ? 2.232 18.166 7.028 1.00 92.25 409 LEU A C 1
ATOM 3002 O O . LEU A 1 409 ? 2.677 18.843 6.107 1.00 92.25 409 LEU A O 1
ATOM 3006 N N . GLY A 1 410 ? 2.958 17.254 7.679 1.00 90.50 410 GLY A N 1
ATOM 3007 C CA . GLY A 1 410 ? 4.343 16.944 7.338 1.00 90.50 410 GLY A CA 1
ATOM 3008 C C . GLY A 1 410 ? 4.448 16.336 5.944 1.00 90.50 410 GLY A C 1
ATOM 3009 O O . GLY A 1 410 ? 5.256 16.793 5.144 1.00 90.50 410 GLY A O 1
ATOM 3010 N N . GLY A 1 411 ? 3.571 15.381 5.618 1.00 89.44 411 GLY A N 1
ATOM 3011 C CA . GLY A 1 411 ? 3.538 14.771 4.293 1.00 89.44 411 GLY A CA 1
ATOM 3012 C C . GLY A 1 411 ? 3.169 15.758 3.190 1.00 89.44 411 GLY A C 1
ATOM 3013 O O . GLY A 1 411 ? 3.866 15.817 2.185 1.00 89.44 411 GLY A O 1
ATOM 3014 N N . ALA A 1 412 ? 2.142 16.593 3.388 1.00 87.19 412 ALA A N 1
ATOM 3015 C CA . ALA A 1 412 ? 1.789 17.628 2.414 1.00 87.19 412 ALA A CA 1
ATOM 3016 C C . ALA A 1 412 ? 2.902 18.671 2.243 1.00 87.19 412 ALA A C 1
ATOM 3018 O O . ALA A 1 412 ? 3.148 19.126 1.132 1.00 87.19 412 ALA A O 1
ATOM 3019 N N . TRP A 1 413 ? 3.584 19.050 3.327 1.00 85.69 413 TRP A N 1
ATOM 3020 C CA . TRP A 1 413 ? 4.711 19.976 3.258 1.00 85.69 413 TRP A CA 1
ATOM 3021 C C . TRP A 1 413 ? 5.871 19.395 2.441 1.00 85.69 413 TRP A C 1
ATOM 3023 O O . TRP A 1 413 ? 6.392 20.084 1.571 1.00 85.69 413 TRP A O 1
ATOM 3033 N N . MET A 1 414 ? 6.215 18.121 2.650 1.00 84.12 414 MET A N 1
ATOM 3034 C CA . MET A 1 414 ? 7.248 17.438 1.867 1.00 84.12 414 MET A CA 1
ATOM 3035 C C . MET A 1 414 ? 6.828 17.246 0.396 1.00 84.12 414 MET A C 1
ATOM 3037 O O . MET A 1 414 ? 7.601 17.570 -0.497 1.00 84.12 414 MET A O 1
ATOM 3041 N N . GLN A 1 415 ? 5.588 16.810 0.125 1.00 78.81 415 GLN A N 1
ATOM 3042 C CA . GLN A 1 415 ? 5.087 16.558 -1.243 1.00 78.81 415 GLN A CA 1
ATOM 3043 C C . GLN A 1 415 ? 5.068 17.816 -2.115 1.00 78.81 415 GLN A C 1
ATOM 3045 O O . GLN A 1 415 ? 5.110 17.722 -3.338 1.00 78.81 415 GLN A O 1
ATOM 3050 N N . LEU A 1 416 ? 4.969 18.986 -1.486 1.00 77.12 416 LEU A N 1
ATOM 3051 C CA . LEU A 1 416 ? 4.847 20.280 -2.149 1.00 77.12 416 LEU A CA 1
ATOM 3052 C C . LEU A 1 416 ? 6.147 21.099 -2.088 1.00 77.12 416 LEU A C 1
ATOM 3054 O O . LEU A 1 416 ? 6.106 22.319 -2.248 1.00 77.12 416 LEU A O 1
ATOM 3058 N N . GLY A 1 417 ? 7.286 20.437 -1.853 1.00 68.75 417 GLY A N 1
ATOM 3059 C CA . GLY A 1 417 ? 8.617 21.042 -1.951 1.00 68.75 417 GLY A CA 1
ATOM 3060 C C . GLY A 1 417 ? 8.993 21.949 -0.781 1.00 68.75 417 GLY A C 1
ATOM 3061 O O . GLY A 1 417 ? 9.628 22.986 -0.973 1.00 68.75 417 GLY A O 1
ATOM 3062 N N . GLY A 1 418 ? 8.542 21.603 0.426 1.00 62.94 418 GLY A N 1
ATOM 3063 C CA . GLY A 1 418 ? 8.921 22.292 1.657 1.00 62.94 418 GLY A CA 1
ATOM 3064 C C . GLY A 1 418 ? 10.366 22.037 2.111 1.00 62.94 418 GLY A C 1
ATOM 3065 O O . GLY A 1 418 ? 10.933 22.896 2.789 1.00 62.94 418 GLY A O 1
ATOM 3066 N N . LEU A 1 419 ? 10.938 20.890 1.725 1.00 58.91 419 LEU A N 1
ATOM 3067 C CA . LEU A 1 419 ? 12.365 20.544 1.797 1.00 58.91 419 LEU A CA 1
ATOM 3068 C C . LEU A 1 419 ? 12.998 20.777 0.425 1.00 58.91 419 LEU A C 1
ATOM 3070 O O . LEU A 1 419 ? 14.150 21.260 0.397 1.00 58.91 419 LEU A O 1
#

Foldseek 3Di:
DPDPLQLFFFELDLPPDDLVVVLVVLVVVLVVLLVVLLVVLQVCFQVDDQQEDALVPDDQVCVPPPDDPVRLLVVLLVLLQVLLVCLLCLLVQADQWLVLSCSLCVVLFQVLLVLLLVLLARNLPCCSNNNLNSVLVVVVVVVVDQPDADADDPVNLLVLQLVQQLVSLLSSVDPRDGSVRSSVVSVCLSVVSSVNCSHHNPVSCCRHVHSSLSSSLSNCQHDDPVGNLVSLSNYQLDLSLLLNLLLLLLSSLLSLVCSAVVVVPPPDDPVVSSVCSSVSSVVSSVVSSVLLVVLCVQLNLSSLSSLLSSLSSQLRRVSVCVQVVVVVQQCVLPSNVPPHGNPVNDPPDGDNPPDRSSVNVCSRLVSNSRSLSSSSSSSLNSQSNRDNHSVSSCVSCVSVSVSSSCSNSVVSCSSSRVD

Secondary structure (DSSP, 8-state):
-PPP--TTS--S-STT--HHHHHHHHHHHHHHHHHHHHHHHHTTTT------B-GGG---GGGGSSS-HHHHHHHHHHHHHHHHHHHHHHHHHS-SSTTT-THHHIIIIIIHHHHHHHHHHH-S-GGGT-HHHHHHHHHHHHHSSPPPPPP--HHHHHHHHHHHHHHHHHHHT--S--HHHHHHHHHHHHHHHHHHHHHH-THHHHHH-HHHHHHHHHGGG-SSTTHHHHHHHHB---HHHHHHHHHHHHHHHHHHHHTSHHHHTSSS-HHHHHHHHHHHHHHHHHHHHHHHHHHHTTT--TTHHHHHHHHHHHHHHHHHHHHGGGHHHHHHHSTTSSS--SSS-TT----S-SS-HHHHHHHHHHHHHHHHHHHHHHHHHHHHHH-SSHHHHHHHHHHHHHHHHHHHHHHHHHHTT--

Sequence (419 aa):
MPVPLLAHALPKSVGAVPLTLILTGLLAAFLAVNAVGTRRAAGRIGGGAHPTGTIDGLSIPWASLPLSKASLASTGNVIGLVLLVLTVVLSAFGPTDPATNLTDIAVLTLGWGFVALTSLLAGGWWPVIDPVAASSRTLRTLAGDTPAETPLPQRTSTVAMVVLMVLWAHLQLLTNLTPLAFTVIVVVYVAGHVLATARFGPAWLTRTESVTVMSRTLGLLRPGDGGPTARLTAVDDTDPLRWTSAILIGWSLVDLVLETDWWHDLAISQSARETLGPVVLVGVIVVLYGAIRGSSGRGHLGPAFVAVAGGWVVSHYLSILLIEGQGIPIWLSDPFGTGADYLGQRGDLVNLEPLPVAVITVLQIVPFLAGHVLGVVVAQRRAADVVRTEGQLGAVTLFARAVIAVLLLGGAWMQLGGL

Organism: NCBI:txid1608957

pLDDT: mean 86.79, std 13.38, range [23.64, 98.62]

Radius of gyration: 22.18 Å; chains: 1; bounding box: 54×67×61 Å